Protein AF-A0A3A4A1Z3-F1 (afdb_monomer_lite)

Structure (mmCIF, N/CA/C/O backbone):
data_AF-A0A3A4A1Z3-F1
#
_entry.id   AF-A0A3A4A1Z3-F1
#
loop_
_atom_site.group_PDB
_atom_site.id
_atom_site.type_symbol
_atom_site.label_atom_id
_atom_site.label_alt_id
_atom_site.label_comp_id
_atom_site.label_asym_id
_atom_site.label_entity_id
_atom_site.label_seq_id
_atom_site.pdbx_PDB_ins_code
_atom_site.Cartn_x
_atom_site.Cartn_y
_atom_site.Cartn_z
_atom_site.occupancy
_atom_site.B_iso_or_equiv
_atom_site.auth_seq_id
_atom_site.auth_comp_id
_atom_site.auth_asym_id
_atom_site.auth_atom_id
_atom_site.pdbx_PDB_model_num
ATOM 1 N N . MET A 1 1 ? 12.005 -6.292 -37.281 1.00 28.02 1 MET A N 1
ATOM 2 C CA . MET A 1 1 ? 12.599 -4.938 -37.266 1.00 28.02 1 MET A CA 1
ATOM 3 C C . MET A 1 1 ? 12.158 -4.252 -35.988 1.00 28.02 1 MET A C 1
ATOM 5 O O . MET A 1 1 ? 10.979 -3.960 -35.858 1.00 28.02 1 MET A O 1
ATOM 9 N N . GLY A 1 2 ? 13.060 -4.104 -35.020 1.00 30.20 2 GLY A N 1
ATOM 10 C CA . GLY A 1 2 ? 12.770 -3.445 -33.747 1.00 30.20 2 GLY A CA 1
ATOM 11 C C . GLY A 1 2 ? 13.677 -2.237 -33.573 1.00 30.20 2 GLY A C 1
ATOM 12 O O . GLY A 1 2 ? 14.868 -2.335 -33.850 1.00 30.20 2 GLY A O 1
ATOM 13 N N . GLN A 1 3 ? 13.114 -1.123 -33.116 1.00 24.75 3 GLN A N 1
ATOM 14 C CA . GLN A 1 3 ? 13.877 -0.006 -32.572 1.00 24.75 3 GLN A CA 1
ATOM 15 C C . GLN A 1 3 ? 13.587 0.061 -31.077 1.00 24.75 3 GLN A C 1
ATOM 17 O O . GLN A 1 3 ? 12.471 0.356 -30.651 1.00 24.75 3 GLN A O 1
ATOM 22 N N . SER A 1 4 ? 14.597 -0.267 -30.279 1.00 29.28 4 SER A N 1
ATOM 23 C CA . SER A 1 4 ? 14.639 0.064 -28.862 1.00 29.28 4 SER A CA 1
ATOM 24 C C . SER A 1 4 ? 14.765 1.578 -28.719 1.00 29.28 4 SER A C 1
ATOM 26 O O . SER A 1 4 ? 15.720 2.154 -29.234 1.00 29.28 4 SER A O 1
ATOM 28 N N . GLY A 1 5 ? 13.824 2.216 -28.020 1.00 26.47 5 GLY A N 1
ATOM 29 C CA . GLY A 1 5 ? 13.929 3.637 -27.693 1.00 26.47 5 GLY A CA 1
ATOM 30 C C . GLY A 1 5 ? 15.155 3.898 -26.821 1.00 26.47 5 GLY A C 1
ATOM 31 O O . GLY A 1 5 ? 15.255 3.364 -25.713 1.00 26.47 5 GLY A O 1
ATOM 32 N N . ASP A 1 6 ? 16.085 4.698 -27.336 1.00 28.47 6 ASP A N 1
ATOM 33 C CA . ASP A 1 6 ? 17.305 5.073 -26.633 1.00 28.47 6 ASP A CA 1
ATOM 34 C C . ASP A 1 6 ? 16.979 6.044 -25.489 1.00 28.47 6 ASP A C 1
ATOM 36 O O . ASP A 1 6 ? 16.374 7.095 -25.694 1.00 28.47 6 ASP A O 1
ATOM 40 N N . PHE A 1 7 ? 17.364 5.680 -24.267 1.00 31.94 7 PHE A N 1
ATOM 41 C CA . PHE A 1 7 ? 17.150 6.480 -23.052 1.00 31.94 7 PHE A CA 1
ATOM 42 C C . PHE A 1 7 ? 18.487 6.650 -22.315 1.00 31.94 7 PHE A C 1
ATOM 44 O O . PHE A 1 7 ? 18.644 6.323 -21.138 1.00 31.94 7 PHE A O 1
ATOM 51 N N . SER A 1 8 ? 19.492 7.077 -23.079 1.00 28.45 8 SER A N 1
ATOM 52 C CA . SER A 1 8 ? 20.913 7.138 -22.716 1.00 28.45 8 SER A CA 1
ATOM 53 C C . SER A 1 8 ? 21.404 8.552 -22.359 1.00 28.45 8 SER A C 1
ATOM 55 O O . SER A 1 8 ? 22.512 8.705 -21.855 1.00 28.45 8 SER A O 1
ATOM 57 N N . SER A 1 9 ? 20.571 9.588 -22.506 1.00 26.91 9 SER A N 1
ATOM 58 C CA . SER A 1 9 ? 20.921 11.003 -22.273 1.00 26.91 9 SER A CA 1
ATOM 59 C C . SER A 1 9 ? 21.001 11.444 -20.798 1.00 26.91 9 SER A C 1
ATOM 61 O O . SER A 1 9 ? 21.024 12.641 -20.515 1.00 26.91 9 SER A O 1
ATOM 63 N N . TRP A 1 10 ? 21.025 10.506 -19.845 1.00 30.67 10 TRP A N 1
ATOM 64 C CA . TRP A 1 10 ? 20.799 10.788 -18.417 1.00 30.67 10 TRP A CA 1
ATOM 65 C C . TRP A 1 10 ? 21.956 10.462 -17.461 1.00 30.67 10 TRP A C 1
ATOM 67 O O . TRP A 1 10 ? 21.845 10.690 -16.256 1.00 30.67 10 TRP A O 1
ATOM 77 N N . LEU A 1 11 ? 23.090 9.986 -17.980 1.00 27.95 11 LEU A N 1
ATOM 78 C CA . LEU A 1 11 ? 24.340 9.851 -17.228 1.00 27.95 11 LEU A CA 1
ATOM 79 C C . LEU A 1 11 ? 25.486 10.419 -18.069 1.00 27.95 11 LEU A C 1
ATOM 81 O O . LEU A 1 11 ? 25.901 9.815 -19.053 1.00 27.95 11 LEU A O 1
ATOM 85 N N . GLY A 1 12 ? 25.981 11.597 -17.686 1.00 25.77 12 GLY A N 1
ATOM 86 C CA . GLY A 1 12 ? 27.081 12.259 -18.385 1.00 25.77 12 GLY A CA 1
ATOM 87 C C . GLY A 1 12 ? 28.389 11.483 -18.243 1.00 25.77 12 GLY A C 1
ATOM 88 O O . GLY A 1 12 ? 28.988 11.463 -17.168 1.00 25.77 12 GLY A O 1
ATOM 89 N N . SER A 1 13 ? 28.848 10.873 -19.333 1.00 29.05 13 SER A N 1
ATOM 90 C CA . SER A 1 13 ? 30.161 10.236 -19.435 1.00 29.05 13 SER A CA 1
ATOM 91 C C . SER A 1 13 ? 31.241 11.284 -19.715 1.00 29.05 13 SER A C 1
ATOM 93 O O . SER A 1 13 ? 31.494 11.634 -20.867 1.00 29.05 13 SER A O 1
ATOM 95 N N . GLY A 1 14 ? 31.875 11.794 -18.661 1.00 26.00 14 GLY A N 1
ATOM 96 C CA . GLY A 1 14 ? 33.069 12.627 -18.777 1.00 26.00 14 GLY A CA 1
ATOM 97 C C . GLY A 1 14 ? 34.339 11.835 -18.474 1.00 26.00 14 GLY A C 1
ATOM 98 O O . GLY A 1 14 ? 34.612 11.581 -17.306 1.00 26.00 14 GLY A O 1
ATOM 99 N N . THR A 1 15 ? 35.137 11.520 -19.497 1.00 27.27 15 THR A N 1
ATOM 100 C CA . THR A 1 15 ? 36.575 11.208 -19.367 1.00 27.27 15 THR A CA 1
ATOM 101 C C . THR A 1 15 ? 37.324 11.508 -20.667 1.00 27.27 15 THR A C 1
ATOM 103 O O . THR A 1 15 ? 36.776 11.397 -21.760 1.00 27.27 15 THR A O 1
ATOM 106 N N . CYS A 1 16 ? 38.583 11.920 -20.516 1.00 24.52 16 CYS A N 1
ATOM 107 C CA . CYS A 1 16 ? 39.471 12.444 -21.553 1.00 24.52 16 CYS A CA 1
ATOM 108 C C . CYS A 1 16 ? 39.678 11.549 -22.787 1.00 24.52 16 CYS A C 1
ATOM 110 O O . CYS A 1 16 ? 39.837 10.335 -22.666 1.00 24.52 16 CYS A O 1
ATOM 112 N N . ALA A 1 17 ? 39.886 12.199 -23.935 1.00 25.91 17 ALA A N 1
ATOM 113 C CA . ALA A 1 17 ? 40.682 11.679 -25.045 1.00 25.91 17 ALA A CA 1
ATOM 114 C C . ALA A 1 17 ? 41.851 12.646 -25.318 1.00 25.91 17 ALA A C 1
ATOM 116 O O . ALA A 1 17 ? 41.701 13.860 -25.187 1.00 25.91 17 ALA A O 1
ATOM 117 N N . SER A 1 18 ? 43.024 12.095 -25.623 1.00 26.66 18 SER A N 1
ATOM 118 C CA . SER A 1 18 ? 44.305 12.806 -25.727 1.00 26.66 18 SER A CA 1
ATOM 119 C C . SER A 1 18 ? 44.542 13.475 -27.083 1.00 26.66 18 SER A C 1
ATOM 121 O O . SER A 1 18 ? 44.140 12.944 -28.115 1.00 26.66 18 SER A O 1
ATOM 123 N N . GLU A 1 19 ? 45.320 14.556 -27.084 1.00 29.23 19 GLU A N 1
ATOM 124 C CA . GLU A 1 19 ? 45.843 15.209 -28.289 1.00 29.23 19 GLU A CA 1
ATOM 125 C C . GLU A 1 19 ? 46.757 14.289 -29.123 1.00 29.23 19 GLU A C 1
ATOM 127 O O . GLU A 1 19 ? 47.700 13.688 -28.592 1.00 29.23 19 GLU A O 1
ATOM 132 N N . ARG A 1 20 ? 46.512 14.236 -30.443 1.00 29.11 20 ARG A N 1
ATOM 133 C CA . ARG A 1 20 ? 47.511 14.125 -31.532 1.00 29.11 20 ARG A CA 1
ATOM 134 C C . ARG A 1 20 ? 46.822 14.083 -32.905 1.00 29.11 20 ARG A C 1
ATOM 136 O O . ARG A 1 20 ? 45.805 13.413 -33.044 1.00 29.11 20 ARG A O 1
ATOM 143 N N . GLY A 1 21 ? 47.418 14.718 -33.920 1.00 26.31 21 GLY A N 1
ATOM 144 C CA . GLY A 1 21 ? 47.024 14.573 -35.334 1.00 26.31 21 GLY A CA 1
ATOM 145 C C . GLY A 1 21 ? 46.923 15.903 -36.089 1.00 26.31 21 GLY A C 1
ATOM 146 O O . GLY A 1 21 ? 46.225 16.812 -35.653 1.00 26.31 21 GLY A O 1
ATOM 147 N N . GLU A 1 22 ? 47.642 16.017 -37.206 1.00 30.94 22 GLU A N 1
ATOM 148 C CA . GLU A 1 22 ? 47.877 17.264 -37.952 1.00 30.94 22 GLU A CA 1
ATOM 149 C C . GLU A 1 22 ? 47.038 17.400 -39.243 1.00 30.94 22 GLU A C 1
ATOM 151 O O . GLU A 1 22 ? 46.410 16.449 -39.699 1.00 30.94 22 GLU A O 1
ATOM 156 N N . HIS A 1 23 ? 47.164 18.579 -39.876 1.00 29.98 23 HIS A N 1
ATOM 157 C CA . HIS A 1 23 ? 46.760 18.944 -41.250 1.00 29.98 23 HIS A CA 1
ATOM 158 C C . HIS A 1 23 ? 45.243 19.141 -41.505 1.00 29.98 23 HIS A C 1
ATOM 160 O O . HIS A 1 23 ? 44.413 18.357 -41.074 1.00 29.98 23 HIS A O 1
ATOM 166 N N . GLY A 1 24 ? 44.796 20.164 -42.248 1.00 27.52 24 GLY A N 1
ATOM 167 C CA . GLY A 1 24 ? 45.493 21.321 -42.836 1.00 27.52 24 GLY A CA 1
ATOM 168 C C . GLY A 1 24 ? 44.549 22.174 -43.716 1.00 27.52 24 GLY A C 1
ATOM 169 O O . GLY A 1 24 ? 43.439 21.738 -43.971 1.00 27.52 24 GLY A O 1
ATOM 170 N N . ARG A 1 25 ? 45.017 23.366 -44.152 1.00 30.67 25 ARG A N 1
ATOM 171 C CA . ARG A 1 25 ? 44.664 24.181 -45.364 1.00 30.67 25 ARG A CA 1
ATOM 172 C C . ARG A 1 25 ? 43.201 24.173 -45.907 1.00 30.67 25 ARG A C 1
ATOM 174 O O . ARG A 1 25 ? 42.638 23.121 -46.139 1.00 30.67 25 ARG A O 1
ATOM 181 N N . ALA A 1 26 ? 42.579 25.276 -46.351 1.00 30.61 26 ALA A N 1
ATOM 182 C CA . ALA A 1 26 ? 42.957 26.694 -46.500 1.00 30.61 26 ALA A CA 1
ATOM 183 C C . ALA A 1 26 ? 41.721 27.544 -46.935 1.00 30.61 26 ALA A C 1
ATOM 185 O O . ALA A 1 26 ? 40.640 26.998 -47.118 1.00 30.61 26 ALA A O 1
ATOM 186 N N . HIS A 1 27 ? 41.936 28.849 -47.183 1.00 31.70 27 HIS A N 1
ATOM 187 C CA . HIS A 1 27 ? 41.027 29.867 -47.768 1.00 31.70 27 HIS A CA 1
ATOM 188 C C . HIS A 1 27 ? 39.829 30.305 -46.889 1.00 31.70 27 HIS A C 1
ATOM 190 O O . HIS A 1 27 ? 39.004 29.493 -46.506 1.00 31.70 27 HIS A O 1
ATOM 196 N N . ALA A 1 28 ? 39.697 31.548 -46.403 1.00 30.20 28 ALA A N 1
ATOM 197 C CA . ALA A 1 28 ? 39.883 32.907 -46.950 1.00 30.20 28 ALA A CA 1
ATOM 198 C C . ALA A 1 28 ? 38.657 33.476 -47.689 1.00 30.20 28 ALA A C 1
ATOM 200 O O . ALA A 1 28 ? 38.325 33.053 -48.788 1.00 30.20 28 ALA A O 1
ATOM 201 N N . THR A 1 29 ? 38.061 34.526 -47.117 1.00 31.53 29 THR A N 1
ATOM 202 C CA . THR A 1 29 ? 37.781 35.824 -47.770 1.00 31.53 29 THR A CA 1
ATOM 203 C C . THR A 1 29 ? 37.451 36.864 -46.693 1.00 31.53 29 THR A C 1
ATOM 205 O O . THR A 1 29 ? 37.137 36.513 -45.556 1.00 31.53 29 THR A O 1
ATOM 208 N N . ALA A 1 30 ? 37.610 38.146 -47.021 1.00 30.67 30 ALA A N 1
ATOM 209 C CA . ALA A 1 30 ? 37.572 39.250 -46.067 1.00 30.67 30 ALA A CA 1
ATOM 210 C C . ALA A 1 30 ? 36.422 40.228 -46.343 1.00 30.67 30 ALA A C 1
ATOM 212 O O . ALA A 1 30 ? 36.032 40.414 -47.490 1.00 30.67 30 ALA A O 1
ATOM 213 N N . ASN A 1 31 ? 35.947 40.876 -45.277 1.00 30.84 31 ASN A N 1
ATOM 214 C CA . ASN A 1 31 ? 35.444 42.255 -45.195 1.00 30.84 31 ASN A CA 1
ATOM 215 C C . ASN A 1 31 ? 35.113 42.500 -43.705 1.00 30.84 31 ASN A C 1
ATOM 217 O O . ASN A 1 31 ? 34.521 41.641 -43.066 1.00 30.84 31 ASN A O 1
ATOM 221 N N . GLY A 1 32 ? 35.480 43.590 -43.033 1.00 28.80 32 GLY A N 1
ATOM 222 C CA . GLY A 1 32 ? 36.073 44.839 -43.499 1.00 28.80 32 GLY A CA 1
ATOM 223 C C . GLY A 1 32 ? 35.239 46.007 -42.975 1.00 28.80 32 GLY A C 1
ATOM 224 O O . GLY A 1 32 ? 34.181 46.247 -43.536 1.00 28.80 32 GLY A O 1
ATOM 225 N N . LEU A 1 33 ? 35.698 46.670 -41.895 1.00 32.19 33 LEU A N 1
ATOM 226 C CA . LEU A 1 33 ? 35.496 48.091 -41.515 1.00 32.19 33 LEU A CA 1
ATOM 227 C C . LEU A 1 33 ? 35.713 48.329 -39.996 1.00 32.19 33 LEU A C 1
ATOM 229 O O . LEU A 1 33 ? 35.052 47.759 -39.133 1.00 32.19 33 LEU A O 1
ATOM 233 N N . ARG A 1 34 ? 36.663 49.221 -39.692 1.00 33.69 34 ARG A N 1
ATOM 234 C CA . ARG A 1 34 ? 36.885 49.978 -38.430 1.00 33.69 34 ARG A CA 1
ATOM 235 C C . ARG A 1 34 ? 36.407 51.445 -38.688 1.00 33.69 34 ARG A C 1
ATOM 237 O O . ARG A 1 34 ? 36.072 51.684 -39.849 1.00 33.69 34 ARG A O 1
ATOM 244 N N . PRO A 1 35 ? 36.413 52.454 -37.762 1.00 52.59 35 PRO A N 1
ATOM 245 C CA . PRO A 1 35 ? 37.300 52.627 -36.588 1.00 52.59 35 PRO A CA 1
ATOM 246 C C . PRO A 1 35 ? 36.743 53.406 -35.344 1.00 52.59 35 PRO A C 1
ATOM 248 O O . PRO A 1 35 ? 35.568 53.735 -35.263 1.00 52.59 35 PRO A O 1
ATOM 251 N N . ARG A 1 36 ? 37.685 53.792 -34.449 1.00 30.58 36 ARG A N 1
ATOM 252 C CA . ARG A 1 36 ? 37.648 54.736 -33.289 1.00 30.58 36 ARG A CA 1
ATOM 253 C C . ARG A 1 36 ? 37.057 54.190 -31.974 1.00 30.58 36 ARG A C 1
ATOM 255 O O . ARG A 1 36 ? 35.941 53.707 -31.964 1.00 30.58 36 ARG A O 1
ATOM 262 N N . GLN A 1 37 ? 37.777 54.096 -30.842 1.00 32.69 37 GLN A N 1
ATOM 263 C CA . GLN A 1 37 ? 38.739 54.954 -30.088 1.00 32.69 37 GLN A CA 1
ATOM 264 C C . GLN A 1 37 ? 38.098 55.831 -28.990 1.00 32.69 37 GLN A C 1
ATOM 266 O O . GLN A 1 37 ? 37.518 56.866 -29.303 1.00 32.69 37 GLN A O 1
ATOM 271 N N . ARG A 1 38 ? 38.343 55.455 -27.718 1.00 30.30 38 ARG A N 1
ATOM 272 C CA . ARG A 1 38 ? 38.654 56.260 -26.499 1.00 30.30 38 ARG A CA 1
ATOM 273 C C . ARG A 1 38 ? 38.453 55.356 -25.254 1.00 30.30 38 ARG A C 1
ATOM 275 O O . ARG A 1 38 ? 37.537 54.550 -25.270 1.00 30.30 38 ARG A O 1
ATOM 282 N N . GLY A 1 39 ? 39.228 55.406 -24.164 1.00 29.22 39 GLY A N 1
ATOM 283 C CA . GLY A 1 39 ? 40.500 56.109 -23.939 1.00 29.22 39 GLY A CA 1
ATOM 284 C C . GLY A 1 39 ? 40.619 56.876 -22.608 1.00 29.22 39 GLY A C 1
ATOM 285 O O . GLY A 1 39 ? 40.775 58.089 -22.663 1.00 29.22 39 GLY A O 1
ATOM 286 N N . THR A 1 40 ? 40.605 56.197 -21.450 1.00 32.66 40 THR A N 1
ATOM 287 C CA . THR A 1 40 ? 40.932 56.722 -20.091 1.00 32.66 40 THR A CA 1
ATOM 288 C C . THR A 1 40 ? 41.460 55.540 -19.243 1.00 32.66 40 THR A C 1
ATOM 290 O O . THR A 1 40 ? 40.793 54.511 -19.219 1.00 32.66 40 THR A O 1
ATOM 293 N N . ARG A 1 41 ? 42.699 55.488 -18.706 1.00 30.34 41 ARG A N 1
ATOM 294 C CA . ARG A 1 41 ? 43.246 56.182 -17.499 1.00 30.34 41 ARG A CA 1
ATOM 295 C C . ARG A 1 41 ? 42.265 56.103 -16.304 1.00 30.34 41 ARG A C 1
ATOM 297 O O . ARG A 1 41 ? 41.111 56.453 -16.492 1.00 30.34 41 ARG A O 1
ATOM 304 N N . GLY A 1 42 ? 42.588 55.592 -15.105 1.00 29.61 42 GLY A N 1
ATOM 305 C CA . GLY A 1 42 ? 43.840 55.660 -14.318 1.00 29.61 42 GLY A CA 1
ATOM 306 C C . GLY A 1 42 ? 43.861 56.978 -13.519 1.00 29.61 42 GLY A C 1
ATOM 307 O O . GLY A 1 42 ? 43.605 58.007 -14.135 1.00 29.61 42 GLY A O 1
ATOM 308 N N . ASP A 1 43 ? 44.130 57.068 -12.208 1.00 32.12 43 ASP A N 1
ATOM 309 C CA . ASP A 1 43 ? 44.600 56.103 -11.189 1.00 32.12 43 ASP A CA 1
ATOM 310 C C . ASP A 1 43 ? 44.357 56.677 -9.749 1.00 32.12 43 ASP A C 1
ATOM 312 O O . ASP A 1 43 ? 44.026 57.852 -9.613 1.00 32.12 43 ASP A O 1
ATOM 316 N N . ALA A 1 44 ? 44.591 55.866 -8.704 1.00 32.31 44 ALA A N 1
ATOM 317 C CA . ALA A 1 44 ? 44.966 56.203 -7.313 1.00 32.31 44 ALA A CA 1
ATOM 318 C C . ALA A 1 44 ? 43.986 56.889 -6.316 1.00 32.31 44 ALA A C 1
ATOM 320 O O . ALA A 1 44 ? 43.507 57.999 -6.521 1.00 32.31 44 ALA A O 1
ATOM 321 N N . GLY A 1 45 ? 43.879 56.308 -5.098 1.00 28.00 45 GLY A N 1
ATOM 322 C CA . GLY A 1 45 ? 43.514 57.068 -3.882 1.00 28.00 45 GLY A CA 1
ATOM 323 C C . GLY A 1 45 ? 42.988 56.314 -2.636 1.00 28.00 45 GLY A C 1
ATOM 324 O O . GLY A 1 45 ? 41.788 56.317 -2.438 1.00 28.00 45 GLY A O 1
ATOM 325 N N . ARG A 1 46 ? 43.888 55.775 -1.776 1.00 33.12 46 ARG A N 1
ATOM 326 C CA . ARG A 1 46 ? 43.878 55.704 -0.265 1.00 33.12 46 ARG A CA 1
ATOM 327 C C . ARG A 1 46 ? 42.537 55.447 0.513 1.00 33.12 46 ARG A C 1
ATOM 329 O O . ARG A 1 46 ? 41.530 56.057 0.219 1.00 33.12 46 ARG A O 1
ATOM 336 N N . ARG A 1 47 ? 42.444 54.744 1.665 1.00 33.03 47 ARG A N 1
ATOM 337 C CA . ARG A 1 47 ? 43.394 54.165 2.663 1.00 33.03 47 ARG A CA 1
ATOM 338 C C . ARG A 1 47 ? 42.619 53.367 3.761 1.00 33.03 47 ARG A C 1
ATOM 340 O O . ARG A 1 47 ? 41.447 53.656 3.953 1.00 33.03 47 ARG A O 1
ATOM 347 N N . ARG A 1 48 ? 43.353 52.593 4.597 1.00 32.75 48 ARG A N 1
ATOM 348 C CA . ARG A 1 48 ? 42.996 52.020 5.942 1.00 32.75 48 ARG A CA 1
ATOM 349 C C . ARG A 1 48 ? 41.989 50.847 5.985 1.00 32.75 48 ARG A C 1
ATOM 351 O O . ARG A 1 48 ? 41.091 50.805 5.162 1.00 32.75 48 ARG A O 1
ATOM 358 N N . ASP A 1 49 ? 42.009 49.939 6.975 1.00 32.56 49 ASP A N 1
ATOM 359 C CA . ASP A 1 49 ? 43.093 49.319 7.786 1.00 32.56 49 ASP A CA 1
ATOM 360 C C . ASP A 1 49 ? 42.511 48.106 8.574 1.00 32.56 49 ASP A C 1
ATOM 362 O O . ASP A 1 49 ? 41.301 48.045 8.767 1.00 32.56 49 ASP A O 1
ATOM 366 N N . HIS A 1 50 ? 43.380 47.222 9.093 1.00 33.06 50 HIS A N 1
ATOM 367 C CA . HIS A 1 50 ? 43.134 46.113 10.046 1.00 33.06 50 HIS A CA 1
ATOM 368 C C . HIS A 1 50 ? 42.317 44.906 9.506 1.00 33.06 50 HIS A C 1
ATOM 370 O O . HIS A 1 50 ? 41.308 45.067 8.838 1.00 33.06 50 HIS A O 1
ATOM 376 N N . GLY A 1 51 ? 42.646 43.627 9.755 1.00 30.69 51 GLY A N 1
ATOM 377 C CA . GLY A 1 51 ? 43.707 42.991 10.558 1.00 30.69 51 GLY A CA 1
ATOM 378 C C . GLY A 1 51 ? 43.117 41.865 11.433 1.00 30.69 51 GLY A C 1
ATOM 379 O O . GLY A 1 51 ? 42.404 42.162 12.381 1.00 30.69 51 GLY A O 1
ATOM 380 N N . ARG A 1 52 ? 43.332 40.568 11.149 1.00 31.14 52 ARG A N 1
ATOM 381 C CA . ARG A 1 52 ? 44.373 39.651 11.705 1.00 31.14 52 ARG A CA 1
ATOM 382 C C . ARG A 1 52 ? 44.142 38.246 11.071 1.00 31.14 52 ARG A C 1
ATOM 384 O O . ARG A 1 52 ? 42.994 37.915 10.817 1.00 31.14 52 ARG A O 1
ATOM 391 N N . ARG A 1 53 ? 45.156 37.480 10.612 1.00 32.25 53 ARG A N 1
ATOM 392 C CA . ARG A 1 53 ? 45.988 36.469 11.348 1.00 32.25 53 ARG A CA 1
ATOM 393 C C . ARG A 1 53 ? 45.154 35.422 12.128 1.00 32.25 53 ARG A C 1
ATOM 395 O O . ARG A 1 53 ? 44.217 35.839 12.787 1.00 32.25 53 ARG A O 1
ATOM 402 N N . ARG A 1 54 ? 45.476 34.120 12.258 1.00 34.28 54 ARG A N 1
ATOM 403 C CA . ARG A 1 54 ? 46.476 33.141 11.721 1.00 34.28 54 ARG A CA 1
ATOM 404 C C . ARG A 1 54 ? 46.009 31.722 12.200 1.00 34.28 54 ARG A C 1
ATOM 406 O O . ARG A 1 54 ? 45.093 31.693 13.013 1.00 34.28 54 ARG A O 1
ATOM 413 N N . ALA A 1 55 ? 46.543 30.542 11.850 1.00 31.44 55 ALA A N 1
ATOM 414 C CA . ALA A 1 55 ? 47.632 30.069 10.972 1.00 31.44 55 ALA A CA 1
ATOM 415 C C . ALA A 1 55 ? 47.372 28.592 10.552 1.00 31.44 55 ALA A C 1
ATOM 417 O O . ALA A 1 55 ? 46.430 27.969 11.037 1.00 31.44 55 ALA A O 1
ATOM 418 N N . ASP A 1 56 ? 48.246 28.055 9.700 1.00 34.78 56 ASP A N 1
ATOM 419 C CA . ASP A 1 56 ? 48.330 26.674 9.193 1.00 34.78 56 ASP A CA 1
ATOM 420 C C . ASP A 1 56 ? 48.913 25.663 10.207 1.00 34.78 56 ASP A C 1
ATOM 422 O O . ASP A 1 56 ? 49.542 26.060 11.191 1.00 34.78 56 ASP A O 1
ATOM 426 N N . SER A 1 57 ? 48.840 24.358 9.903 1.00 32.84 57 SER A N 1
ATOM 427 C CA . SER A 1 57 ? 49.965 23.412 10.094 1.00 32.84 57 SER A CA 1
ATOM 428 C C . SER A 1 57 ? 49.815 22.187 9.179 1.00 32.84 57 SER A C 1
ATOM 430 O O . SER A 1 57 ? 48.786 21.515 9.223 1.00 32.84 57 SER A O 1
ATOM 432 N N . ASP A 1 58 ? 50.853 21.887 8.396 1.00 33.03 58 ASP A N 1
ATOM 433 C CA . ASP A 1 58 ? 50.944 20.732 7.487 1.00 33.03 58 ASP A CA 1
ATOM 434 C C . ASP A 1 58 ? 51.698 19.532 8.107 1.00 33.03 58 ASP A C 1
ATOM 436 O O . ASP A 1 58 ? 52.197 19.594 9.233 1.00 33.03 58 ASP A O 1
ATOM 440 N N . ALA A 1 59 ? 51.765 18.419 7.369 1.00 31.33 59 ALA A N 1
ATOM 441 C CA . ALA A 1 59 ? 52.291 17.122 7.812 1.00 31.33 59 ALA A CA 1
ATOM 442 C C . ALA A 1 59 ? 53.805 16.876 7.579 1.00 31.33 59 ALA A C 1
ATOM 444 O O . ALA A 1 59 ? 54.383 17.398 6.633 1.00 31.33 59 ALA A O 1
ATOM 445 N N . ALA A 1 60 ? 54.402 15.976 8.384 1.00 32.06 60 ALA A N 1
ATOM 446 C CA . ALA A 1 60 ? 55.474 14.995 8.067 1.00 32.06 60 ALA A CA 1
ATOM 447 C C . ALA A 1 60 ? 55.839 14.248 9.383 1.00 32.06 60 ALA A C 1
ATOM 449 O O . ALA A 1 60 ? 55.928 14.900 10.415 1.00 32.06 60 ALA A O 1
ATOM 450 N N . GLN A 1 61 ? 55.931 12.921 9.557 1.00 29.42 61 GLN A N 1
ATOM 451 C CA . GLN A 1 61 ? 56.422 11.749 8.802 1.00 29.42 61 GLN A CA 1
ATOM 452 C C . GLN A 1 61 ? 57.859 11.306 9.196 1.00 29.42 61 GLN A C 1
ATOM 454 O O . GLN A 1 61 ? 58.805 12.067 9.038 1.00 29.42 61 GLN A O 1
ATOM 459 N N . ARG A 1 62 ? 57.973 10.009 9.566 1.00 31.08 62 ARG A N 1
ATOM 460 C CA . ARG A 1 62 ? 59.146 9.086 9.620 1.00 31.08 62 ARG A CA 1
ATOM 461 C C . ARG A 1 62 ? 59.730 8.642 10.981 1.00 31.08 62 ARG A C 1
ATOM 463 O O . ARG A 1 62 ? 60.251 9.424 11.759 1.00 31.08 62 ARG A O 1
ATOM 470 N N . ASP A 1 63 ? 59.661 7.316 11.144 1.00 30.41 63 ASP A N 1
ATOM 471 C CA . ASP A 1 63 ? 60.667 6.341 11.606 1.00 30.41 63 ASP A CA 1
ATOM 472 C C . ASP A 1 63 ? 61.477 6.499 12.908 1.00 30.41 63 ASP A C 1
ATOM 474 O O . ASP A 1 63 ? 62.403 7.291 13.014 1.00 30.41 63 ASP A O 1
ATOM 478 N N . GLY A 1 64 ? 61.303 5.485 13.771 1.00 28.36 64 GLY A N 1
ATOM 479 C CA . GLY A 1 64 ? 62.388 4.520 14.015 1.00 28.36 64 GLY A CA 1
ATOM 480 C C . GLY A 1 64 ? 63.245 4.696 15.276 1.00 28.36 64 GLY A C 1
ATOM 481 O O . GLY A 1 64 ? 64.020 5.633 15.397 1.00 28.36 64 GLY A O 1
ATOM 482 N N . GLY A 1 65 ? 63.218 3.703 16.175 1.00 27.38 65 GLY A N 1
ATOM 483 C CA . GLY A 1 65 ? 64.204 3.595 17.262 1.00 27.38 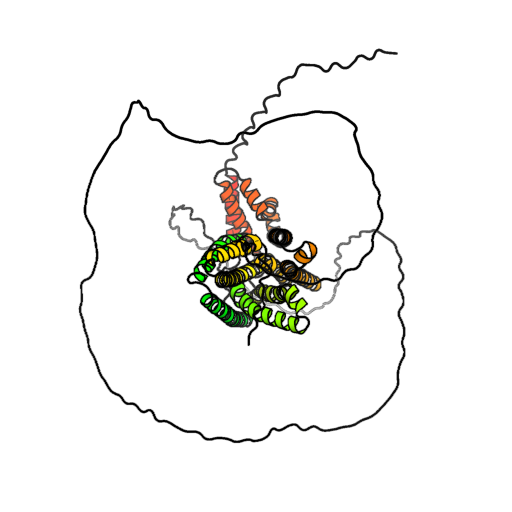65 GLY A CA 1
ATOM 484 C C . GLY A 1 65 ? 63.750 2.717 18.430 1.00 27.38 65 GLY A C 1
ATOM 485 O O . GLY A 1 65 ? 62.667 2.901 18.975 1.00 27.38 65 GLY A O 1
ATOM 486 N N . ARG A 1 66 ? 64.570 1.735 18.822 1.00 29.81 66 ARG A N 1
ATOM 487 C CA . ARG A 1 66 ? 64.325 0.870 19.994 1.00 29.81 66 ARG A CA 1
ATOM 488 C C . ARG A 1 66 ? 64.867 1.530 21.266 1.00 29.81 66 ARG A C 1
ATOM 490 O O . ARG A 1 66 ? 65.922 2.143 21.187 1.00 29.81 66 ARG A O 1
ATOM 497 N N . LEU A 1 67 ? 64.261 1.245 22.427 1.00 31.00 67 LEU A N 1
ATOM 498 C CA . LEU A 1 67 ? 64.925 0.606 23.586 1.00 31.00 67 LEU A CA 1
ATOM 499 C C . LEU A 1 67 ? 63.933 0.316 24.743 1.00 31.00 67 LEU A C 1
ATOM 501 O O . LEU A 1 67 ? 62.916 0.979 24.910 1.00 31.00 67 LEU A O 1
ATOM 505 N N . ARG A 1 68 ? 64.236 -0.733 25.517 1.00 32.53 68 ARG A N 1
ATOM 506 C CA . ARG A 1 68 ? 63.610 -1.196 26.785 1.00 32.53 68 ARG A CA 1
ATOM 507 C C . ARG A 1 68 ? 64.711 -1.127 27.871 1.00 32.53 68 ARG A C 1
ATOM 509 O O . ARG A 1 68 ? 65.867 -1.139 27.445 1.00 32.53 68 ARG A O 1
ATOM 516 N N . PRO A 1 69 ? 64.451 -1.106 29.206 1.00 43.66 69 PRO A N 1
ATOM 517 C CA . PRO A 1 69 ? 63.581 -2.042 29.966 1.00 43.66 69 PRO A CA 1
ATOM 518 C C . PRO A 1 69 ? 62.768 -1.387 31.128 1.00 43.66 69 PRO A C 1
ATOM 520 O O . PRO A 1 69 ? 62.846 -0.185 31.321 1.00 43.66 69 PRO A O 1
ATOM 523 N N . GLY A 1 70 ? 61.954 -2.086 31.941 1.00 28.02 70 GLY A N 1
ATOM 524 C CA . GLY A 1 70 ? 61.522 -3.497 31.937 1.00 28.02 70 GLY A CA 1
ATOM 525 C C . GLY A 1 70 ? 60.698 -3.906 33.185 1.00 28.02 70 GLY A C 1
ATOM 526 O O . GLY A 1 70 ? 60.366 -3.058 34.000 1.00 28.02 70 GLY A O 1
ATOM 527 N N . ALA A 1 71 ? 60.444 -5.225 33.325 1.00 31.25 71 ALA A N 1
ATOM 528 C CA . ALA A 1 71 ? 59.810 -5.952 34.457 1.00 31.25 71 ALA A CA 1
ATOM 529 C C . ALA A 1 71 ? 58.335 -5.625 34.814 1.00 31.25 71 ALA A C 1
ATOM 531 O O . ALA A 1 71 ? 57.906 -4.491 34.689 1.00 31.25 71 ALA A O 1
ATOM 532 N N . ARG A 1 72 ? 57.475 -6.536 35.311 1.00 34.25 72 ARG A N 1
ATOM 533 C CA . ARG A 1 72 ? 57.325 -8.026 35.404 1.00 34.25 72 ARG A CA 1
ATOM 534 C C . ARG A 1 72 ? 55.833 -8.234 35.795 1.00 34.25 72 ARG A C 1
ATOM 536 O O . ARG A 1 72 ? 55.282 -7.350 36.432 1.00 34.25 72 ARG A O 1
ATOM 543 N N . GLY A 1 73 ? 55.088 -9.312 35.539 1.00 28.78 73 GLY A N 1
ATOM 544 C CA . GLY A 1 73 ? 55.186 -10.554 34.747 1.00 28.78 73 GLY A CA 1
ATOM 545 C C . GLY A 1 73 ? 53.720 -11.013 34.494 1.00 28.78 73 GLY A C 1
ATOM 546 O O . GLY A 1 73 ? 52.828 -10.185 34.589 1.00 28.78 73 GLY A O 1
ATOM 547 N N . ARG A 1 74 ? 53.297 -12.254 34.239 1.00 34.22 74 ARG A N 1
ATOM 548 C CA . ARG A 1 74 ? 53.895 -13.575 34.006 1.00 34.22 74 ARG A CA 1
ATOM 549 C C . ARG A 1 74 ? 52.689 -14.512 33.742 1.00 34.22 74 ARG A C 1
ATOM 551 O O . ARG A 1 74 ? 51.827 -14.613 34.606 1.00 34.22 74 ARG A O 1
ATOM 558 N N . THR A 1 75 ? 52.610 -15.196 32.603 1.00 29.02 75 THR A N 1
ATOM 559 C CA . THR A 1 75 ? 51.902 -16.491 32.434 1.00 29.02 75 THR A CA 1
ATOM 560 C C . THR A 1 75 ? 52.233 -17.039 31.048 1.00 29.02 75 THR A C 1
ATOM 562 O O . THR A 1 75 ? 52.311 -16.286 30.080 1.00 29.02 75 THR A O 1
ATOM 565 N N . LEU A 1 76 ? 52.503 -18.341 30.955 1.00 33.56 76 LEU A N 1
ATOM 566 C CA . LEU A 1 76 ? 53.004 -18.993 29.746 1.00 33.56 76 LEU A CA 1
ATOM 567 C C . LEU A 1 76 ? 52.543 -20.456 29.721 1.00 33.56 76 LEU A C 1
ATOM 569 O O . LEU A 1 76 ? 52.839 -21.160 30.674 1.00 33.56 76 LEU A O 1
ATOM 573 N N . HIS A 1 77 ? 51.954 -20.872 28.586 1.00 32.81 77 HIS A N 1
ATOM 574 C CA . HIS A 1 77 ? 52.168 -22.175 27.909 1.00 32.81 77 HIS A CA 1
ATOM 575 C C . HIS A 1 77 ? 51.849 -23.506 28.646 1.00 32.81 77 HIS A C 1
ATOM 577 O O . HIS A 1 77 ? 51.869 -23.583 29.860 1.00 32.81 77 HIS A O 1
ATOM 583 N N . ARG A 1 78 ? 51.592 -24.648 27.977 1.00 32.62 78 ARG A N 1
ATOM 584 C CA . ARG A 1 78 ? 51.141 -25.019 26.602 1.00 32.62 78 ARG A CA 1
ATOM 585 C C . ARG A 1 78 ? 50.757 -26.520 26.664 1.00 32.62 78 ARG A C 1
ATOM 587 O O . ARG A 1 78 ? 51.322 -27.227 27.487 1.00 32.62 78 ARG A O 1
ATOM 594 N N . GLY A 1 79 ? 49.903 -27.039 25.773 1.00 24.12 79 GLY A N 1
ATOM 595 C CA . GLY A 1 79 ? 49.600 -28.487 25.701 1.00 24.12 79 GLY A CA 1
ATOM 596 C C . GLY A 1 79 ? 49.109 -28.951 24.320 1.00 24.12 79 GLY A C 1
ATOM 597 O O . GLY A 1 79 ? 48.523 -28.152 23.590 1.00 24.12 79 GLY A O 1
ATOM 598 N N . ARG A 1 80 ? 49.423 -30.203 23.936 1.00 30.70 80 ARG A N 1
ATOM 599 C CA . ARG A 1 80 ? 49.305 -30.785 22.571 1.00 30.70 80 ARG A CA 1
ATOM 600 C C . ARG A 1 80 ? 49.459 -32.335 22.623 1.00 30.70 80 ARG A C 1
ATOM 602 O O . ARG A 1 80 ? 50.021 -32.810 23.598 1.00 30.70 80 ARG A O 1
ATOM 609 N N . VAL A 1 81 ? 49.054 -33.173 21.648 1.00 31.05 81 VAL A N 1
ATOM 610 C CA . VAL A 1 81 ? 48.393 -32.895 20.348 1.00 31.05 81 VAL A CA 1
ATOM 611 C C . VAL A 1 81 ? 47.058 -33.659 20.099 1.00 31.05 81 VAL A C 1
ATOM 613 O O . VAL A 1 81 ? 46.058 -32.946 20.050 1.00 31.05 81 VAL A O 1
ATOM 616 N N . PRO A 1 82 ? 46.979 -34.987 19.792 1.00 46.88 82 PRO A N 1
ATOM 617 C CA . PRO A 1 82 ? 46.239 -35.324 18.560 1.00 46.88 82 PRO A CA 1
ATOM 618 C C . PRO A 1 82 ? 45.158 -36.442 18.595 1.00 46.88 82 PRO A C 1
ATOM 620 O O . PRO A 1 82 ? 45.083 -37.251 19.509 1.00 46.88 82 PRO A O 1
ATOM 623 N N . VAL A 1 83 ? 44.436 -36.521 17.460 1.00 29.33 83 VAL A N 1
ATOM 624 C CA . VAL A 1 83 ? 43.656 -37.646 16.870 1.00 29.33 83 VAL A CA 1
ATOM 625 C C . VAL A 1 83 ? 42.296 -38.045 17.486 1.00 29.33 83 VAL A C 1
ATOM 627 O O . VAL A 1 83 ? 42.231 -38.821 18.430 1.00 29.33 83 VAL A O 1
ATOM 630 N N . ARG A 1 84 ? 41.199 -37.735 16.769 1.00 25.95 84 ARG A N 1
ATOM 631 C CA . ARG A 1 84 ? 40.450 -38.749 15.982 1.00 25.95 84 ARG A CA 1
ATOM 632 C C . ARG A 1 84 ? 39.487 -38.125 14.965 1.00 25.95 84 ARG A C 1
ATOM 634 O O . ARG A 1 84 ? 38.759 -37.191 15.277 1.00 25.95 84 ARG A O 1
ATOM 641 N N . ALA A 1 85 ? 39.488 -38.681 13.755 1.00 30.20 85 ALA A N 1
ATOM 642 C CA . ALA A 1 85 ? 38.452 -38.471 12.748 1.00 30.20 85 ALA A CA 1
ATOM 643 C C . ALA A 1 85 ? 37.366 -39.551 12.889 1.00 30.20 85 ALA A C 1
ATOM 645 O O . ALA A 1 85 ? 37.654 -40.655 13.354 1.00 30.20 85 ALA A O 1
ATOM 646 N N . GLY A 1 86 ? 36.142 -39.243 12.459 1.00 27.86 86 GLY A N 1
ATOM 647 C CA . GLY A 1 86 ? 35.021 -40.180 12.423 1.00 27.86 86 GLY A CA 1
ATOM 648 C C . GLY A 1 86 ? 34.203 -39.980 11.154 1.00 27.86 86 GLY A C 1
ATOM 649 O O . GLY A 1 86 ? 33.364 -39.087 11.095 1.00 27.86 86 GLY A O 1
ATOM 650 N N . ALA A 1 87 ? 34.475 -40.796 10.138 1.00 29.27 87 ALA A N 1
ATOM 651 C CA . ALA A 1 87 ? 33.593 -40.961 8.989 1.00 29.27 87 ALA A CA 1
ATOM 652 C C . ALA A 1 87 ? 32.512 -42.001 9.320 1.00 29.27 87 ALA A C 1
ATOM 654 O O . ALA A 1 87 ? 32.760 -42.915 10.106 1.00 29.27 87 ALA A O 1
ATOM 655 N N . VAL A 1 88 ? 31.343 -41.896 8.686 1.00 28.89 88 VAL A N 1
ATOM 656 C CA . VAL A 1 88 ? 30.323 -42.954 8.690 1.00 28.89 88 VAL A CA 1
ATOM 657 C C . VAL A 1 88 ? 29.894 -43.200 7.247 1.00 28.89 88 VAL A C 1
ATOM 659 O O . VAL A 1 88 ? 29.268 -42.343 6.627 1.00 28.89 88 VAL A O 1
ATOM 662 N N . LEU A 1 89 ? 30.249 -44.373 6.723 1.00 30.14 89 LEU A N 1
ATOM 663 C CA . LEU A 1 89 ? 29.780 -44.917 5.450 1.00 30.14 89 LEU A CA 1
ATOM 664 C C . LEU A 1 89 ? 29.411 -46.398 5.644 1.00 30.14 89 LEU A C 1
ATOM 666 O O . LEU A 1 89 ? 30.170 -47.137 6.258 1.00 30.14 89 LEU A O 1
ATOM 670 N N . ALA A 1 90 ? 28.233 -46.744 5.119 1.00 29.84 90 ALA A N 1
ATOM 671 C CA . ALA A 1 90 ? 27.713 -48.035 4.639 1.00 29.84 90 ALA A CA 1
ATOM 672 C C . ALA A 1 90 ? 28.351 -49.388 5.052 1.00 29.84 90 ALA A C 1
ATOM 674 O O . ALA A 1 90 ? 29.516 -49.635 4.766 1.00 29.84 90 ALA A O 1
ATOM 675 N N . ASP A 1 91 ? 27.504 -50.329 5.502 1.00 27.92 91 ASP A N 1
ATOM 676 C CA . ASP A 1 91 ? 27.072 -51.558 4.774 1.00 27.92 91 ASP A CA 1
ATOM 677 C C . ASP A 1 91 ? 25.838 -52.146 5.526 1.00 27.92 91 ASP A C 1
ATOM 679 O O . ASP A 1 91 ? 25.606 -51.752 6.669 1.00 27.92 91 ASP A O 1
ATOM 683 N N . GLY A 1 92 ? 24.960 -53.026 5.019 1.00 26.14 92 GLY A N 1
ATOM 684 C CA . GLY A 1 92 ? 24.749 -53.616 3.683 1.00 26.14 92 GLY A CA 1
ATOM 685 C C . GLY A 1 92 ? 23.250 -53.972 3.493 1.00 26.14 92 GLY A C 1
ATOM 686 O O . GLY A 1 92 ? 22.486 -53.894 4.450 1.00 26.14 92 GLY A O 1
ATOM 687 N N . ARG A 1 93 ? 22.709 -54.105 2.269 1.00 30.47 93 ARG A N 1
ATOM 688 C CA . ARG A 1 93 ? 22.722 -55.260 1.325 1.00 30.47 93 ARG A CA 1
ATOM 689 C C . ARG A 1 93 ? 21.629 -56.329 1.573 1.00 30.47 93 ARG A C 1
ATOM 691 O O . ARG A 1 93 ? 21.335 -56.653 2.713 1.00 30.47 93 ARG A O 1
ATOM 698 N N . HIS A 1 94 ? 21.145 -56.899 0.453 1.00 30.50 94 HIS A N 1
ATOM 699 C CA . HIS A 1 94 ? 20.027 -57.850 0.206 1.00 30.50 94 HIS A CA 1
ATOM 700 C C . HIS A 1 94 ? 18.685 -57.184 -0.168 1.00 30.50 94 HIS A C 1
ATOM 702 O O . HIS A 1 94 ? 18.256 -56.266 0.518 1.00 30.50 94 HIS A O 1
ATOM 708 N N . ALA A 1 95 ? 17.957 -57.586 -1.222 1.00 29.30 95 ALA A N 1
ATOM 709 C CA . ALA A 1 95 ? 18.262 -58.405 -2.413 1.00 29.30 95 ALA A CA 1
ATOM 710 C C . ALA A 1 95 ? 17.389 -57.866 -3.581 1.00 29.30 95 ALA A C 1
ATOM 712 O O . ALA A 1 95 ? 16.309 -57.340 -3.335 1.00 29.30 95 ALA A O 1
ATOM 713 N N . ILE A 1 96 ? 17.918 -57.702 -4.799 1.00 31.05 96 ILE A N 1
ATOM 714 C CA . ILE A 1 96 ? 17.671 -58.575 -5.970 1.00 31.05 96 ILE A CA 1
ATOM 715 C C . ILE A 1 96 ? 16.238 -59.127 -6.049 1.00 31.05 96 ILE A C 1
ATOM 717 O O . ILE A 1 96 ? 15.899 -60.032 -5.295 1.00 31.05 96 ILE A O 1
ATOM 721 N N . ASP A 1 97 ? 15.480 -58.672 -7.051 1.00 29.77 97 ASP A N 1
ATOM 722 C CA . ASP A 1 97 ? 14.703 -59.591 -7.888 1.00 29.77 97 ASP A CA 1
ATOM 723 C C . ASP A 1 97 ? 14.591 -59.033 -9.319 1.00 29.77 97 ASP A C 1
ATOM 725 O O . ASP A 1 97 ? 14.357 -57.837 -9.520 1.00 29.77 97 ASP A O 1
ATOM 729 N N . GLU A 1 98 ? 14.827 -59.883 -10.316 1.00 33.16 98 GLU A N 1
ATOM 730 C CA . GLU A 1 98 ? 14.784 -59.524 -11.737 1.00 33.16 98 GLU A CA 1
ATOM 731 C C . GLU A 1 98 ? 13.450 -59.947 -12.357 1.00 33.16 98 GLU A C 1
ATOM 733 O O . GLU A 1 98 ? 12.975 -61.058 -12.131 1.00 33.16 98 GLU A O 1
ATOM 738 N N . ARG A 1 99 ? 12.910 -59.140 -13.277 1.00 29.00 99 ARG A N 1
ATOM 739 C CA . ARG A 1 99 ? 12.179 -59.697 -14.424 1.00 29.00 99 ARG A CA 1
ATOM 740 C C . ARG A 1 99 ? 12.281 -58.792 -15.640 1.00 29.00 99 ARG A C 1
ATOM 742 O O . ARG A 1 99 ? 11.756 -57.682 -15.667 1.00 29.00 99 ARG A O 1
ATOM 749 N N . ALA A 1 100 ? 12.978 -59.295 -16.650 1.00 32.72 100 ALA A N 1
ATOM 750 C CA . ALA A 1 100 ? 12.960 -58.740 -17.990 1.00 32.72 100 ALA A CA 1
ATOM 751 C C . ALA A 1 100 ? 11.714 -59.219 -18.745 1.00 32.72 100 ALA A C 1
ATOM 753 O O . ALA A 1 100 ? 11.252 -60.331 -18.514 1.00 32.72 100 ALA A O 1
ATOM 754 N N . GLU A 1 101 ? 11.279 -58.447 -19.741 1.00 33.91 101 GLU A N 1
ATOM 755 C CA . GLU A 1 101 ? 11.091 -59.013 -21.080 1.00 33.91 101 GLU A CA 1
ATOM 756 C C . GLU A 1 101 ? 11.210 -57.935 -22.168 1.00 33.91 101 GLU A C 1
ATOM 758 O O . GLU A 1 101 ? 11.035 -56.741 -21.916 1.00 33.91 101 GLU A O 1
ATOM 763 N N . ARG A 1 102 ? 11.611 -58.357 -23.373 1.00 33.56 102 ARG A N 1
ATOM 764 C CA . ARG A 1 102 ? 11.938 -57.498 -24.522 1.00 33.56 102 ARG A CA 1
ATOM 765 C C . ARG A 1 102 ? 11.060 -57.855 -25.724 1.00 33.56 102 ARG A C 1
ATOM 767 O O . ARG A 1 102 ? 10.994 -59.022 -26.086 1.00 33.56 102 ARG A O 1
ATOM 774 N N . ALA A 1 103 ? 10.576 -56.844 -26.439 1.00 31.77 103 ALA A N 1
ATOM 775 C CA . ALA A 1 103 ? 10.363 -56.837 -27.895 1.00 31.77 103 ALA A CA 1
ATOM 776 C C . ALA A 1 103 ? 10.301 -55.350 -28.308 1.00 31.77 103 ALA A C 1
ATOM 778 O O . ALA A 1 103 ? 9.596 -54.582 -27.668 1.00 31.77 103 ALA A O 1
ATOM 779 N N . GLY A 1 104 ? 11.169 -54.821 -29.178 1.00 28.09 104 GLY A N 1
ATOM 780 C CA . GLY A 1 104 ? 11.131 -55.002 -30.637 1.00 28.09 104 GLY A CA 1
ATOM 781 C C . GLY A 1 104 ? 10.183 -53.948 -31.245 1.00 28.09 104 GLY A C 1
ATOM 782 O O . GLY A 1 104 ? 9.026 -53.907 -30.862 1.00 28.09 104 GLY A O 1
ATOM 783 N N . GLY A 1 105 ? 10.557 -53.038 -32.149 1.00 28.50 105 GLY A N 1
ATOM 784 C CA . GLY A 1 105 ? 11.750 -52.911 -32.994 1.00 28.50 105 GLY A CA 1
ATOM 785 C C . GLY A 1 105 ? 11.320 -52.702 -34.459 1.00 28.50 105 GLY A C 1
ATOM 786 O O . GLY A 1 105 ? 10.464 -53.452 -34.920 1.00 28.50 105 GLY A O 1
ATOM 787 N N . ARG A 1 106 ? 11.965 -51.759 -35.178 1.00 30.64 106 ARG A N 1
ATOM 788 C CA . ARG A 1 106 ? 11.689 -51.226 -36.551 1.00 30.64 106 ARG A CA 1
ATOM 789 C C . ARG A 1 106 ? 10.788 -49.981 -36.561 1.00 30.64 106 ARG A C 1
ATOM 791 O O . ARG A 1 106 ? 9.696 -50.006 -36.012 1.00 30.64 106 ARG A O 1
ATOM 798 N N . GLU A 1 107 ? 11.266 -48.809 -36.987 1.00 34.16 107 GLU A N 1
ATOM 799 C CA . GLU A 1 107 ? 11.702 -48.390 -38.344 1.00 34.16 107 GLU A CA 1
ATOM 800 C C . GLU A 1 107 ? 10.580 -48.356 -39.388 1.00 34.16 107 GLU A C 1
ATOM 802 O O . GLU A 1 107 ? 10.069 -49.402 -39.792 1.00 34.16 107 GLU A O 1
ATOM 807 N N . ARG A 1 108 ? 10.310 -47.142 -39.894 1.00 32.47 108 ARG A N 1
ATOM 808 C CA . ARG A 1 108 ? 10.265 -46.801 -41.329 1.00 32.47 108 ARG A CA 1
ATOM 809 C C . ARG A 1 108 ? 10.093 -45.291 -41.513 1.00 32.47 108 ARG A C 1
ATOM 811 O O . ARG A 1 108 ? 9.017 -44.756 -41.262 1.00 32.47 108 ARG A O 1
ATOM 818 N N . ASP A 1 109 ? 11.136 -44.638 -42.014 1.00 35.88 109 ASP A N 1
ATOM 819 C CA . ASP A 1 109 ? 10.977 -43.419 -42.808 1.00 35.88 109 ASP A CA 1
ATOM 820 C C . ASP A 1 109 ? 10.246 -43.745 -44.118 1.00 35.88 109 ASP A C 1
ATOM 822 O O . ASP A 1 109 ? 10.384 -44.855 -44.636 1.00 35.88 109 ASP A O 1
ATOM 826 N N . LEU A 1 110 ? 9.543 -42.768 -44.700 1.00 34.75 110 LEU A N 1
ATOM 827 C CA . LEU A 1 110 ? 9.422 -42.630 -46.157 1.00 34.75 110 LEU A CA 1
ATOM 828 C C . LEU A 1 110 ? 9.022 -41.194 -46.551 1.00 34.75 110 LEU A C 1
ATOM 830 O O . LEU A 1 110 ? 8.295 -40.506 -45.837 1.00 34.75 110 LEU A O 1
ATOM 834 N N . HIS A 1 111 ? 9.538 -40.747 -47.698 1.00 32.06 111 HIS A N 1
ATOM 835 C CA . HIS A 1 111 ? 9.448 -39.376 -48.211 1.00 32.06 111 HIS A CA 1
ATOM 836 C C . HIS A 1 111 ? 8.222 -39.103 -49.104 1.00 32.06 111 HIS A C 1
ATOM 838 O O . HIS A 1 111 ? 7.740 -39.992 -49.799 1.00 32.06 111 HIS A O 1
ATOM 844 N N . GLY A 1 112 ? 7.894 -37.809 -49.245 1.00 28.31 112 GLY A N 1
ATOM 845 C CA . GLY A 1 112 ? 7.283 -37.229 -50.455 1.00 28.31 112 GLY A CA 1
ATOM 846 C C . GLY A 1 112 ? 5.746 -37.223 -50.507 1.00 28.31 112 GLY A C 1
ATOM 847 O O . GLY A 1 112 ? 5.092 -37.971 -49.797 1.00 28.31 112 GLY A O 1
ATOM 848 N N . ALA A 1 113 ? 5.094 -36.388 -51.324 1.00 30.62 113 ALA A N 1
ATOM 849 C CA . ALA A 1 113 ? 5.575 -35.265 -52.141 1.00 30.62 113 ALA A CA 1
ATOM 850 C C . ALA A 1 113 ? 4.413 -34.268 -52.409 1.00 30.62 113 ALA A C 1
ATOM 852 O O . ALA A 1 113 ? 3.300 -34.452 -51.921 1.00 30.62 113 ALA A O 1
ATOM 853 N N . ALA A 1 114 ? 4.680 -33.180 -53.137 1.00 33.12 114 ALA A N 1
ATOM 854 C CA . ALA A 1 114 ? 3.791 -32.019 -53.262 1.00 33.12 114 ALA A CA 1
ATOM 855 C C . ALA A 1 114 ? 2.596 -32.178 -54.228 1.00 33.12 114 ALA A C 1
ATOM 857 O O . ALA A 1 114 ? 2.718 -32.816 -55.269 1.00 33.12 114 ALA A O 1
ATOM 858 N N . ALA A 1 115 ? 1.506 -31.446 -53.951 1.00 32.16 115 ALA A N 1
ATOM 859 C CA . ALA A 1 115 ? 0.584 -30.892 -54.953 1.00 32.16 115 ALA A CA 1
ATOM 860 C C . ALA A 1 115 ? -0.253 -29.728 -54.367 1.00 32.16 115 ALA A C 1
ATOM 862 O O . ALA A 1 115 ? -0.657 -29.756 -53.208 1.00 32.16 115 ALA A O 1
ATOM 863 N N . GLY A 1 116 ? -0.556 -28.723 -55.188 1.00 29.28 116 GLY A N 1
ATOM 864 C CA . GLY A 1 116 ? -1.634 -27.738 -54.985 1.00 29.28 116 GLY A CA 1
ATOM 865 C C . GLY A 1 116 ? -2.255 -27.419 -56.355 1.00 29.28 116 GLY A C 1
ATOM 866 O O . GLY A 1 116 ? -1.979 -28.163 -57.296 1.00 29.28 116 GLY A O 1
ATOM 867 N N . PRO A 1 117 ? -2.972 -26.298 -56.564 1.00 52.03 117 PRO A N 1
ATOM 868 C CA . PRO A 1 117 ? -3.710 -25.442 -55.629 1.00 52.03 117 PRO A CA 1
ATOM 869 C C . PRO A 1 117 ? -5.218 -25.330 -56.003 1.00 52.03 117 PRO A C 1
ATOM 871 O O . PRO A 1 117 ? -5.626 -25.717 -57.094 1.00 52.03 117 PRO A O 1
ATOM 874 N N . GLY A 1 118 ? -6.055 -24.715 -55.154 1.00 30.64 118 GLY A N 1
ATOM 875 C CA . GLY A 1 118 ? -7.480 -24.478 -55.461 1.00 30.64 118 GLY A CA 1
ATOM 876 C C . GLY A 1 118 ? -8.032 -23.162 -54.896 1.00 30.64 118 GLY A C 1
ATOM 877 O O . GLY A 1 118 ? -8.028 -22.951 -53.688 1.00 30.64 118 GLY A O 1
ATOM 878 N N . ARG A 1 119 ? -8.520 -22.271 -55.771 1.00 35.78 119 ARG A N 1
ATOM 879 C CA . ARG A 1 119 ? -9.288 -21.053 -55.420 1.00 35.78 119 ARG A CA 1
ATOM 880 C C . ARG A 1 119 ? -10.775 -21.400 -55.252 1.00 35.78 119 ARG A C 1
ATOM 882 O O . ARG A 1 119 ? -11.227 -22.222 -56.030 1.00 35.78 119 ARG A O 1
ATOM 889 N N . VAL A 1 120 ? -11.546 -20.664 -54.433 1.00 32.69 120 VAL A N 1
ATOM 890 C CA . VAL A 1 120 ? -12.885 -20.116 -54.799 1.00 32.69 120 VAL A CA 1
ATOM 891 C C . VAL A 1 120 ? -13.280 -18.925 -53.894 1.00 32.69 120 VAL A C 1
ATOM 893 O O . VAL A 1 120 ? -12.944 -18.856 -52.719 1.00 32.69 120 VAL A O 1
ATOM 896 N N . ALA A 1 121 ? -13.986 -17.992 -54.539 1.00 32.16 121 ALA A N 1
ATOM 897 C CA . ALA A 1 121 ? -14.583 -16.701 -54.183 1.00 32.16 121 ALA A CA 1
ATOM 898 C C . ALA A 1 121 ? -15.178 -16.399 -52.782 1.00 32.16 121 ALA A C 1
ATOM 900 O O . ALA A 1 121 ? -15.617 -17.252 -52.017 1.00 32.16 121 ALA A O 1
ATOM 901 N N . ALA A 1 122 ? -15.307 -15.085 -52.550 1.00 36.31 122 ALA A N 1
ATOM 902 C CA . ALA A 1 122 ? -16.047 -14.436 -51.468 1.00 36.31 122 ALA A CA 1
ATOM 903 C C . ALA A 1 122 ? -17.575 -14.394 -51.694 1.00 36.31 122 ALA A C 1
ATOM 905 O O . ALA A 1 122 ? -18.057 -14.577 -52.813 1.00 36.31 122 ALA A O 1
ATOM 906 N N . ARG A 1 123 ? -18.341 -14.009 -50.658 1.00 31.91 123 ARG A N 1
ATOM 907 C CA . ARG A 1 123 ? -19.751 -13.602 -50.801 1.00 31.91 123 ARG A CA 1
ATOM 908 C C . ARG A 1 123 ? -20.101 -12.414 -49.891 1.00 31.91 123 ARG A C 1
ATOM 910 O O . ARG A 1 123 ? -19.862 -12.456 -48.689 1.00 31.91 123 ARG A O 1
ATOM 917 N N . ARG A 1 124 ? -20.671 -11.352 -50.475 1.00 35.31 124 ARG A N 1
ATOM 918 C CA . ARG A 1 124 ? -21.264 -10.191 -49.780 1.00 35.31 124 ARG A CA 1
ATOM 919 C C . ARG A 1 124 ? -22.792 -10.286 -49.831 1.00 35.31 124 ARG A C 1
ATOM 921 O O . ARG A 1 124 ? -23.288 -10.594 -50.904 1.00 35.31 124 ARG A O 1
ATOM 928 N N . LEU A 1 125 ? -23.443 -9.882 -48.730 1.00 40.12 125 LEU A N 1
ATOM 929 C CA . LEU A 1 125 ? -24.753 -9.196 -48.594 1.00 40.12 125 LEU A CA 1
ATOM 930 C C . LEU A 1 125 ? -25.996 -9.744 -49.343 1.00 40.12 125 LEU A C 1
ATOM 932 O O . LEU A 1 125 ? -25.916 -10.431 -50.354 1.00 40.12 125 LEU A O 1
ATOM 936 N N . PRO A 1 126 ? -27.193 -9.385 -48.851 1.00 48.59 126 PRO A N 1
ATOM 937 C CA . PRO A 1 126 ? -27.960 -8.378 -49.595 1.00 48.59 126 PRO A CA 1
ATOM 938 C C . PRO A 1 126 ? -28.573 -7.280 -48.706 1.00 48.59 126 PRO A C 1
ATOM 940 O O . PRO A 1 126 ? -28.575 -7.367 -47.481 1.00 48.59 126 PRO A O 1
ATOM 943 N N . ALA A 1 127 ? -29.115 -6.247 -49.354 1.00 36.69 127 ALA A N 1
ATOM 944 C CA . ALA A 1 127 ? -29.882 -5.162 -48.742 1.00 36.69 127 ALA A CA 1
ATOM 945 C C . ALA A 1 127 ? -31.192 -4.916 -49.521 1.00 36.69 127 ALA A C 1
ATOM 947 O O . ALA A 1 127 ? -31.236 -5.123 -50.733 1.00 36.69 127 ALA A O 1
ATOM 948 N N . GLY A 1 128 ? -32.224 -4.406 -48.840 1.00 30.64 128 GLY A N 1
ATOM 949 C CA . GLY A 1 128 ? -33.403 -3.739 -49.420 1.00 30.64 128 GLY A CA 1
ATOM 950 C C . GLY A 1 128 ? -33.628 -2.431 -48.647 1.00 30.64 128 GLY A C 1
ATOM 951 O O . GLY A 1 128 ? -33.476 -2.429 -47.431 1.00 30.64 128 GLY A O 1
ATOM 952 N N . ARG A 1 129 ? -33.689 -1.257 -49.296 1.00 33.16 129 ARG A N 1
ATOM 953 C CA . ARG A 1 129 ? -34.854 -0.633 -49.977 1.00 33.16 129 ARG A CA 1
ATOM 954 C C . ARG A 1 129 ? -36.038 -0.335 -49.030 1.00 33.16 129 ARG A C 1
ATOM 956 O O . ARG A 1 129 ? -36.428 -1.227 -48.296 1.00 33.16 129 ARG A O 1
ATOM 963 N N . ALA A 1 130 ? -36.723 0.816 -49.080 1.00 33.72 130 ALA A N 1
ATOM 964 C CA . ALA A 1 130 ? -36.458 2.145 -49.673 1.00 33.72 130 ALA A CA 1
ATOM 965 C C . ALA A 1 130 ? -37.571 3.146 -49.240 1.00 33.72 130 ALA A C 1
ATOM 967 O O . ALA A 1 130 ? -38.619 2.701 -48.786 1.00 33.72 130 ALA A O 1
ATOM 968 N N . ALA A 1 131 ? -37.373 4.447 -49.530 1.00 33.19 131 ALA A N 1
ATOM 969 C CA . ALA A 1 131 ? -38.371 5.544 -49.571 1.00 33.19 131 ALA A CA 1
ATOM 970 C C . ALA A 1 131 ? -38.931 6.098 -48.231 1.00 33.19 131 ALA A C 1
ATOM 972 O O . ALA A 1 131 ? -38.968 5.388 -47.237 1.00 33.19 131 ALA A O 1
ATOM 973 N N . ALA A 1 132 ? -39.431 7.346 -48.134 1.00 34.97 132 ALA A N 1
ATOM 974 C CA . ALA A 1 132 ? -39.128 8.628 -48.817 1.00 34.97 132 ALA A CA 1
ATOM 975 C C . ALA A 1 132 ? -39.929 9.781 -48.145 1.00 34.97 132 ALA A C 1
ATOM 977 O O . ALA A 1 132 ? -41.022 9.527 -47.651 1.00 34.97 132 ALA A O 1
ATOM 978 N N . GLY A 1 133 ? -39.465 11.044 -48.229 1.00 29.50 133 GLY A N 1
ATOM 979 C CA . GLY A 1 133 ? -40.360 12.227 -48.198 1.00 29.50 133 GLY A CA 1
ATOM 980 C C . GLY A 1 133 ? -40.060 13.381 -47.215 1.00 29.50 133 GLY A C 1
ATOM 981 O O . GLY A 1 133 ? -40.360 13.270 -46.037 1.00 29.50 133 GLY A O 1
ATOM 982 N N . GLY A 1 134 ? -39.610 14.530 -47.757 1.00 30.34 134 GLY A N 1
ATOM 983 C CA . GLY A 1 134 ? -39.804 15.905 -47.227 1.00 30.34 134 GLY A CA 1
ATOM 984 C C . GLY A 1 134 ? -39.040 16.350 -45.953 1.00 30.34 134 GLY A C 1
ATOM 985 O O . GLY A 1 134 ? -38.851 15.581 -45.027 1.00 30.34 134 GLY A O 1
ATOM 986 N N . GLY A 1 135 ? -38.586 17.605 -45.795 1.00 30.73 135 GLY A N 1
ATOM 987 C CA . GLY A 1 135 ? -38.491 18.713 -46.757 1.00 30.73 135 GLY A CA 1
ATOM 988 C C . GLY A 1 135 ? -38.565 20.126 -46.136 1.00 30.73 135 GLY A C 1
ATOM 989 O O . GLY A 1 135 ? -39.664 20.647 -46.012 1.00 30.73 135 GLY A O 1
ATOM 990 N N . ARG A 1 136 ? -37.406 20.787 -45.904 1.00 34.81 136 ARG A N 1
ATOM 991 C CA . ARG A 1 136 ? -37.230 22.226 -45.512 1.00 34.81 136 ARG A CA 1
ATOM 992 C C . ARG A 1 136 ? -37.789 22.574 -44.097 1.00 34.81 136 ARG A C 1
ATOM 994 O O . ARG A 1 136 ? -38.650 21.876 -43.594 1.00 34.81 136 ARG A O 1
ATOM 1001 N N . SER A 1 137 ? -37.330 23.572 -43.327 1.00 33.44 137 SER A N 1
ATOM 1002 C CA . SER A 1 137 ? -36.610 24.836 -43.597 1.00 33.44 137 SER A CA 1
ATOM 1003 C C . SER A 1 137 ? -35.684 25.238 -42.419 1.00 33.44 137 SER A C 1
ATOM 1005 O O . SER A 1 137 ? -35.762 24.641 -41.352 1.00 33.44 137 SER A O 1
ATOM 1007 N N . GLY A 1 138 ? -34.811 26.243 -42.602 1.00 33.00 138 GLY A N 1
ATOM 1008 C CA . GLY A 1 138 ? -33.770 26.650 -41.632 1.00 33.00 138 GLY A CA 1
ATOM 1009 C C . GLY A 1 138 ? -34.132 27.763 -40.605 1.00 33.00 138 GLY A C 1
ATOM 1010 O O . GLY A 1 138 ? -35.240 27.757 -40.078 1.00 33.00 138 GLY A O 1
ATOM 1011 N N . PRO A 1 139 ? -33.203 28.676 -40.222 1.00 60.44 139 PRO A N 1
ATOM 1012 C CA . PRO A 1 139 ? -32.824 28.812 -38.802 1.00 60.44 139 PRO A CA 1
ATOM 1013 C C . PRO A 1 139 ? -32.911 30.233 -38.185 1.00 60.44 139 PRO A C 1
ATOM 1015 O O . PRO A 1 139 ? -32.939 31.232 -38.901 1.00 60.44 139 PRO A O 1
ATOM 1018 N N . ARG A 1 140 ? -32.823 30.324 -36.841 1.00 30.72 140 ARG A N 1
ATOM 1019 C CA . ARG A 1 140 ? -32.319 31.460 -36.009 1.00 30.72 140 ARG A CA 1
ATOM 1020 C C . ARG A 1 140 ? -32.050 30.929 -34.578 1.00 30.72 140 ARG A C 1
ATOM 1022 O O . ARG A 1 140 ? -32.841 30.125 -34.111 1.00 30.72 140 ARG A O 1
ATOM 1029 N N . LEU A 1 141 ? -30.916 31.131 -33.889 1.00 34.72 141 LEU A N 1
ATOM 1030 C CA . LEU A 1 141 ? -30.107 32.311 -33.495 1.00 34.72 141 LEU A CA 1
ATOM 1031 C C . LEU A 1 141 ? -30.594 33.076 -32.244 1.00 34.72 141 LEU A C 1
ATOM 1033 O O . LEU A 1 141 ? -31.743 33.495 -32.195 1.00 34.72 141 LEU A O 1
ATOM 1037 N N . ARG A 1 142 ? -29.616 33.405 -31.367 1.00 29.62 142 ARG A N 1
ATOM 1038 C CA . ARG A 1 142 ? -29.647 34.309 -30.180 1.00 29.62 142 ARG A CA 1
ATOM 1039 C C . ARG A 1 142 ? -30.381 33.789 -28.929 1.00 29.62 142 ARG A C 1
ATOM 1041 O O . ARG A 1 142 ? -31.321 33.027 -29.054 1.00 29.62 142 ARG A O 1
ATOM 1048 N N . ARG A 1 143 ? -30.056 34.220 -27.698 1.00 30.36 143 ARG A N 1
ATOM 1049 C CA . ARG A 1 143 ? -28.828 34.743 -27.019 1.00 30.36 143 ARG A CA 1
ATOM 1050 C C . ARG A 1 143 ? -29.167 34.755 -25.508 1.00 30.36 143 ARG A C 1
ATOM 1052 O O . ARG A 1 143 ? -30.317 35.012 -25.172 1.00 30.36 143 ARG A O 1
ATOM 1059 N N . SER A 1 144 ? -28.199 34.566 -24.608 1.00 36.12 144 SER A N 1
ATOM 1060 C CA . SER A 1 144 ? -28.380 34.862 -23.166 1.00 36.12 144 SER A CA 1
ATOM 1061 C C . SER A 1 144 ? -28.627 36.366 -22.930 1.00 36.12 144 SER A C 1
ATOM 1063 O O . SER A 1 144 ? -28.250 37.166 -23.796 1.00 36.12 144 SER A O 1
ATOM 1065 N N . PRO A 1 145 ? -29.175 36.779 -21.766 1.00 46.41 145 PRO A N 1
ATOM 1066 C CA . PRO A 1 145 ? -28.264 37.304 -20.731 1.00 46.41 145 PRO A CA 1
ATOM 1067 C C . PRO A 1 145 ? -28.699 37.193 -19.240 1.00 46.41 145 PRO A C 1
ATOM 1069 O O . PRO A 1 145 ? -29.874 37.123 -18.914 1.00 46.41 145 PRO A O 1
ATOM 1072 N N . ALA A 1 146 ? -27.681 37.335 -18.377 1.00 31.16 146 ALA A N 1
ATOM 1073 C CA . ALA A 1 146 ? -27.633 38.071 -17.094 1.00 31.16 146 ALA A CA 1
ATOM 1074 C C . ALA A 1 146 ? -28.408 37.643 -15.815 1.00 31.16 146 ALA A C 1
ATOM 1076 O O . ALA A 1 146 ? -29.562 37.236 -15.814 1.00 31.16 146 ALA A O 1
ATOM 1077 N N . LEU A 1 147 ? -27.699 37.848 -14.691 1.00 38.34 147 LEU A N 1
ATOM 1078 C CA . LEU A 1 147 ? -28.138 37.843 -13.282 1.00 38.34 147 LEU A CA 1
ATOM 1079 C C . LEU A 1 147 ? -28.771 39.199 -12.885 1.00 38.34 147 LEU A C 1
ATOM 1081 O O . LEU A 1 147 ? -28.644 40.168 -13.636 1.00 38.34 147 LEU A O 1
ATOM 1085 N N . PRO A 1 148 ? -29.327 39.327 -11.660 1.00 47.62 148 PRO A N 1
ATOM 1086 C CA . PRO A 1 148 ? -28.612 40.153 -10.667 1.00 47.62 148 PRO A CA 1
ATOM 1087 C C . PRO A 1 148 ? -28.651 39.657 -9.196 1.00 47.62 148 PRO A C 1
ATOM 1089 O O . PRO A 1 148 ? -29.386 38.748 -8.822 1.00 47.62 148 PRO A O 1
ATOM 1092 N N . HIS A 1 149 ? -27.830 40.292 -8.346 1.00 33.72 149 HIS A N 1
ATOM 1093 C CA . HIS A 1 149 ? -27.721 40.083 -6.889 1.00 33.72 149 HIS A CA 1
ATOM 1094 C C . HIS A 1 149 ? -28.699 40.938 -6.053 1.00 33.72 149 HIS A C 1
ATOM 1096 O O . HIS A 1 149 ? -29.000 42.061 -6.445 1.00 33.72 149 HIS A O 1
ATOM 1102 N N . SER A 1 150 ? -29.024 40.502 -4.820 1.00 33.00 150 SER A N 1
ATOM 1103 C CA . SER A 1 150 ? -28.956 41.274 -3.537 1.00 33.00 150 SER A CA 1
ATOM 1104 C C . SER A 1 150 ? -29.684 40.495 -2.404 1.00 33.00 150 SER A C 1
ATOM 1106 O O . SER A 1 150 ? -30.699 39.870 -2.662 1.00 33.00 150 SER A O 1
ATOM 1108 N N . ARG A 1 151 ? -29.080 40.179 -1.241 1.00 31.44 151 ARG A N 1
ATOM 1109 C CA . ARG A 1 151 ? -28.768 40.920 0.020 1.00 31.44 151 ARG A CA 1
ATOM 1110 C C . ARG A 1 151 ? -29.794 40.717 1.172 1.00 31.44 151 ARG A C 1
ATOM 1112 O O . ARG A 1 151 ? -30.960 41.030 1.023 1.00 31.44 151 ARG A O 1
ATOM 1119 N N . ARG A 1 152 ? -29.229 40.427 2.364 1.00 29.59 152 ARG A N 1
ATOM 1120 C CA . ARG A 1 152 ? -29.650 40.778 3.755 1.00 29.59 152 ARG A CA 1
ATOM 1121 C C . ARG A 1 152 ? -30.723 39.972 4.548 1.00 29.59 152 ARG A C 1
ATOM 1123 O O . ARG A 1 152 ? -31.911 40.184 4.391 1.00 29.59 152 ARG A O 1
ATOM 1130 N N . ALA A 1 153 ? -30.204 39.335 5.616 1.00 29.97 153 ALA A N 1
ATOM 1131 C CA . ALA A 1 153 ? -30.475 39.603 7.055 1.00 29.97 153 ALA A CA 1
ATOM 1132 C C . ALA A 1 153 ? -31.670 38.957 7.818 1.00 29.97 153 ALA A C 1
ATOM 1134 O O . ALA A 1 153 ? -32.713 38.665 7.257 1.00 29.97 153 ALA A O 1
ATOM 1135 N N . GLY A 1 154 ? -31.471 38.799 9.147 1.00 28.95 154 GLY A N 1
ATOM 1136 C CA . GLY A 1 154 ? -32.382 38.192 10.151 1.00 28.95 154 GLY A CA 1
ATOM 1137 C C . GLY A 1 154 ? -32.084 36.698 10.380 1.00 28.95 154 GLY A C 1
ATOM 1138 O O . GLY A 1 154 ? -32.232 35.916 9.455 1.00 28.95 154 GLY A O 1
ATOM 1139 N N . ARG A 1 155 ? -31.535 36.170 11.488 1.00 31.77 155 ARG A N 1
ATOM 1140 C CA . ARG A 1 155 ? -31.407 36.508 12.931 1.00 31.77 155 ARG A CA 1
ATOM 1141 C C . ARG A 1 155 ? -32.604 36.099 13.826 1.00 31.77 155 ARG A C 1
ATOM 1143 O O . ARG A 1 155 ? -33.588 36.816 13.894 1.00 31.77 155 ARG A O 1
ATOM 1150 N N . ALA A 1 156 ? -32.345 35.061 14.641 1.00 30.03 156 ALA A N 1
ATOM 1151 C CA . ALA A 1 156 ? -32.895 34.742 15.978 1.00 30.03 156 ALA A CA 1
ATOM 1152 C C . ALA A 1 156 ? -34.149 33.839 16.155 1.00 30.03 156 ALA A C 1
ATOM 1154 O O . ALA A 1 156 ? -35.021 33.758 15.303 1.00 30.03 156 ALA A O 1
ATOM 1155 N N . HIS A 1 157 ? -34.174 33.225 17.356 1.00 31.56 157 HIS A N 1
ATOM 1156 C CA . HIS A 1 157 ? -35.157 32.328 18.011 1.00 31.56 157 HIS A CA 1
ATOM 1157 C C . HIS A 1 157 ? -35.218 30.869 17.507 1.00 31.56 157 HIS A C 1
ATOM 1159 O O . HIS A 1 157 ? -35.380 30.627 16.321 1.00 31.56 157 HIS A O 1
ATOM 1165 N N . ARG A 1 158 ? -34.928 29.816 18.303 1.00 33.66 158 ARG A N 1
ATOM 1166 C CA . ARG A 1 158 ? -35.304 29.401 19.690 1.00 33.66 158 ARG A CA 1
ATOM 1167 C C . ARG A 1 158 ? -36.809 29.186 19.893 1.00 33.66 158 ARG A C 1
ATOM 1169 O O . ARG A 1 158 ? -37.544 30.155 20.020 1.00 33.66 158 ARG A O 1
ATOM 1176 N N . GLY A 1 159 ? -37.190 27.921 20.078 1.00 29.11 159 GLY A N 1
ATOM 1177 C CA . GLY A 1 159 ? -38.490 27.479 20.587 1.00 29.11 159 GLY A CA 1
ATOM 1178 C C . GLY A 1 159 ? -38.509 25.959 20.784 1.00 29.11 159 GLY A C 1
ATOM 1179 O O . GLY A 1 159 ? -38.470 25.218 19.806 1.00 29.11 159 GLY A O 1
ATOM 1180 N N . ASP A 1 160 ? -38.523 25.506 22.040 1.00 36.88 160 ASP A N 1
ATOM 1181 C CA . ASP A 1 160 ? -38.925 24.140 22.420 1.00 36.88 160 ASP A CA 1
ATOM 1182 C C . ASP A 1 160 ? -40.379 23.869 22.005 1.00 36.88 160 ASP A C 1
ATOM 1184 O O . ASP A 1 160 ? -41.146 24.817 21.896 1.00 36.88 160 ASP A O 1
ATOM 1188 N N . HIS A 1 161 ? -40.797 22.597 21.932 1.00 35.00 161 HIS A N 1
ATOM 1189 C CA . HIS A 1 161 ? -42.017 22.152 22.631 1.00 35.00 161 HIS A CA 1
ATOM 1190 C C . HIS A 1 161 ? -42.074 20.623 22.814 1.00 35.00 161 HIS A C 1
ATOM 1192 O O . HIS A 1 161 ? -41.732 19.840 21.931 1.00 35.00 161 HIS A O 1
ATOM 1198 N N . ARG A 1 162 ? -42.537 20.205 24.000 1.00 35.53 162 ARG A N 1
ATOM 1199 C CA . ARG A 1 162 ? -42.797 18.809 24.392 1.00 35.53 162 ARG A CA 1
ATOM 1200 C C . ARG A 1 162 ? -44.241 18.386 24.083 1.00 35.53 162 ARG A C 1
ATOM 1202 O O . ARG A 1 162 ? -45.138 19.216 24.110 1.00 35.53 162 ARG A O 1
ATOM 1209 N N . CYS A 1 163 ? -44.424 17.068 23.958 1.00 33.19 163 CYS A N 1
ATOM 1210 C CA . CYS A 1 163 ? -45.577 16.243 24.364 1.00 33.19 163 CYS A CA 1
ATOM 1211 C C . CYS A 1 163 ? -47.019 16.785 24.266 1.00 33.19 163 CYS A C 1
ATOM 1213 O O . CYS A 1 163 ? -47.398 17.706 24.984 1.00 33.19 163 CYS A O 1
ATOM 1215 N N . ARG A 1 164 ? -47.905 15.972 23.666 1.00 30.80 164 ARG A N 1
ATOM 1216 C CA . ARG A 1 164 ? -49.272 15.767 24.187 1.00 30.80 164 ARG A CA 1
ATOM 1217 C C . ARG A 1 164 ? -49.763 14.328 23.978 1.00 30.80 164 ARG A C 1
ATOM 1219 O O . ARG A 1 164 ? -49.562 13.748 22.918 1.00 30.80 164 ARG A O 1
ATOM 1226 N N . ARG A 1 165 ? -50.411 13.774 25.011 1.00 35.12 165 ARG A N 1
ATOM 1227 C CA . ARG A 1 165 ? -51.334 12.623 24.929 1.00 35.12 165 ARG A CA 1
ATOM 1228 C C . ARG A 1 165 ? -52.748 13.150 24.633 1.00 35.12 165 ARG A C 1
ATOM 1230 O O . ARG A 1 165 ? -53.054 14.276 25.017 1.00 35.12 165 ARG A O 1
ATOM 1237 N N . GLY A 1 166 ? -53.616 12.317 24.064 1.00 30.36 166 GLY A N 1
ATOM 1238 C CA . GLY A 1 166 ? -55.062 12.555 23.937 1.00 30.36 166 GLY A CA 1
ATOM 1239 C C . GLY A 1 166 ? -55.755 11.324 23.342 1.00 30.36 166 GLY A C 1
ATOM 1240 O O . GLY A 1 166 ? -55.146 10.649 22.518 1.00 30.36 166 GLY A O 1
ATOM 1241 N N . ALA A 1 167 ? -56.968 10.990 23.791 1.00 36.59 167 ALA A N 1
ATOM 1242 C CA . ALA A 1 167 ? -57.642 9.719 23.489 1.00 36.59 167 ALA A CA 1
ATOM 1243 C C . ALA A 1 167 ? -59.127 9.892 23.109 1.00 36.59 167 ALA A C 1
ATOM 1245 O O . ALA A 1 167 ? -59.752 10.872 23.507 1.00 36.59 167 ALA A O 1
ATOM 1246 N N . ALA A 1 168 ? -59.687 8.890 22.419 1.00 34.59 168 ALA A N 1
ATOM 1247 C CA . ALA A 1 168 ? -61.120 8.590 22.267 1.00 34.59 168 ALA A CA 1
ATOM 1248 C C . ALA A 1 168 ? -61.249 7.050 22.045 1.00 34.59 168 ALA A C 1
ATOM 1250 O O . ALA A 1 168 ? -60.368 6.500 21.392 1.00 34.59 168 ALA A O 1
ATOM 1251 N N . VAL A 1 169 ? -62.143 6.234 22.644 1.00 38.19 169 VAL A N 1
ATOM 1252 C CA . VAL A 1 169 ? -63.600 6.345 22.942 1.00 38.19 169 VAL A CA 1
ATOM 1253 C C . VAL A 1 169 ? -64.405 6.194 21.628 1.00 38.19 169 VAL A C 1
ATOM 1255 O O . VAL A 1 169 ? -64.125 6.944 20.706 1.00 38.19 169 VAL A O 1
ATOM 1258 N N . ARG A 1 170 ? -65.367 5.268 21.410 1.00 36.81 170 ARG A N 1
ATOM 1259 C CA . ARG A 1 170 ? -66.314 4.495 22.269 1.00 36.81 170 ARG A CA 1
ATOM 1260 C C . ARG A 1 170 ? -66.882 3.269 21.487 1.00 36.81 170 ARG A C 1
ATOM 1262 O O . ARG A 1 170 ? -66.820 3.299 20.265 1.00 36.81 170 ARG A O 1
ATOM 1269 N N . GLY A 1 171 ? -67.543 2.292 22.137 1.00 29.73 171 GLY A N 1
ATOM 1270 C CA . GLY A 1 171 ? -68.495 1.371 21.456 1.00 29.73 171 GLY A CA 1
ATOM 1271 C C . GLY A 1 171 ? -68.661 -0.044 22.053 1.00 29.73 171 GLY A C 1
ATOM 1272 O O . GLY A 1 171 ? -67.751 -0.855 21.958 1.00 29.73 171 GLY A O 1
ATOM 1273 N N . ALA A 1 172 ? -69.836 -0.345 22.620 1.00 34.31 172 ALA A N 1
ATOM 1274 C CA . ALA A 1 172 ? -70.318 -1.682 23.047 1.00 34.31 172 ALA A CA 1
ATOM 1275 C C . ALA A 1 172 ? -71.682 -1.963 22.324 1.00 34.31 172 ALA A C 1
ATOM 1277 O O . ALA A 1 172 ? -72.038 -1.084 21.531 1.00 34.31 172 ALA A O 1
ATOM 1278 N N . PRO A 1 173 ? -72.484 -3.053 22.523 1.00 49.25 173 PRO A N 1
ATOM 1279 C CA . PRO A 1 173 ? -72.871 -3.650 23.819 1.00 49.25 173 PRO A CA 1
ATOM 1280 C C . PRO A 1 173 ? -73.075 -5.217 23.736 1.00 49.25 173 PRO A C 1
ATOM 1282 O O . PRO A 1 173 ? -72.254 -5.829 23.055 1.00 49.25 173 PRO A O 1
ATOM 1285 N N . PRO A 1 174 ? -73.983 -5.940 24.458 1.00 51.50 174 PRO A N 1
ATOM 1286 C CA . PRO A 1 174 ? -73.579 -7.174 25.159 1.00 51.50 174 PRO A CA 1
ATOM 1287 C C . PRO A 1 174 ? -74.396 -8.455 24.832 1.00 51.50 174 PRO A C 1
ATOM 1289 O O . PRO A 1 174 ? -75.430 -8.416 24.171 1.00 51.50 174 PRO A O 1
ATOM 1292 N N . GLY A 1 175 ? -73.975 -9.601 25.384 1.00 32.47 175 GLY A N 1
ATOM 1293 C CA . GLY A 1 175 ? -74.744 -10.854 25.391 1.00 32.47 175 GLY A CA 1
ATOM 1294 C C . GLY A 1 175 ? -74.369 -11.739 26.587 1.00 32.47 175 GLY A C 1
ATOM 1295 O O . GLY A 1 175 ? -73.188 -11.885 26.895 1.00 32.47 175 GLY A O 1
ATOM 1296 N N . ALA A 1 176 ? -75.361 -12.286 27.295 1.00 34.56 176 ALA A N 1
ATOM 1297 C CA . ALA A 1 176 ? -75.177 -13.081 28.516 1.00 34.56 176 ALA A CA 1
ATOM 1298 C C . ALA A 1 176 ? -75.211 -14.599 28.239 1.00 34.56 176 ALA A C 1
ATOM 1300 O O . ALA A 1 176 ? -75.909 -15.034 27.328 1.00 34.56 176 ALA A O 1
ATOM 1301 N N . GLY A 1 177 ? -74.531 -15.416 29.058 1.00 30.66 177 GLY A N 1
ATOM 1302 C CA . GLY A 1 177 ? -74.610 -16.880 28.930 1.00 30.66 177 GLY A CA 1
ATOM 1303 C C . GLY A 1 177 ? -73.764 -17.707 29.914 1.00 30.66 177 GLY A C 1
ATOM 1304 O O . GLY A 1 177 ? -72.564 -17.849 29.738 1.00 30.66 177 GLY A O 1
ATOM 1305 N N . SER A 1 178 ? -74.436 -18.291 30.913 1.00 33.22 178 SER A N 1
ATOM 1306 C CA . SER A 1 178 ? -74.147 -19.590 31.571 1.00 33.22 178 SER A CA 1
ATOM 1307 C C . SER A 1 178 ? -72.717 -20.007 31.999 1.00 33.22 178 SER A C 1
ATOM 1309 O O . SER A 1 178 ? -71.906 -20.460 31.201 1.00 33.22 178 SER A O 1
ATOM 1311 N N . ARG A 1 179 ? -72.540 -20.071 33.330 1.00 34.53 179 ARG A N 1
ATOM 1312 C CA . ARG A 1 179 ? -72.126 -21.252 34.138 1.00 34.53 179 ARG A CA 1
ATOM 1313 C C . ARG A 1 179 ? -71.197 -22.314 33.500 1.00 34.53 179 ARG A C 1
ATOM 1315 O O . ARG A 1 179 ? -71.626 -23.076 32.643 1.00 34.53 179 ARG A O 1
ATOM 1322 N N . GLY A 1 180 ? -70.035 -22.536 34.126 1.00 31.66 180 GLY A N 1
ATOM 1323 C CA . GLY A 1 180 ? -69.214 -23.744 33.947 1.00 31.66 180 GLY A CA 1
ATOM 1324 C C . GLY A 1 180 ? -68.174 -23.914 35.062 1.00 31.66 180 GLY A C 1
ATOM 1325 O O . GLY A 1 180 ? -67.110 -23.308 35.012 1.00 31.66 180 GLY A O 1
ATOM 1326 N N . ARG A 1 181 ? -68.485 -24.715 36.091 1.00 33.88 181 ARG A N 1
ATOM 1327 C CA . ARG A 1 181 ? -67.582 -25.037 37.215 1.00 33.88 181 ARG A CA 1
ATOM 1328 C C . ARG A 1 181 ? -66.780 -26.299 36.889 1.00 33.88 181 ARG A C 1
ATOM 1330 O O . ARG A 1 181 ? -67.390 -27.343 36.686 1.00 33.88 181 ARG A O 1
ATOM 1337 N N . ALA A 1 182 ? -65.451 -26.230 36.942 1.00 35.56 182 ALA A N 1
ATOM 1338 C CA . ALA A 1 182 ? -64.592 -27.410 37.047 1.00 35.56 182 ALA A CA 1
ATOM 1339 C C . ALA A 1 182 ? -63.273 -27.061 37.754 1.00 35.56 182 ALA A C 1
ATOM 1341 O O . ALA A 1 182 ? -62.495 -26.239 37.276 1.00 35.56 182 ALA A O 1
ATOM 1342 N N . ASP A 1 183 ? -63.034 -27.694 38.899 1.00 34.31 183 ASP A N 1
ATOM 1343 C CA . ASP A 1 183 ? -61.773 -27.625 39.634 1.00 34.31 183 ASP A CA 1
ATOM 1344 C C . ASP A 1 183 ? -60.653 -28.381 38.892 1.00 34.31 183 ASP A C 1
ATOM 1346 O O . ASP A 1 183 ? -60.923 -29.449 38.338 1.00 34.31 183 ASP A O 1
ATOM 1350 N N . ARG A 1 184 ? -59.394 -27.904 38.972 1.00 35.03 184 ARG A N 1
ATOM 1351 C CA . ARG A 1 184 ? -58.203 -28.740 39.281 1.00 35.03 184 ARG A CA 1
ATOM 1352 C C . ARG A 1 184 ? -56.870 -27.971 39.333 1.00 35.03 184 ARG A C 1
ATOM 1354 O O . ARG A 1 184 ? -56.396 -27.447 38.336 1.00 35.03 184 ARG A O 1
ATOM 1361 N N . ALA A 1 185 ? -56.260 -28.044 40.518 1.00 33.41 185 ALA A N 1
ATOM 1362 C CA . ALA A 1 185 ? -54.830 -28.229 40.806 1.00 33.41 185 ALA A CA 1
ATOM 1363 C C . ALA A 1 185 ? -53.759 -27.417 40.038 1.00 33.41 185 ALA A C 1
ATOM 1365 O O . ALA A 1 185 ? -53.429 -27.689 38.886 1.00 33.41 185 ALA A O 1
ATOM 1366 N N . ALA A 1 186 ? -53.064 -26.550 40.780 1.00 37.75 186 ALA A N 1
ATOM 1367 C CA . ALA A 1 186 ? -51.731 -26.067 40.423 1.00 37.75 186 ALA A CA 1
ATOM 1368 C C . ALA A 1 186 ? -50.649 -27.151 40.654 1.00 37.75 186 ALA A C 1
ATOM 1370 O O . ALA A 1 186 ? -50.738 -27.885 41.643 1.00 37.75 186 ALA A O 1
ATOM 1371 N N . PRO A 1 187 ? -49.587 -27.223 39.828 1.00 40.97 187 PRO A N 1
ATOM 1372 C CA . PRO A 1 187 ? -48.374 -27.971 40.147 1.00 40.97 187 PRO A CA 1
ATOM 1373 C C . PRO A 1 187 ? -47.385 -27.116 40.962 1.00 40.97 187 PRO A C 1
ATOM 1375 O O . PRO A 1 187 ? -47.200 -25.925 40.713 1.00 40.97 187 PRO A O 1
ATOM 1378 N N . ALA A 1 188 ? -46.750 -27.740 41.955 1.00 35.31 188 ALA A N 1
ATOM 1379 C CA . ALA A 1 188 ? -45.891 -27.079 42.936 1.00 35.31 188 ALA A CA 1
ATOM 1380 C C . ALA A 1 188 ? -44.463 -26.775 42.434 1.00 35.31 188 ALA A C 1
ATOM 1382 O O . ALA A 1 188 ? -43.982 -27.329 41.446 1.00 35.31 188 ALA A O 1
ATOM 1383 N N . ALA A 1 189 ? -43.761 -25.913 43.177 1.00 35.94 189 ALA A N 1
ATOM 1384 C CA . ALA A 1 189 ? -42.390 -25.494 42.895 1.00 35.94 189 ALA A CA 1
ATOM 1385 C C . ALA A 1 189 ? -41.378 -26.658 42.899 1.00 35.94 189 ALA A C 1
ATOM 1387 O O . ALA A 1 189 ? -41.259 -27.403 43.875 1.00 35.94 189 ALA A O 1
ATOM 1388 N N . ALA A 1 190 ? -40.572 -26.752 41.839 1.00 34.50 190 ALA A N 1
ATOM 1389 C CA . ALA A 1 190 ? -39.440 -27.669 41.770 1.00 34.50 190 ALA A CA 1
ATOM 1390 C C . ALA A 1 190 ? -38.230 -27.109 42.543 1.00 34.50 190 ALA A C 1
ATOM 1392 O O . ALA A 1 190 ? -37.729 -26.025 42.244 1.00 34.50 190 ALA A O 1
ATOM 1393 N N . ARG A 1 191 ? -37.735 -27.868 43.529 1.00 37.47 191 ARG A N 1
ATOM 1394 C CA . ARG A 1 191 ? -36.481 -27.572 44.244 1.00 37.47 191 ARG A CA 1
ATOM 1395 C C . ARG A 1 191 ? -35.265 -27.888 43.352 1.00 37.47 191 ARG A C 1
ATOM 1397 O O . ARG A 1 191 ? -35.293 -28.914 42.668 1.00 37.47 191 ARG A O 1
ATOM 1404 N N . PRO A 1 192 ? -34.174 -27.101 43.390 1.00 35.88 192 PRO A N 1
ATOM 1405 C CA . PRO A 1 192 ? -32.936 -27.463 42.702 1.00 35.88 192 PRO A CA 1
ATOM 1406 C C . PRO A 1 192 ? -32.276 -28.682 43.369 1.00 35.88 192 PRO A C 1
ATOM 1408 O O . PRO A 1 192 ? -32.196 -28.766 44.596 1.00 35.88 192 PRO A O 1
ATOM 1411 N N . ARG A 1 193 ? -31.791 -29.634 42.562 1.00 34.50 193 ARG A N 1
ATOM 1412 C CA . ARG A 1 193 ? -30.998 -30.779 43.040 1.00 34.50 193 ARG A CA 1
ATOM 1413 C C . ARG A 1 193 ? -29.580 -30.330 43.403 1.00 34.50 193 ARG A C 1
ATOM 1415 O O . ARG A 1 193 ? -28.944 -29.618 42.631 1.00 34.50 193 ARG A O 1
ATOM 1422 N N . ALA A 1 194 ? -29.079 -30.794 44.546 1.00 33.16 194 ALA A N 1
ATOM 1423 C CA . ALA A 1 194 ? -27.688 -30.603 44.947 1.00 33.16 194 ALA A CA 1
ATOM 1424 C C . ALA A 1 194 ? -26.734 -31.459 44.092 1.00 33.16 194 ALA A C 1
ATOM 1426 O O . ALA A 1 194 ? -27.040 -32.611 43.780 1.00 33.16 194 ALA A O 1
ATOM 1427 N N . ALA A 1 195 ? -25.572 -30.900 43.751 1.00 37.78 195 ALA A N 1
ATOM 1428 C CA . ALA A 1 195 ? -24.454 -31.619 43.141 1.00 37.78 195 ALA A CA 1
ATOM 1429 C C . ALA A 1 195 ? -23.467 -32.101 44.231 1.00 37.78 195 ALA A C 1
ATOM 1431 O O . ALA A 1 195 ? -23.365 -31.452 45.276 1.00 37.78 195 ALA A O 1
ATOM 1432 N N . PRO A 1 196 ? -22.746 -33.221 44.028 1.00 38.16 196 PRO A N 1
ATOM 1433 C CA . PRO A 1 196 ? -21.851 -33.782 45.041 1.00 38.16 196 PRO A CA 1
ATOM 1434 C C . PRO A 1 196 ? -20.547 -32.970 45.196 1.00 38.16 196 PRO A C 1
ATOM 1436 O O . PRO A 1 196 ? -20.059 -32.401 44.216 1.00 38.16 196 PRO A O 1
ATOM 1439 N N . PRO A 1 197 ? -19.932 -32.942 46.395 1.00 40.12 197 PRO A N 1
ATOM 1440 C CA . PRO A 1 197 ? -18.653 -32.272 46.616 1.00 40.12 197 PRO A CA 1
ATOM 1441 C C . PRO A 1 197 ? -17.488 -33.129 46.091 1.00 40.12 197 PRO A C 1
ATOM 1443 O O . PRO A 1 197 ? -17.326 -34.281 46.489 1.00 40.12 197 PRO A O 1
ATOM 1446 N N . GLY A 1 198 ? -16.655 -32.567 45.208 1.00 30.42 198 GLY A N 1
ATOM 1447 C CA . GLY A 1 198 ? -15.635 -33.331 44.483 1.00 30.42 198 GLY A CA 1
ATOM 1448 C C . GLY A 1 198 ? -14.348 -32.564 44.177 1.00 30.42 198 GLY A C 1
ATOM 1449 O O . GLY A 1 198 ? -14.165 -32.112 43.057 1.00 30.42 198 GLY A O 1
ATOM 1450 N N . ARG A 1 199 ? -13.439 -32.546 45.164 1.00 30.42 199 ARG A N 1
ATOM 1451 C CA . ARG A 1 199 ? -11.985 -32.268 45.077 1.00 30.42 199 ARG A CA 1
ATOM 1452 C C . ARG A 1 199 ? -11.535 -30.866 44.635 1.00 30.42 199 ARG A C 1
ATOM 1454 O O . ARG A 1 199 ? -11.687 -30.447 43.493 1.00 30.42 199 ARG A O 1
ATOM 1461 N N . ALA A 1 200 ? -10.833 -30.205 45.555 1.00 36.00 200 ALA A N 1
ATOM 1462 C CA . ALA A 1 200 ? -9.933 -29.109 45.234 1.00 36.00 200 ALA A CA 1
ATOM 1463 C C . ALA A 1 200 ? -8.781 -29.604 44.343 1.00 36.00 200 ALA A C 1
ATOM 1465 O O . ALA A 1 200 ? -8.203 -30.661 44.601 1.00 36.00 200 ALA A O 1
ATOM 1466 N N . HIS A 1 201 ? -8.424 -28.805 43.340 1.00 34.97 201 HIS A N 1
ATOM 1467 C CA . HIS A 1 201 ? -7.119 -28.868 42.695 1.00 34.97 201 HIS A CA 1
ATOM 1468 C C . HIS A 1 201 ? -6.412 -27.531 42.901 1.00 34.97 201 HIS A C 1
ATOM 1470 O O . HIS A 1 201 ? -6.678 -26.552 42.202 1.00 34.97 201 HIS A O 1
ATOM 1476 N N . ASP A 1 202 ? -5.498 -27.513 43.867 1.00 32.41 202 ASP A N 1
ATOM 1477 C CA . ASP A 1 202 ? -4.470 -26.485 43.965 1.00 32.41 202 ASP A CA 1
ATOM 1478 C C . ASP A 1 202 ? -3.597 -26.530 42.704 1.00 32.41 202 ASP A C 1
ATOM 1480 O O . ASP A 1 202 ? -3.162 -27.598 42.269 1.00 32.41 202 ASP A O 1
ATOM 1484 N N . GLY A 1 203 ? -3.364 -25.375 42.079 1.00 29.27 203 GLY A N 1
ATOM 1485 C CA . GLY A 1 203 ? -2.722 -25.360 40.762 1.00 29.27 203 GLY A CA 1
ATOM 1486 C C . GLY A 1 203 ? -2.608 -23.992 40.103 1.00 29.27 203 GLY A C 1
ATOM 1487 O O . GLY A 1 203 ? -2.761 -23.886 38.886 1.00 29.27 203 GLY A O 1
ATOM 1488 N N . VAL A 1 204 ? -2.340 -22.929 40.871 1.00 40.38 204 VAL A N 1
ATOM 1489 C CA . VAL A 1 204 ? -2.062 -21.602 40.296 1.00 40.38 204 VAL A CA 1
ATOM 1490 C C . VAL A 1 204 ? -0.758 -21.652 39.496 1.00 40.38 204 VAL A C 1
ATOM 1492 O O . VAL A 1 204 ? 0.333 -21.468 40.031 1.00 40.38 204 VAL A O 1
ATOM 1495 N N . THR A 1 205 ? -0.873 -21.837 38.183 1.00 31.41 205 THR A N 1
ATOM 1496 C CA . THR A 1 205 ? 0.184 -21.503 37.225 1.00 31.41 205 THR A CA 1
ATOM 1497 C C . THR A 1 205 ? -0.368 -20.511 36.211 1.00 31.41 205 THR A C 1
ATOM 1499 O O . THR A 1 205 ? -1.307 -20.789 35.469 1.00 31.41 205 THR A O 1
ATOM 1502 N N . GLY A 1 206 ? 0.199 -19.303 36.214 1.00 30.75 206 GLY A N 1
ATOM 1503 C CA . GLY A 1 206 ? -0.224 -18.193 35.362 1.00 30.75 206 GLY A CA 1
ATOM 1504 C C . GLY A 1 206 ? 0.169 -18.390 33.900 1.00 30.75 206 GLY A C 1
ATOM 1505 O O . GLY A 1 206 ? 1.044 -17.687 33.392 1.00 30.75 206 GLY A O 1
ATOM 1506 N N . GLY A 1 207 ? -0.483 -19.327 33.215 1.00 25.45 207 GLY A N 1
ATOM 1507 C CA . GLY A 1 207 ? -0.488 -19.389 31.760 1.00 25.45 207 GLY A CA 1
ATOM 1508 C C . GLY A 1 207 ? -1.283 -18.207 31.218 1.00 25.45 207 GLY A C 1
ATOM 1509 O O . GLY A 1 207 ? -2.501 -18.163 31.364 1.00 25.45 207 GLY A O 1
ATOM 1510 N N . ALA A 1 208 ? -0.604 -17.235 30.604 1.00 32.72 208 ALA A N 1
ATOM 1511 C CA . ALA A 1 208 ? -1.283 -16.130 29.935 1.00 32.72 208 ALA A CA 1
ATOM 1512 C C . ALA A 1 208 ? -2.251 -16.702 28.891 1.00 32.72 208 ALA A C 1
ATOM 1514 O O . ALA A 1 208 ? -1.811 -17.372 27.955 1.00 32.72 208 ALA A O 1
ATOM 1515 N N . ALA A 1 209 ? -3.552 -16.447 29.059 1.00 31.08 209 ALA A N 1
ATOM 1516 C CA . ALA A 1 209 ? -4.577 -16.918 28.141 1.00 31.08 209 ALA A CA 1
ATOM 1517 C C . ALA A 1 209 ? -4.316 -16.326 26.750 1.00 31.08 209 ALA A C 1
ATOM 1519 O O . ALA A 1 209 ? -4.634 -15.170 26.466 1.00 31.08 209 ALA A O 1
ATOM 1520 N N . VAL A 1 210 ? -3.693 -17.119 25.874 1.00 35.72 210 VAL A N 1
ATOM 1521 C CA . VAL A 1 210 ? -3.501 -16.760 24.472 1.00 35.72 210 VAL A CA 1
ATOM 1522 C C . VAL A 1 210 ? -4.872 -16.840 23.822 1.00 35.72 210 VAL A C 1
ATOM 1524 O O . VAL A 1 210 ? -5.283 -17.898 23.348 1.00 35.72 210 VAL A O 1
ATOM 1527 N N . ILE A 1 211 ? -5.582 -15.709 23.829 1.00 37.72 211 ILE A N 1
ATOM 1528 C CA . ILE A 1 211 ? -6.838 -15.524 23.107 1.00 37.72 211 ILE A CA 1
ATOM 1529 C C . ILE A 1 211 ? -6.538 -15.793 21.632 1.00 37.72 211 ILE A C 1
ATOM 1531 O O . ILE A 1 211 ? -6.055 -14.920 20.905 1.00 37.72 211 ILE A O 1
ATOM 1535 N N . ARG A 1 212 ? -6.800 -17.028 21.191 1.00 30.84 212 ARG A N 1
ATOM 1536 C CA . ARG A 1 212 ? -6.814 -17.382 19.776 1.00 30.84 212 ARG A CA 1
ATOM 1537 C C . ARG A 1 212 ? -8.000 -16.648 19.171 1.00 30.84 212 ARG A C 1
ATOM 1539 O O . ARG A 1 212 ? -9.135 -17.109 19.250 1.00 30.84 212 ARG A O 1
ATOM 1546 N N . LEU A 1 213 ? -7.723 -15.474 18.606 1.00 39.62 213 LEU A N 1
ATOM 1547 C CA . LEU A 1 213 ? -8.636 -14.818 17.680 1.00 39.62 213 LEU A CA 1
ATOM 1548 C C . LEU A 1 213 ? -9.075 -15.873 16.653 1.00 39.62 213 LEU A C 1
ATOM 1550 O O . LEU A 1 213 ? -8.200 -16.584 16.144 1.00 39.62 213 LEU A O 1
ATOM 1554 N N . PRO A 1 214 ? -10.382 -16.015 16.361 1.00 39.62 214 PRO A N 1
ATOM 1555 C CA . PRO A 1 214 ? -10.804 -16.881 15.273 1.00 39.62 214 PRO A CA 1
ATOM 1556 C C . PRO A 1 214 ? -10.060 -16.426 14.018 1.00 39.62 214 PRO A C 1
ATOM 1558 O O . PRO A 1 214 ? -10.059 -15.234 13.699 1.00 39.62 214 PRO A O 1
ATOM 1561 N N . LEU A 1 215 ? -9.372 -17.360 13.358 1.00 43.53 215 LEU A N 1
ATOM 1562 C CA . LEU A 1 215 ? -8.701 -17.093 12.091 1.00 43.53 215 LEU A CA 1
ATOM 1563 C C . LEU A 1 215 ? -9.777 -16.604 11.120 1.00 43.53 215 LEU A C 1
ATOM 1565 O O . LEU A 1 215 ? -10.647 -17.383 10.734 1.00 43.53 215 LEU A O 1
ATOM 1569 N N . GLY A 1 216 ? -9.753 -15.304 10.810 1.00 50.19 216 GLY A N 1
ATOM 1570 C CA . GLY A 1 216 ? -10.781 -14.662 9.997 1.00 50.19 216 GLY A CA 1
ATOM 1571 C C . GLY A 1 216 ? -10.962 -15.409 8.682 1.00 50.19 216 GLY A C 1
ATOM 1572 O O . GLY A 1 216 ? -9.972 -15.825 8.075 1.00 50.19 216 GLY A O 1
ATOM 1573 N N . GLU A 1 217 ? -12.222 -15.602 8.276 1.00 61.78 217 GLU A N 1
ATOM 1574 C CA . GLU A 1 217 ? -12.592 -16.371 7.085 1.00 61.78 217 GLU A CA 1
ATOM 1575 C C . GLU A 1 217 ? -11.704 -15.971 5.899 1.00 61.78 217 GLU A C 1
ATOM 1577 O O . GLU A 1 217 ? -11.714 -14.814 5.470 1.00 61.78 217 GLU A O 1
ATOM 1582 N N . GLY A 1 218 ? -10.889 -16.917 5.426 1.00 68.75 218 GLY A N 1
ATOM 1583 C CA . GLY A 1 218 ? -9.743 -16.614 4.573 1.00 68.75 218 GLY A CA 1
ATOM 1584 C C . GLY A 1 218 ? -10.099 -16.071 3.187 1.00 68.75 218 GLY A C 1
ATOM 1585 O O . GLY A 1 218 ? -11.251 -16.059 2.752 1.00 68.75 218 GLY A O 1
ATOM 1586 N N . PHE A 1 219 ? -9.064 -15.661 2.451 1.00 81.56 219 PHE A N 1
ATOM 1587 C CA . PHE A 1 219 ? -9.177 -15.187 1.065 1.00 81.56 219 PHE A CA 1
ATOM 1588 C C . PHE A 1 219 ? -9.864 -16.182 0.101 1.00 81.56 219 PHE A C 1
ATOM 1590 O O . PHE A 1 219 ? -10.457 -15.770 -0.895 1.00 81.56 219 PHE A O 1
ATOM 1597 N N . LEU A 1 220 ? -9.802 -17.488 0.385 1.00 85.94 220 LEU A N 1
ATOM 1598 C CA . LEU A 1 220 ? -10.353 -18.546 -0.464 1.00 85.94 220 LEU A CA 1
ATOM 1599 C C . LEU A 1 220 ? -11.891 -18.511 -0.482 1.00 85.94 220 LEU A C 1
ATOM 1601 O O . LEU A 1 220 ? -12.555 -19.001 0.430 1.00 85.94 220 LEU A O 1
ATOM 1605 N N . ARG A 1 221 ? -12.465 -17.938 -1.547 1.00 86.31 221 ARG A N 1
ATOM 1606 C CA . ARG A 1 221 ? -13.918 -17.813 -1.754 1.00 86.31 221 ARG A CA 1
ATOM 1607 C C . ARG A 1 221 ? -14.308 -18.247 -3.180 1.00 86.31 221 ARG A C 1
ATOM 1609 O O . ARG A 1 221 ? -14.721 -17.400 -3.972 1.00 86.31 221 ARG A O 1
ATOM 1616 N N . PRO A 1 222 ? -14.222 -19.547 -3.529 1.00 89.38 222 PRO A N 1
ATOM 1617 C CA . PRO A 1 222 ? -14.463 -20.031 -4.897 1.00 89.38 222 PRO A CA 1
ATOM 1618 C C . PRO A 1 222 ? -15.874 -19.727 -5.434 1.00 89.38 222 PRO A C 1
ATOM 1620 O O . PRO A 1 222 ? -16.061 -19.637 -6.644 1.00 89.38 222 PRO A O 1
ATOM 1623 N N . HIS A 1 223 ? -16.857 -19.488 -4.559 1.00 88.94 223 HIS A N 1
ATOM 1624 C CA . HIS A 1 223 ? -18.216 -19.075 -4.936 1.00 88.94 223 HIS A CA 1
ATOM 1625 C C . HIS A 1 223 ? -18.337 -17.602 -5.390 1.00 88.94 223 HIS A C 1
ATOM 1627 O O . HIS A 1 223 ? -19.420 -17.167 -5.775 1.00 88.94 223 HIS A O 1
ATOM 1633 N N . ARG A 1 224 ? -17.270 -16.790 -5.324 1.00 92.19 224 ARG A N 1
ATOM 1634 C CA . ARG A 1 224 ? -17.273 -15.386 -5.775 1.00 92.19 224 ARG A CA 1
ATOM 1635 C C . ARG A 1 224 ? -16.605 -15.271 -7.145 1.00 92.19 224 ARG A C 1
ATOM 1637 O O . ARG A 1 224 ? -15.426 -15.571 -7.272 1.00 92.19 224 ARG A O 1
ATOM 1644 N N . HIS A 1 225 ? -17.291 -14.726 -8.152 1.00 94.50 225 HIS A N 1
ATOM 1645 C CA . HIS A 1 225 ? -16.691 -14.508 -9.484 1.00 94.50 225 HIS A CA 1
ATOM 1646 C C . HIS A 1 225 ? -15.415 -13.644 -9.442 1.00 94.50 225 HIS A C 1
ATOM 1648 O O . HIS A 1 225 ? -14.477 -13.889 -10.195 1.00 94.50 225 HIS A O 1
ATOM 1654 N N . ALA A 1 226 ? -15.337 -12.686 -8.510 1.00 94.81 226 ALA A N 1
ATOM 1655 C CA . ALA A 1 226 ? -14.146 -11.864 -8.298 1.00 94.81 226 ALA A CA 1
ATOM 1656 C C . ALA A 1 226 ? -12.902 -12.677 -7.882 1.00 94.81 226 ALA A C 1
ATOM 1658 O O . ALA A 1 226 ? -11.790 -12.277 -8.206 1.00 94.81 226 ALA A O 1
ATOM 1659 N N . PHE A 1 227 ? -13.070 -13.831 -7.223 1.00 95.25 227 PHE A N 1
ATOM 1660 C CA . PHE A 1 227 ? -11.963 -14.733 -6.887 1.00 95.25 227 PHE A CA 1
ATOM 1661 C C . PHE A 1 227 ? -11.369 -15.376 -8.150 1.00 95.25 227 PHE A C 1
ATOM 1663 O O . PHE A 1 227 ? -10.152 -15.421 -8.311 1.00 95.25 227 PHE A O 1
ATOM 1670 N N . TRP A 1 228 ? -12.214 -15.790 -9.097 1.00 96.94 228 TRP A N 1
ATOM 1671 C CA . TRP A 1 228 ? -11.760 -16.322 -10.385 1.00 96.94 228 TRP A CA 1
ATOM 1672 C C . TRP A 1 228 ? -11.139 -15.250 -11.278 1.00 96.94 228 TRP A C 1
ATOM 1674 O O . TRP A 1 228 ? -10.076 -15.482 -11.848 1.00 96.94 228 TRP A O 1
ATOM 1684 N N . LEU A 1 229 ? -11.729 -14.050 -11.334 1.00 97.31 229 LEU A N 1
ATOM 1685 C CA . LEU A 1 229 ? -11.123 -12.901 -12.015 1.00 97.31 229 LEU A CA 1
ATOM 1686 C C . LEU A 1 229 ? -9.745 -12.562 -11.422 1.00 97.31 229 LEU A C 1
ATOM 1688 O O . LEU A 1 229 ? -8.811 -12.255 -12.164 1.00 97.31 229 LEU A O 1
ATOM 1692 N N . TYR A 1 230 ? -9.600 -12.664 -10.098 1.00 97.38 230 TYR A N 1
ATOM 1693 C CA . TYR A 1 230 ? -8.325 -12.489 -9.412 1.00 97.38 230 TYR A CA 1
ATOM 1694 C C . TYR A 1 230 ? -7.285 -13.530 -9.851 1.00 97.38 230 TYR A C 1
ATOM 1696 O O . TYR A 1 230 ? -6.188 -13.152 -10.256 1.00 97.38 230 TYR A O 1
ATOM 1704 N N . LEU A 1 231 ? -7.636 -14.821 -9.859 1.00 97.75 231 LEU A N 1
ATOM 1705 C CA . LEU A 1 231 ? -6.735 -15.890 -10.308 1.00 97.75 231 LEU A CA 1
ATOM 1706 C C . LEU A 1 231 ? -6.350 -15.764 -11.792 1.00 97.75 231 LEU A C 1
ATOM 1708 O O . LEU A 1 231 ? -5.179 -15.923 -12.125 1.00 97.75 231 LEU A O 1
ATOM 1712 N N . VAL A 1 232 ? -7.292 -15.420 -12.676 1.00 98.06 232 VAL A N 1
ATOM 1713 C CA . VAL A 1 232 ? -7.007 -15.198 -14.108 1.00 98.06 232 VAL A CA 1
ATOM 1714 C C . VAL A 1 232 ? -6.063 -14.007 -14.300 1.00 98.06 232 VAL A C 1
ATOM 1716 O O . VAL A 1 232 ? -5.110 -14.094 -15.073 1.00 98.06 232 VAL A O 1
ATOM 1719 N N . SER A 1 233 ? -6.269 -12.920 -13.551 1.00 98.12 233 SER A N 1
ATOM 1720 C CA . SER A 1 233 ? -5.393 -11.740 -13.592 1.00 98.12 233 SER A CA 1
ATOM 1721 C C . SER A 1 233 ? -3.982 -12.056 -13.083 1.00 98.12 233 SER A C 1
ATOM 1723 O O . SER A 1 233 ? -3.004 -11.594 -13.671 1.00 98.12 233 SER A O 1
ATOM 1725 N N . LEU A 1 234 ? -3.859 -12.881 -12.033 1.00 98.06 234 LEU A N 1
ATOM 1726 C CA . LEU A 1 234 ? -2.567 -13.392 -11.563 1.00 98.06 234 LEU A CA 1
ATOM 1727 C C . LEU A 1 234 ? -1.884 -14.301 -12.587 1.00 98.06 234 LEU A C 1
ATOM 1729 O O . LEU A 1 234 ? -0.670 -14.207 -12.730 1.00 98.06 234 LEU A O 1
ATOM 1733 N N . ALA A 1 235 ? -2.623 -15.159 -13.295 1.00 98.19 235 ALA A N 1
ATOM 1734 C CA . ALA A 1 235 ? -2.048 -16.030 -14.318 1.00 98.19 235 ALA A CA 1
ATOM 1735 C C . ALA A 1 235 ? -1.485 -15.204 -15.488 1.00 98.19 235 ALA A C 1
ATOM 1737 O O . ALA A 1 235 ? -0.301 -15.301 -15.797 1.00 98.19 235 ALA A O 1
ATOM 1738 N N . VAL A 1 236 ? -2.296 -14.318 -16.078 1.00 98.12 236 VAL A N 1
ATOM 1739 C CA . VAL A 1 236 ? -1.891 -13.468 -17.216 1.00 98.12 236 VAL A CA 1
ATOM 1740 C C . VAL A 1 236 ? -0.756 -12.509 -16.834 1.00 98.12 236 VAL A C 1
ATOM 1742 O O . VAL A 1 236 ? 0.243 -12.395 -17.552 1.00 98.12 236 VAL A O 1
ATOM 1745 N N . GLY A 1 237 ? -0.879 -11.834 -15.688 1.00 97.94 237 GLY A N 1
ATOM 1746 C CA . GLY A 1 237 ? 0.159 -10.940 -15.184 1.00 97.94 237 GLY A CA 1
ATOM 1747 C C . GLY A 1 237 ? 1.438 -11.696 -14.814 1.00 97.94 237 GLY A C 1
ATOM 1748 O O . GLY A 1 237 ? 2.526 -11.322 -15.247 1.00 97.94 237 GLY A O 1
ATOM 1749 N N . GLY A 1 238 ? 1.308 -12.819 -14.106 1.00 97.69 238 GLY A N 1
ATOM 1750 C CA . GLY A 1 238 ? 2.412 -13.684 -13.696 1.00 97.69 238 GLY A CA 1
ATOM 1751 C C . GLY A 1 238 ? 3.208 -14.246 -14.872 1.00 97.69 238 GLY A C 1
ATOM 1752 O O . GLY A 1 238 ? 4.430 -14.131 -14.875 1.00 97.69 238 GLY A O 1
ATOM 1753 N N . THR A 1 239 ? 2.552 -14.759 -15.919 1.00 98.00 239 THR A N 1
ATOM 1754 C CA . THR A 1 239 ? 3.231 -15.189 -17.156 1.00 98.00 239 THR A CA 1
ATOM 1755 C C . THR A 1 239 ? 3.984 -14.030 -17.815 1.00 98.00 239 THR A C 1
ATOM 1757 O O . THR A 1 239 ? 5.108 -14.212 -18.285 1.00 98.00 239 THR A O 1
ATOM 1760 N N . THR A 1 240 ? 3.418 -12.819 -17.795 1.00 97.31 240 THR A N 1
ATOM 1761 C CA . THR A 1 240 ? 4.065 -11.620 -18.353 1.00 97.31 240 THR A CA 1
ATOM 1762 C C . THR A 1 240 ? 5.297 -11.202 -17.536 1.00 97.31 240 THR A C 1
ATOM 1764 O O . THR A 1 240 ? 6.349 -10.920 -18.115 1.00 97.31 240 THR A O 1
ATOM 1767 N N . VAL A 1 241 ? 5.213 -11.230 -16.199 1.00 97.44 241 VAL A N 1
ATOM 1768 C CA . VAL A 1 241 ? 6.334 -10.966 -15.277 1.00 97.44 241 VAL A CA 1
ATOM 1769 C C . VAL A 1 241 ? 7.435 -12.014 -15.435 1.00 97.44 241 VAL A C 1
ATOM 1771 O O . VAL A 1 241 ? 8.590 -11.644 -15.635 1.00 97.44 241 VAL A O 1
ATOM 1774 N N . ILE A 1 242 ? 7.094 -13.306 -15.413 1.00 97.19 242 ILE A N 1
ATOM 1775 C CA . ILE A 1 242 ? 8.053 -14.412 -15.562 1.00 97.19 242 ILE A CA 1
ATOM 1776 C C . ILE A 1 242 ? 8.757 -14.326 -16.920 1.00 97.19 242 ILE A C 1
ATOM 1778 O O . ILE A 1 242 ? 9.981 -14.395 -16.975 1.00 97.19 242 ILE A O 1
ATOM 1782 N N . GLY A 1 243 ? 8.019 -14.086 -18.009 1.00 96.81 243 GLY A N 1
ATOM 1783 C CA . GLY A 1 243 ? 8.609 -13.889 -19.334 1.00 96.81 243 GLY A CA 1
ATOM 1784 C C . GLY A 1 243 ? 9.521 -12.657 -19.417 1.00 96.81 243 GLY A C 1
ATOM 1785 O O . GLY A 1 243 ? 10.542 -12.696 -20.103 1.00 96.81 243 GLY A O 1
ATOM 1786 N N . SER A 1 244 ? 9.192 -11.571 -18.707 1.00 95.50 244 SER A N 1
ATOM 1787 C CA . SER A 1 244 ? 10.045 -10.376 -18.606 1.00 95.50 244 SER A CA 1
ATOM 1788 C C . SER A 1 244 ? 11.338 -10.658 -17.833 1.00 95.50 244 SER A C 1
ATOM 1790 O O . SER A 1 244 ? 12.424 -10.341 -18.318 1.00 95.50 244 SER A O 1
ATOM 1792 N N . LEU A 1 245 ? 11.232 -11.312 -16.670 1.00 96.12 245 LEU A N 1
ATOM 1793 C CA . LEU A 1 245 ? 12.372 -11.718 -15.845 1.00 96.12 245 LEU A CA 1
ATOM 1794 C C . LEU A 1 245 ? 13.282 -12.702 -16.584 1.00 96.12 245 LEU A C 1
ATOM 1796 O O . LEU A 1 245 ? 14.496 -12.528 -16.551 1.00 96.12 245 LEU A O 1
ATOM 1800 N N . ALA A 1 246 ? 12.722 -13.689 -17.289 1.00 96.31 246 ALA A N 1
ATOM 1801 C CA . ALA A 1 246 ? 13.488 -14.669 -18.057 1.00 96.31 246 ALA A CA 1
ATOM 1802 C C . ALA A 1 246 ? 14.331 -14.002 -19.156 1.00 96.31 246 ALA A C 1
ATOM 1804 O O . ALA A 1 246 ? 15.538 -14.228 -19.211 1.00 96.31 246 ALA A O 1
ATOM 1805 N N . ARG A 1 247 ? 13.732 -13.114 -19.969 1.00 95.44 247 ARG A N 1
ATOM 1806 C CA . ARG A 1 247 ? 14.468 -12.353 -20.998 1.00 95.44 247 ARG A CA 1
ATOM 1807 C C . ARG A 1 247 ? 15.574 -11.492 -20.385 1.00 95.44 247 ARG A C 1
ATOM 1809 O O . ARG A 1 247 ? 16.731 -11.628 -20.763 1.00 95.44 247 ARG A O 1
ATOM 1816 N N . ARG A 1 248 ? 15.247 -10.685 -19.369 1.00 95.00 248 ARG A N 1
ATOM 1817 C CA . ARG A 1 248 ? 16.225 -9.795 -18.716 1.00 95.00 248 ARG A CA 1
ATOM 1818 C C . ARG A 1 248 ? 17.320 -10.545 -17.955 1.00 95.00 248 ARG A C 1
ATOM 1820 O O . ARG A 1 248 ? 18.401 -10.003 -17.785 1.00 95.00 248 ARG A O 1
ATOM 1827 N N . THR A 1 249 ? 17.062 -11.775 -17.507 1.00 95.00 249 THR A N 1
ATOM 1828 C CA . THR A 1 249 ? 18.083 -12.639 -16.890 1.00 95.00 249 THR A CA 1
ATOM 1829 C C . THR A 1 249 ? 18.996 -13.267 -17.943 1.00 95.00 249 THR A C 1
ATOM 1831 O O . THR A 1 249 ? 20.181 -13.409 -17.679 1.00 95.00 249 THR A O 1
ATOM 1834 N N . ALA A 1 250 ? 18.485 -13.593 -19.136 1.00 95.50 250 ALA A N 1
ATOM 1835 C CA . ALA A 1 250 ? 19.305 -14.057 -20.259 1.00 95.50 250 ALA A CA 1
ATOM 1836 C C . ALA A 1 250 ? 20.185 -12.941 -20.861 1.00 95.50 250 ALA A C 1
ATOM 1838 O O . ALA A 1 250 ? 21.268 -13.216 -21.364 1.00 95.50 250 ALA A O 1
ATOM 1839 N N . GLU A 1 251 ? 19.731 -11.686 -20.788 1.00 94.38 251 GLU A N 1
ATOM 1840 C CA . GLU A 1 251 ? 20.492 -10.488 -21.181 1.00 94.38 251 GLU A CA 1
ATOM 1841 C C . GLU A 1 251 ? 21.509 -10.029 -20.113 1.00 94.38 251 GLU A C 1
ATOM 1843 O O . GLU A 1 251 ? 22.431 -9.276 -20.426 1.00 94.38 251 GLU A O 1
ATOM 1848 N N . ALA A 1 252 ? 21.342 -10.435 -18.849 1.00 94.88 252 ALA A N 1
ATOM 1849 C CA . ALA A 1 252 ? 22.162 -9.974 -17.728 1.00 94.88 252 ALA A CA 1
ATOM 1850 C C . ALA A 1 252 ? 23.285 -10.965 -17.357 1.00 94.88 252 ALA A C 1
ATOM 1852 O O . ALA A 1 252 ? 23.140 -12.174 -17.543 1.00 94.88 252 ALA A O 1
ATOM 1853 N N . PRO A 1 253 ? 24.395 -10.490 -16.759 1.00 95.81 253 PRO A N 1
ATOM 1854 C CA . PRO A 1 253 ? 25.463 -11.368 -16.289 1.00 95.81 253 PRO A CA 1
ATOM 1855 C C . PRO A 1 253 ? 24.998 -12.409 -15.248 1.00 95.81 253 PRO A C 1
ATOM 1857 O O . PRO A 1 253 ? 24.115 -12.116 -14.429 1.00 95.81 253 PRO A O 1
ATOM 1860 N N . PRO A 1 254 ? 25.611 -13.611 -15.215 1.00 94.88 254 PRO A N 1
ATOM 1861 C CA . PRO A 1 254 ? 25.279 -14.649 -14.243 1.00 94.88 254 PRO A CA 1
ATOM 1862 C C . PRO A 1 254 ? 25.307 -14.139 -12.797 1.00 94.88 254 PRO A C 1
ATOM 1864 O O . PRO A 1 254 ? 26.245 -13.471 -12.368 1.00 94.88 254 PRO A O 1
ATOM 1867 N N . GLY A 1 255 ? 24.262 -14.465 -12.034 1.00 94.50 255 GLY A N 1
ATOM 1868 C CA . GLY A 1 255 ? 24.098 -14.024 -10.645 1.00 94.50 255 GLY A CA 1
ATOM 1869 C C . GLY A 1 255 ? 23.394 -12.673 -10.460 1.00 94.50 255 GLY A C 1
ATOM 1870 O O . GLY A 1 255 ? 22.969 -12.388 -9.340 1.00 94.50 255 GLY A O 1
ATOM 1871 N N . ALA A 1 256 ? 23.168 -11.877 -11.515 1.00 96.88 256 ALA A N 1
ATOM 1872 C CA . ALA A 1 256 ? 22.475 -10.587 -11.403 1.00 96.88 256 ALA A CA 1
ATOM 1873 C C . ALA A 1 256 ? 21.053 -10.705 -10.820 1.00 96.88 256 ALA A C 1
ATOM 1875 O O . ALA A 1 256 ? 20.681 -9.920 -9.947 1.00 96.88 256 ALA A O 1
ATOM 1876 N N . LEU A 1 257 ? 20.286 -11.726 -11.229 1.00 96.88 257 LEU A N 1
ATOM 1877 C CA . LEU A 1 257 ? 18.961 -12.013 -10.663 1.00 96.88 257 LEU A CA 1
ATOM 1878 C C . LEU A 1 257 ? 19.033 -12.326 -9.164 1.00 96.88 257 LEU A C 1
ATOM 1880 O O . LEU A 1 257 ? 18.251 -11.780 -8.389 1.00 96.88 257 LEU A O 1
ATOM 1884 N N . LEU A 1 258 ? 19.980 -13.173 -8.750 1.00 97.62 258 LEU A N 1
ATOM 1885 C CA . LEU A 1 258 ? 20.151 -13.546 -7.346 1.00 97.62 258 LEU A CA 1
ATOM 1886 C C . LEU A 1 258 ? 20.511 -12.319 -6.498 1.00 97.62 258 LEU A C 1
ATOM 1888 O O . LEU A 1 258 ? 19.894 -12.102 -5.458 1.00 97.62 258 LEU A O 1
ATOM 1892 N N . LEU A 1 259 ? 21.450 -11.489 -6.964 1.00 97.75 259 LEU A N 1
ATOM 1893 C CA . LEU A 1 259 ? 21.843 -10.266 -6.265 1.00 97.75 259 LEU A CA 1
ATOM 1894 C C . LEU A 1 259 ? 20.670 -9.282 -6.140 1.00 97.75 259 LEU A C 1
ATOM 1896 O O . LEU A 1 259 ? 20.418 -8.780 -5.045 1.00 97.75 259 LEU A O 1
ATOM 1900 N N . ALA A 1 260 ? 19.922 -9.044 -7.222 1.00 97.44 260 ALA A N 1
ATOM 1901 C CA . ALA A 1 260 ? 18.745 -8.176 -7.193 1.00 97.44 260 ALA A CA 1
ATOM 1902 C C . ALA A 1 260 ? 17.687 -8.689 -6.201 1.00 97.44 260 ALA A C 1
ATOM 1904 O O . ALA A 1 260 ? 17.249 -7.941 -5.327 1.00 97.44 260 ALA A O 1
ATOM 1905 N N . VAL A 1 261 ? 17.316 -9.972 -6.282 1.00 97.12 261 VAL A N 1
ATOM 1906 C CA . VAL A 1 261 ? 16.319 -10.583 -5.387 1.00 97.12 261 VAL A CA 1
ATOM 1907 C C . VAL A 1 261 ? 16.762 -10.512 -3.924 1.00 97.12 261 VAL A C 1
ATOM 1909 O O . VAL A 1 261 ? 15.955 -10.145 -3.073 1.00 97.12 261 VAL A O 1
ATOM 1912 N N . VAL A 1 262 ? 18.033 -10.795 -3.615 1.00 97.88 262 VAL A N 1
ATOM 1913 C CA . VAL A 1 262 ? 18.562 -10.709 -2.242 1.00 97.88 262 VAL A CA 1
ATOM 1914 C C . VAL A 1 262 ? 18.511 -9.274 -1.710 1.00 97.88 262 VAL A C 1
ATOM 1916 O O . VAL A 1 262 ? 18.011 -9.060 -0.605 1.00 97.88 262 VAL A O 1
ATOM 1919 N N . LEU A 1 263 ? 18.965 -8.281 -2.483 1.00 97.31 263 LEU A N 1
ATOM 1920 C CA . LEU A 1 263 ? 18.954 -6.877 -2.057 1.00 97.31 263 LEU A CA 1
ATOM 1921 C C . LEU A 1 263 ? 17.529 -6.363 -1.803 1.00 97.31 263 LEU A C 1
ATOM 1923 O O . LEU A 1 263 ? 17.260 -5.788 -0.744 1.00 97.31 263 LEU A O 1
ATOM 1927 N N . TYR A 1 264 ? 16.591 -6.620 -2.720 1.00 96.25 264 TYR A N 1
ATOM 1928 C CA . TYR A 1 264 ? 15.204 -6.184 -2.540 1.00 96.25 264 TYR A CA 1
ATOM 1929 C C . TYR A 1 264 ? 14.449 -6.992 -1.477 1.00 96.25 264 TYR A C 1
ATOM 1931 O O . TYR A 1 264 ? 13.599 -6.420 -0.802 1.00 96.25 264 TYR A O 1
ATOM 1939 N N . ALA A 1 265 ? 14.791 -8.261 -1.225 1.00 95.75 265 ALA A N 1
ATOM 1940 C CA . ALA A 1 265 ? 14.250 -9.015 -0.090 1.00 95.75 265 ALA A CA 1
ATOM 1941 C C . ALA A 1 265 ? 14.722 -8.449 1.265 1.00 95.75 265 ALA A C 1
ATOM 1943 O O . ALA A 1 265 ? 13.913 -8.300 2.186 1.00 95.75 265 ALA A O 1
ATOM 1944 N N . ILE A 1 266 ? 16.004 -8.075 1.377 1.00 95.69 266 ILE A N 1
ATOM 1945 C CA . ILE A 1 266 ? 16.564 -7.411 2.568 1.00 95.69 266 ILE A CA 1
ATOM 1946 C C . ILE A 1 266 ? 15.878 -6.060 2.810 1.00 95.69 266 ILE A C 1
ATOM 1948 O O . ILE A 1 266 ? 15.533 -5.747 3.948 1.00 95.69 266 ILE A O 1
ATOM 1952 N N . TRP A 1 267 ? 15.642 -5.277 1.753 1.00 94.69 267 TRP A N 1
ATOM 1953 C CA . TRP A 1 267 ? 14.916 -4.005 1.825 1.00 94.69 267 TRP A CA 1
ATOM 1954 C C . TRP A 1 267 ? 13.427 -4.177 2.169 1.00 94.69 267 TRP A C 1
ATOM 1956 O O . TRP A 1 267 ? 12.877 -3.413 2.961 1.00 94.69 267 TRP A O 1
ATOM 1966 N N . LEU A 1 268 ? 12.774 -5.206 1.625 1.00 94.50 268 LEU A N 1
ATOM 1967 C CA . LEU A 1 268 ? 11.345 -5.451 1.807 1.00 94.50 268 LEU A CA 1
ATOM 1968 C C . LEU A 1 268 ? 10.986 -5.784 3.263 1.00 94.50 268 LEU A C 1
ATOM 1970 O O . LEU A 1 268 ? 9.948 -5.341 3.756 1.00 94.50 268 LEU A O 1
ATOM 1974 N N . ALA A 1 269 ? 11.829 -6.541 3.970 1.00 93.00 269 ALA A N 1
ATOM 1975 C CA . ALA A 1 269 ? 11.564 -6.985 5.340 1.00 93.00 269 ALA A CA 1
ATOM 1976 C C . ALA A 1 269 ? 11.259 -5.839 6.344 1.00 93.00 269 ALA A C 1
ATOM 1978 O O . ALA A 1 269 ? 10.204 -5.889 6.989 1.00 93.00 269 ALA A O 1
ATOM 1979 N N . PRO A 1 270 ? 12.093 -4.784 6.492 1.00 93.31 270 PRO A N 1
ATOM 1980 C CA . PRO A 1 270 ? 11.780 -3.650 7.364 1.00 93.31 270 PRO A CA 1
ATOM 1981 C C . PRO A 1 270 ? 10.592 -2.812 6.866 1.00 93.31 270 PRO A C 1
ATOM 1983 O O . PRO A 1 270 ? 9.863 -2.263 7.694 1.00 93.31 270 PRO A O 1
ATOM 1986 N N . VAL A 1 271 ? 10.351 -2.736 5.551 1.00 92.31 271 VAL A N 1
ATOM 1987 C CA . VAL A 1 271 ? 9.217 -1.982 4.984 1.00 92.31 271 VAL A CA 1
ATOM 1988 C C . VAL A 1 271 ? 7.888 -2.692 5.263 1.00 92.31 271 VAL A C 1
ATOM 1990 O O . VAL A 1 271 ? 6.964 -2.059 5.775 1.00 92.31 271 VAL A O 1
ATOM 1993 N N . LEU A 1 272 ? 7.798 -4.011 5.052 1.00 91.44 272 LEU A N 1
ATOM 1994 C CA . LEU A 1 272 ? 6.639 -4.817 5.465 1.00 91.44 272 LEU A CA 1
ATOM 1995 C C . LEU A 1 272 ? 6.396 -4.717 6.971 1.00 91.44 272 LEU A C 1
ATOM 1997 O O . LEU A 1 272 ? 5.260 -4.514 7.401 1.00 91.44 272 LEU A O 1
ATOM 2001 N N . TRP A 1 273 ? 7.459 -4.800 7.779 1.00 90.50 273 TRP A N 1
ATOM 2002 C CA . TRP A 1 273 ? 7.350 -4.616 9.225 1.00 90.50 273 TRP A CA 1
ATOM 2003 C C . TRP A 1 273 ? 6.806 -3.231 9.590 1.00 90.50 273 TRP A C 1
ATOM 2005 O O . TRP A 1 273 ? 6.007 -3.127 10.517 1.00 90.50 273 TRP A O 1
ATOM 2015 N N . PHE A 1 274 ? 7.193 -2.171 8.874 1.00 90.12 274 PHE A N 1
ATOM 2016 C CA . PHE A 1 274 ? 6.658 -0.829 9.092 1.00 90.12 274 PHE A CA 1
ATOM 2017 C C . PHE A 1 274 ? 5.180 -0.719 8.691 1.00 90.12 274 PHE A C 1
ATOM 2019 O O . PHE A 1 274 ? 4.386 -0.215 9.485 1.00 90.12 274 PHE A O 1
ATOM 2026 N N . VAL A 1 275 ? 4.786 -1.235 7.520 1.00 88.31 275 VAL A N 1
ATOM 2027 C CA . VAL A 1 275 ? 3.381 -1.246 7.061 1.00 88.31 275 VAL A CA 1
ATOM 2028 C C . VAL A 1 275 ? 2.488 -1.991 8.060 1.00 88.31 275 VAL A C 1
ATOM 2030 O O . VAL A 1 275 ? 1.466 -1.460 8.491 1.00 88.31 275 VAL A O 1
ATOM 2033 N N . TRP A 1 276 ? 2.936 -3.145 8.559 1.00 84.50 276 TRP A N 1
ATOM 2034 C CA . TRP A 1 276 ? 2.258 -3.938 9.597 1.00 84.50 276 TRP A CA 1
ATOM 2035 C C . TRP A 1 276 ? 2.245 -3.287 11.001 1.00 84.50 276 TRP A C 1
ATOM 2037 O O . TRP A 1 276 ? 1.755 -3.850 11.982 1.00 84.50 276 TRP A O 1
ATOM 2047 N N . ARG A 1 277 ? 2.810 -2.081 11.145 1.00 86.38 277 ARG A N 1
ATOM 2048 C CA . ARG A 1 277 ? 2.731 -1.243 12.356 1.00 86.38 277 ARG A CA 1
ATOM 2049 C C . ARG A 1 277 ? 1.833 -0.017 12.186 1.00 86.38 277 ARG A C 1
ATOM 2051 O O . ARG A 1 277 ? 1.713 0.752 13.145 1.00 86.38 277 ARG A O 1
ATOM 2058 N N . LEU A 1 278 ? 1.240 0.181 11.007 1.00 85.06 278 LEU A N 1
ATOM 2059 C CA . LEU A 1 278 ? 0.320 1.288 10.730 1.00 85.06 278 LEU A CA 1
ATOM 2060 C C . LEU A 1 278 ? -1.089 1.010 11.265 1.00 85.06 278 LEU A C 1
ATOM 2062 O O . LEU A 1 278 ? -1.747 1.942 11.717 1.00 85.06 278 LEU A O 1
ATOM 2066 N N . GLU A 1 279 ? -1.505 -0.256 11.292 1.00 80.38 279 GLU A N 1
ATOM 2067 C CA . GLU A 1 279 ? -2.759 -0.718 11.898 1.00 80.38 279 GLU A CA 1
ATOM 2068 C C . GLU A 1 279 ? -2.926 -0.192 13.340 1.00 80.38 279 GLU A C 1
ATOM 2070 O O . GLU A 1 279 ? -1.985 -0.195 14.151 1.00 80.38 279 GLU A O 1
ATOM 2075 N N . LEU A 1 280 ? -4.125 0.306 13.661 1.00 76.56 280 LEU A N 1
ATOM 2076 C CA . LEU A 1 280 ? -4.405 0.958 14.942 1.00 76.56 280 LEU A CA 1
ATOM 2077 C C . LEU A 1 280 ? -5.076 0.012 15.944 1.00 76.56 280 LEU A C 1
ATOM 2079 O O . LEU A 1 280 ? -4.613 -0.071 17.090 1.00 76.56 280 LEU A O 1
ATOM 2083 N N . PHE A 1 281 ? -6.133 -0.688 15.523 1.00 78.12 281 PHE A N 1
ATOM 2084 C CA . PHE A 1 281 ? -6.947 -1.537 16.397 1.00 78.12 281 PHE A CA 1
ATOM 2085 C C . PHE A 1 281 ? -6.843 -3.032 16.082 1.00 78.12 281 PHE A C 1
ATOM 2087 O O . PHE A 1 281 ? -6.429 -3.810 16.941 1.00 78.12 281 PHE A O 1
ATOM 2094 N N . GLU A 1 282 ? -7.167 -3.447 14.866 1.00 76.12 282 GLU A N 1
ATOM 2095 C CA . GLU A 1 282 ? -7.130 -4.852 14.464 1.00 76.12 282 GLU A CA 1
ATOM 2096 C C . GLU A 1 282 ? -6.038 -5.097 13.421 1.00 76.12 282 GLU A C 1
ATOM 2098 O O . GLU A 1 282 ? -5.615 -4.173 12.733 1.00 76.12 282 GLU A O 1
ATOM 2103 N N . ARG A 1 283 ? -5.552 -6.340 13.358 1.00 78.50 283 ARG A N 1
ATOM 2104 C CA . ARG A 1 283 ? -4.620 -6.786 12.324 1.00 78.50 283 ARG A CA 1
ATOM 2105 C C . ARG A 1 283 ? -5.383 -7.443 11.198 1.00 78.50 283 ARG A C 1
ATOM 2107 O O . ARG A 1 283 ? -6.167 -8.356 11.463 1.00 78.50 283 ARG A O 1
ATOM 2114 N N . GLU A 1 284 ? -5.088 -7.047 9.973 1.00 78.38 284 GLU A N 1
ATOM 2115 C CA . GLU A 1 284 ? -5.716 -7.641 8.807 1.00 78.38 284 GLU A CA 1
ATOM 2116 C C . GLU A 1 284 ? -5.341 -9.131 8.659 1.00 78.38 284 GLU A C 1
ATOM 2118 O O . GLU A 1 284 ? -4.212 -9.536 8.978 1.00 78.38 284 GLU A O 1
ATOM 2123 N N . PRO A 1 285 ? -6.262 -9.989 8.174 1.00 85.00 285 PRO A N 1
ATOM 2124 C CA . PRO A 1 285 ? -5.962 -11.392 7.929 1.00 85.00 285 PRO A CA 1
ATOM 2125 C C . PRO A 1 285 ? -4.775 -11.539 6.971 1.00 85.00 285 PRO A C 1
ATOM 2127 O O . PRO A 1 285 ? -4.799 -11.025 5.852 1.00 85.00 285 PRO A O 1
ATOM 2130 N N . ILE A 1 286 ? -3.761 -12.317 7.369 1.00 88.81 286 ILE A N 1
ATOM 2131 C CA . ILE A 1 286 ? -2.520 -12.505 6.588 1.00 88.81 286 ILE A CA 1
ATOM 2132 C C . ILE A 1 286 ? -2.820 -12.951 5.146 1.00 88.81 286 ILE A C 1
ATOM 2134 O O . ILE A 1 286 ? -2.125 -12.537 4.224 1.00 88.81 286 ILE A O 1
ATOM 2138 N N . SER A 1 287 ? -3.887 -13.729 4.924 1.00 91.50 287 SER A N 1
ATOM 2139 C CA . SER A 1 287 ? -4.307 -14.141 3.575 1.00 91.50 287 SER A CA 1
ATOM 2140 C C . SER A 1 287 ? -4.774 -12.981 2.682 1.00 91.50 287 SER A C 1
ATOM 2142 O O . SER A 1 287 ? -4.482 -12.994 1.490 1.00 91.50 287 SER A O 1
ATOM 2144 N N . LEU A 1 288 ? -5.440 -11.959 3.234 1.00 92.06 288 LEU A N 1
ATOM 2145 C CA . LEU A 1 288 ? -5.853 -10.761 2.492 1.00 92.06 288 LEU A CA 1
ATOM 2146 C C . LEU A 1 288 ? -4.664 -9.820 2.260 1.00 92.06 288 LEU A C 1
ATOM 2148 O O . LEU A 1 288 ? -4.499 -9.291 1.162 1.00 92.06 288 LEU A O 1
ATOM 2152 N N . ALA A 1 289 ? -3.791 -9.671 3.262 1.00 92.69 289 ALA A N 1
ATOM 2153 C CA . ALA A 1 289 ? -2.557 -8.895 3.146 1.00 92.69 289 ALA A CA 1
ATOM 2154 C C . ALA A 1 289 ? -1.618 -9.480 2.071 1.00 92.69 289 ALA A C 1
ATOM 2156 O O . ALA A 1 289 ? -1.101 -8.752 1.221 1.00 92.69 289 ALA A O 1
ATOM 2157 N N . ALA A 1 290 ? -1.460 -10.807 2.055 1.00 95.06 290 ALA A N 1
ATOM 2158 C CA . ALA A 1 290 ? -0.725 -11.522 1.018 1.00 95.06 290 ALA A CA 1
ATOM 2159 C C . ALA A 1 290 ? -1.399 -11.387 -0.356 1.00 95.06 290 ALA A C 1
ATOM 2161 O O . ALA A 1 290 ? -0.704 -11.147 -1.339 1.00 95.06 290 ALA A O 1
ATOM 2162 N N . ALA A 1 291 ? -2.732 -11.471 -0.442 1.00 95.88 291 ALA A N 1
ATOM 2163 C CA . ALA A 1 291 ? -3.449 -11.281 -1.704 1.00 95.88 291 ALA A CA 1
ATOM 2164 C C . ALA A 1 291 ? -3.255 -9.868 -2.291 1.00 95.88 291 ALA A C 1
ATOM 2166 O O . ALA A 1 291 ? -3.041 -9.726 -3.493 1.00 95.88 291 ALA A O 1
ATOM 2167 N N . ALA A 1 292 ? -3.243 -8.823 -1.455 1.00 97.12 292 ALA A N 1
ATOM 2168 C CA . ALA A 1 292 ? -2.918 -7.465 -1.896 1.00 97.12 292 ALA A CA 1
ATOM 2169 C C . ALA A 1 292 ? -1.504 -7.385 -2.497 1.00 97.12 292 ALA A C 1
ATOM 2171 O O . ALA A 1 292 ? -1.323 -6.895 -3.611 1.00 97.12 292 ALA A O 1
ATOM 2172 N N . PHE A 1 293 ? -0.511 -7.913 -1.776 1.00 98.00 293 PHE A N 1
ATOM 2173 C CA . PHE A 1 293 ? 0.891 -7.909 -2.196 1.00 98.00 293 PHE A CA 1
ATOM 2174 C C . PHE A 1 293 ? 1.123 -8.708 -3.491 1.00 98.00 293 PHE A C 1
ATOM 2176 O O . PHE A 1 293 ? 1.763 -8.219 -4.423 1.00 98.00 293 PHE A O 1
ATOM 2183 N N . VAL A 1 294 ? 0.558 -9.916 -3.581 1.00 98.25 294 VAL A N 1
ATOM 2184 C CA . VAL A 1 294 ? 0.683 -10.808 -4.746 1.00 98.25 294 VAL A CA 1
ATOM 2185 C C . VAL A 1 294 ? -0.033 -10.235 -5.973 1.00 98.25 294 VAL A C 1
ATOM 2187 O O . VAL A 1 294 ? 0.509 -10.311 -7.076 1.00 98.25 294 VAL A O 1
ATOM 2190 N N . TRP A 1 295 ? -1.197 -9.595 -5.803 1.00 98.69 295 TRP A N 1
ATOM 2191 C CA . TRP A 1 295 ? -1.825 -8.826 -6.883 1.00 98.69 295 TRP A CA 1
ATOM 2192 C C . TRP A 1 295 ? -0.903 -7.720 -7.388 1.00 98.69 295 TRP A C 1
ATOM 2194 O O . TRP A 1 295 ? -0.727 -7.589 -8.596 1.00 98.69 295 TRP A O 1
ATOM 2204 N N . GLY A 1 296 ? -0.298 -6.957 -6.474 1.00 98.50 296 GLY A N 1
ATOM 2205 C CA . GLY A 1 296 ? 0.672 -5.916 -6.796 1.00 98.50 296 GLY A CA 1
ATOM 2206 C C . GLY A 1 296 ? 1.789 -6.420 -7.704 1.00 98.50 296 GLY A C 1
ATOM 2207 O O . GLY A 1 296 ? 1.934 -5.940 -8.825 1.00 98.50 296 GLY A O 1
ATOM 2208 N N . GLY A 1 297 ? 2.540 -7.417 -7.230 1.00 98.19 297 GLY A N 1
ATOM 2209 C CA . GLY A 1 297 ? 3.739 -7.902 -7.916 1.00 98.19 297 GLY A CA 1
ATOM 2210 C C . GLY A 1 297 ? 3.490 -8.733 -9.177 1.00 98.19 297 GLY A C 1
ATOM 2211 O O . GLY A 1 297 ? 4.360 -8.781 -10.040 1.00 98.19 297 GLY A O 1
ATOM 2212 N N . LEU A 1 298 ? 2.334 -9.395 -9.315 1.00 98.44 298 LEU A N 1
ATOM 2213 C CA . LEU A 1 298 ? 2.054 -10.259 -10.472 1.00 98.44 298 LEU A CA 1
ATOM 2214 C C . LEU A 1 298 ? 1.004 -9.667 -11.413 1.00 98.44 298 LEU A C 1
ATOM 2216 O O . LEU A 1 298 ? 1.313 -9.395 -12.571 1.00 98.44 298 LEU A O 1
ATOM 2220 N N . ALA A 1 299 ? -0.228 -9.457 -10.937 1.00 98.50 299 ALA A N 1
ATOM 2221 C CA . ALA A 1 299 ? -1.314 -8.951 -11.777 1.00 98.50 299 ALA A CA 1
ATOM 2222 C C . ALA A 1 299 ? -1.048 -7.505 -12.213 1.00 98.50 299 ALA A C 1
ATOM 2224 O O . ALA A 1 299 ? -1.015 -7.224 -13.409 1.00 98.50 299 ALA A O 1
ATOM 2225 N N . ALA A 1 300 ? -0.817 -6.593 -11.265 1.00 98.56 300 ALA A N 1
ATOM 2226 C CA . ALA A 1 300 ? -0.640 -5.182 -11.578 1.00 98.56 300 ALA A CA 1
ATOM 2227 C C . ALA A 1 300 ? 0.665 -4.926 -12.348 1.00 98.56 300 ALA A C 1
ATOM 2229 O O . ALA A 1 300 ? 0.596 -4.316 -13.411 1.00 98.56 300 ALA A O 1
ATOM 2230 N N . THR A 1 301 ? 1.821 -5.441 -11.906 1.00 98.38 301 THR A N 1
ATOM 2231 C CA . THR A 1 301 ? 3.086 -5.285 -12.657 1.00 98.38 301 THR A CA 1
ATOM 2232 C C . THR A 1 301 ? 3.027 -5.931 -14.041 1.00 98.38 301 THR A C 1
ATOM 2234 O O . THR A 1 301 ? 3.414 -5.305 -15.026 1.00 98.38 301 THR A O 1
ATOM 2237 N N . GLY A 1 302 ? 2.510 -7.158 -14.160 1.00 97.62 302 GLY A N 1
ATOM 2238 C CA . GLY A 1 302 ? 2.439 -7.860 -15.443 1.00 97.62 302 GLY A CA 1
ATOM 2239 C C . GLY A 1 302 ? 1.531 -7.172 -16.459 1.00 97.62 302 GLY A C 1
ATOM 2240 O O . GLY A 1 302 ? 1.931 -6.965 -17.604 1.00 97.62 302 GLY A O 1
ATOM 2241 N N . LEU A 1 303 ? 0.334 -6.755 -16.037 1.00 98.12 303 LEU A N 1
ATOM 2242 C CA . LEU A 1 303 ? -0.593 -6.020 -16.900 1.00 98.12 303 LEU A CA 1
ATOM 2243 C C . LEU A 1 303 ? -0.069 -4.609 -17.225 1.00 98.12 303 LEU A C 1
ATOM 2245 O O . LEU A 1 303 ? -0.203 -4.169 -18.367 1.00 98.12 303 LEU A O 1
ATOM 2249 N N . ALA A 1 304 ? 0.583 -3.926 -16.276 1.00 97.81 304 ALA A N 1
ATOM 2250 C CA . ALA A 1 304 ? 1.175 -2.606 -16.500 1.00 97.81 304 ALA A CA 1
ATOM 2251 C C . ALA A 1 304 ? 2.340 -2.639 -17.495 1.00 97.81 304 ALA A C 1
ATOM 2253 O O . ALA A 1 304 ? 2.420 -1.757 -18.343 1.00 97.81 304 ALA A O 1
ATOM 2254 N N . LEU A 1 305 ? 3.202 -3.666 -17.475 1.00 95.25 305 LEU A N 1
ATOM 2255 C CA . LEU A 1 305 ? 4.287 -3.817 -18.459 1.00 95.25 305 LEU A CA 1
ATOM 2256 C C . LEU A 1 305 ? 3.753 -3.782 -19.905 1.00 95.25 305 LEU A C 1
ATOM 2258 O O . LEU A 1 305 ? 4.284 -3.060 -20.758 1.00 95.25 305 LEU A O 1
ATOM 2262 N N . ALA A 1 306 ? 2.674 -4.523 -20.173 1.00 93.69 306 ALA A N 1
ATOM 2263 C CA . ALA A 1 306 ? 2.017 -4.535 -21.477 1.00 93.69 306 ALA A CA 1
ATOM 2264 C C . ALA A 1 306 ? 1.284 -3.211 -21.764 1.00 93.69 306 ALA A C 1
ATOM 2266 O O . ALA A 1 306 ? 1.452 -2.627 -22.839 1.00 93.69 306 ALA A O 1
ATOM 2267 N N . ALA A 1 307 ? 0.509 -2.711 -20.797 1.00 96.69 307 ALA A N 1
ATOM 2268 C CA . ALA A 1 307 ? -0.302 -1.508 -20.952 1.00 96.69 307 ALA A CA 1
ATOM 2269 C C . ALA A 1 307 ? 0.543 -0.236 -21.147 1.00 96.69 307 ALA A C 1
ATOM 2271 O O . ALA A 1 307 ? 0.241 0.548 -22.043 1.00 96.69 307 ALA A O 1
ATOM 2272 N N . ASN A 1 308 ? 1.630 -0.051 -20.389 1.00 96.62 308 ASN A N 1
ATOM 2273 C CA . ASN A 1 308 ? 2.552 1.080 -20.539 1.00 96.62 308 ASN A CA 1
ATOM 2274 C C . ASN A 1 308 ? 3.180 1.100 -21.935 1.00 96.62 308 ASN A C 1
ATOM 2276 O O . ASN A 1 308 ? 3.172 2.135 -22.599 1.00 96.62 308 ASN A O 1
ATOM 2280 N N . THR A 1 309 ? 3.654 -0.053 -22.419 1.00 93.75 309 THR A N 1
ATOM 2281 C CA . THR A 1 309 ? 4.228 -0.168 -23.769 1.00 93.75 309 THR A CA 1
ATOM 2282 C C . THR A 1 309 ? 3.201 0.200 -24.839 1.00 93.75 309 THR A C 1
ATOM 2284 O O . THR A 1 309 ? 3.500 0.986 -25.740 1.00 93.75 309 THR A O 1
ATOM 2287 N N . ALA A 1 310 ? 1.974 -0.317 -24.727 1.00 95.69 310 ALA A N 1
ATOM 2288 C CA . ALA A 1 310 ? 0.895 -0.023 -25.664 1.00 95.69 310 ALA A CA 1
ATOM 2289 C C . ALA A 1 310 ? 0.483 1.462 -25.640 1.00 95.69 310 ALA A C 1
ATOM 2291 O O . ALA A 1 310 ? 0.301 2.063 -26.699 1.00 95.69 310 ALA A O 1
ATOM 2292 N N . PHE A 1 311 ? 0.387 2.069 -24.454 1.00 96.62 311 PHE A N 1
ATOM 2293 C CA . PHE A 1 311 ? -0.007 3.468 -24.283 1.00 96.62 311 PHE A CA 1
ATOM 2294 C C . PHE A 1 311 ? 1.074 4.418 -24.817 1.00 96.62 311 PHE A C 1
ATOM 2296 O O . PHE A 1 311 ? 0.774 5.270 -25.649 1.00 96.62 311 PHE A O 1
ATOM 2303 N N . VAL A 1 312 ? 2.347 4.235 -24.447 1.00 96.50 312 VAL A N 1
ATOM 2304 C CA . VAL A 1 312 ? 3.448 5.054 -24.993 1.00 96.50 312 VAL A CA 1
ATOM 2305 C C . VAL A 1 312 ? 3.546 4.895 -26.517 1.00 96.50 312 VAL A C 1
ATOM 2307 O O . VAL A 1 312 ? 3.699 5.889 -27.222 1.00 96.50 312 VAL A O 1
ATOM 2310 N N . SER A 1 313 ? 3.341 3.684 -27.049 1.00 96.25 313 SER A N 1
ATOM 2311 C CA . SER A 1 313 ? 3.287 3.442 -28.502 1.00 96.25 313 SER A CA 1
ATOM 2312 C C . SER A 1 313 ? 2.089 4.106 -29.193 1.00 96.25 313 SER A C 1
ATOM 2314 O O . SER A 1 313 ? 2.162 4.410 -30.382 1.00 96.25 313 SER A O 1
ATOM 2316 N N . TYR A 1 314 ? 0.974 4.313 -28.488 1.00 96.31 314 TYR A N 1
ATOM 2317 C CA . TYR A 1 314 ? -0.169 5.074 -28.996 1.00 96.31 314 TYR A CA 1
ATOM 2318 C C . TYR A 1 314 ? 0.121 6.579 -28.987 1.00 96.31 314 TYR A C 1
ATOM 2320 O O . TYR A 1 314 ? -0.084 7.237 -30.004 1.00 96.31 314 TYR A O 1
ATOM 2328 N N . LEU A 1 315 ? 0.679 7.110 -27.892 1.00 96.38 315 LEU A N 1
ATOM 2329 C CA . LEU A 1 315 ? 1.105 8.511 -27.811 1.00 96.38 315 LEU A CA 1
ATOM 2330 C C . LEU A 1 315 ? 2.130 8.848 -28.901 1.00 96.38 315 LEU A C 1
ATOM 2332 O O . LEU A 1 315 ? 1.992 9.873 -29.557 1.00 96.38 315 LEU A O 1
ATOM 2336 N N . ALA A 1 316 ? 3.090 7.957 -29.168 1.00 97.19 316 ALA A N 1
ATOM 2337 C CA . ALA A 1 316 ? 4.126 8.166 -30.181 1.00 97.19 316 ALA A CA 1
ATOM 2338 C C . ALA A 1 316 ? 3.593 8.249 -31.625 1.00 97.19 316 ALA A C 1
ATOM 2340 O O . ALA A 1 316 ? 4.291 8.757 -32.499 1.00 97.19 316 ALA A O 1
ATOM 2341 N N . LYS A 1 317 ? 2.364 7.774 -31.880 1.00 97.19 317 LYS A N 1
ATOM 2342 C CA . LYS A 1 317 ? 1.662 7.937 -33.167 1.00 97.19 317 LYS A CA 1
ATOM 2343 C C . LYS A 1 317 ? 0.934 9.278 -33.291 1.00 97.19 317 LYS A C 1
ATOM 2345 O O . LYS A 1 317 ? 0.558 9.642 -34.399 1.00 97.19 317 LYS A O 1
ATOM 2350 N N . LEU A 1 318 ? 0.699 9.968 -32.174 1.00 96.62 318 LEU A N 1
ATOM 2351 C CA . LEU A 1 318 ? 0.108 11.308 -32.137 1.00 96.62 318 LEU A CA 1
ATOM 2352 C C . LEU A 1 318 ? 1.209 12.374 -32.152 1.00 96.62 318 LEU A C 1
ATOM 2354 O O . LEU A 1 318 ? 1.171 13.283 -32.972 1.00 96.62 318 LEU A O 1
ATOM 2358 N N . ASP A 1 319 ? 2.195 12.229 -31.265 1.00 97.69 319 ASP A N 1
ATOM 2359 C CA . ASP A 1 319 ? 3.386 13.072 -31.169 1.00 97.69 319 ASP A CA 1
ATOM 2360 C C . ASP A 1 319 ? 4.519 12.257 -30.517 1.00 97.69 319 ASP A C 1
ATOM 2362 O O . ASP A 1 319 ? 4.447 11.859 -29.349 1.00 97.69 319 ASP A O 1
ATOM 2366 N N . SER A 1 320 ? 5.576 11.984 -31.284 1.00 96.31 320 SER A N 1
ATOM 2367 C CA . SER A 1 320 ? 6.735 11.209 -30.832 1.00 96.31 320 SER A CA 1
ATOM 2368 C C . SER A 1 320 ? 7.626 11.967 -29.843 1.00 96.31 320 SER A C 1
ATOM 2370 O O . SER A 1 320 ? 8.190 11.341 -28.944 1.00 96.31 320 SER A O 1
ATOM 2372 N N . GLY A 1 321 ? 7.718 13.296 -29.944 1.00 95.94 321 GLY A N 1
ATOM 2373 C CA . GLY A 1 321 ? 8.477 14.137 -29.015 1.00 95.94 321 GLY A CA 1
ATOM 2374 C C . GLY A 1 321 ? 7.782 14.250 -27.658 1.00 95.94 321 GLY A C 1
ATOM 2375 O O . GLY A 1 321 ? 8.419 14.102 -26.607 1.00 95.94 321 GLY A O 1
ATOM 2376 N N . PHE A 1 322 ? 6.455 14.406 -27.671 1.00 96.06 322 PHE A N 1
ATOM 2377 C CA . PHE A 1 322 ? 5.631 14.307 -26.468 1.00 96.06 322 PHE A CA 1
ATOM 2378 C C . PHE A 1 322 ? 5.718 12.909 -25.852 1.00 96.06 322 PHE A C 1
ATOM 2380 O O . PHE A 1 322 ? 5.941 12.792 -24.650 1.00 96.06 322 PHE A O 1
ATOM 2387 N N . ALA A 1 323 ? 5.603 11.839 -26.643 1.00 96.31 323 ALA A N 1
ATOM 2388 C CA . ALA A 1 323 ? 5.687 10.475 -26.122 1.00 96.31 323 ALA A CA 1
ATOM 2389 C C . ALA A 1 323 ? 7.056 10.149 -25.502 1.00 96.31 323 ALA A C 1
ATOM 2391 O O . ALA A 1 323 ? 7.103 9.502 -24.458 1.00 96.31 323 ALA A O 1
ATOM 2392 N N . ALA A 1 324 ? 8.155 10.637 -26.084 1.00 94.44 324 ALA A N 1
ATOM 2393 C CA . ALA A 1 324 ? 9.491 10.482 -25.511 1.00 94.44 324 ALA A CA 1
ATOM 2394 C C . ALA A 1 324 ? 9.654 11.235 -24.176 1.00 94.44 324 ALA A C 1
ATOM 2396 O O . ALA A 1 324 ? 10.247 10.705 -23.238 1.00 94.44 324 ALA A O 1
ATOM 2397 N N . SER A 1 325 ? 9.101 12.449 -24.076 1.00 93.81 325 SER A N 1
ATOM 2398 C CA . SER A 1 325 ? 9.314 13.345 -22.925 1.00 93.81 325 SER A CA 1
ATOM 2399 C C . SER A 1 325 ? 8.307 13.139 -21.785 1.00 93.81 325 SER A C 1
ATOM 2401 O O . SER A 1 325 ? 8.664 13.213 -20.614 1.00 93.81 325 SER A O 1
ATOM 2403 N N . TRP A 1 326 ? 7.040 12.889 -22.121 1.00 96.81 326 TRP A N 1
ATOM 2404 C CA . TRP A 1 326 ? 5.892 12.826 -21.206 1.00 96.81 326 TRP A CA 1
ATOM 2405 C C . TRP A 1 326 ? 5.182 11.468 -21.204 1.00 96.81 326 TRP A C 1
ATOM 2407 O O . TRP A 1 326 ? 4.352 11.222 -20.329 1.00 96.81 326 TRP A O 1
ATOM 2417 N N . GLY A 1 327 ? 5.498 10.565 -22.138 1.00 97.12 327 GLY A N 1
ATOM 2418 C CA . GLY A 1 327 ? 4.891 9.233 -22.210 1.00 97.12 327 GLY A CA 1
ATOM 2419 C C . GLY A 1 327 ? 4.961 8.458 -20.889 1.00 97.12 327 GLY A C 1
ATOM 2420 O O . GLY A 1 327 ? 3.908 8.026 -20.420 1.00 97.12 327 GLY A O 1
ATOM 2421 N N . PRO A 1 328 ? 6.131 8.336 -20.227 1.00 94.88 328 PRO A N 1
ATOM 2422 C CA . PRO A 1 328 ? 6.242 7.693 -18.913 1.00 94.88 328 PRO A CA 1
ATOM 2423 C C . PRO A 1 328 ? 5.437 8.399 -17.812 1.00 94.88 328 PRO A C 1
ATOM 2425 O O . PRO A 1 328 ? 4.902 7.741 -16.920 1.00 94.88 328 PRO A O 1
ATOM 2428 N N . ALA A 1 329 ? 5.320 9.728 -17.894 1.00 96.81 329 ALA A N 1
ATOM 2429 C CA . ALA A 1 329 ? 4.573 10.543 -16.943 1.00 96.81 329 ALA A CA 1
ATOM 2430 C C . ALA A 1 329 ? 3.061 10.334 -17.051 1.00 96.81 329 ALA A C 1
ATOM 2432 O O . ALA A 1 329 ? 2.379 10.364 -16.038 1.00 96.81 329 ALA A O 1
ATOM 2433 N N . VAL A 1 330 ? 2.530 10.105 -18.257 1.00 97.25 330 VAL A N 1
ATOM 2434 C CA . VAL A 1 330 ? 1.092 9.888 -18.491 1.00 97.25 330 VAL A CA 1
ATOM 2435 C C . VAL A 1 330 ? 0.718 8.408 -18.403 1.00 97.25 330 VAL A C 1
ATOM 2437 O O . VAL A 1 330 ? -0.266 8.063 -17.748 1.00 97.25 330 VAL A O 1
ATOM 2440 N N . ALA A 1 331 ? 1.478 7.524 -19.053 1.00 97.50 331 ALA A N 1
ATOM 2441 C CA . ALA A 1 331 ? 1.158 6.101 -19.133 1.00 97.50 331 ALA A CA 1
ATOM 2442 C C . ALA A 1 331 ? 1.280 5.415 -17.767 1.00 97.50 331 ALA A C 1
ATOM 2444 O O . ALA A 1 331 ? 0.307 4.806 -17.320 1.00 97.50 331 ALA A O 1
ATOM 2445 N N . GLY A 1 332 ? 2.419 5.597 -17.084 1.00 96.31 332 GLY A N 1
ATOM 2446 C CA . GLY A 1 332 ? 2.725 4.979 -15.790 1.00 96.31 332 GLY A CA 1
ATOM 2447 C C . GLY A 1 332 ? 1.598 5.130 -14.767 1.00 96.31 332 GLY A C 1
ATOM 2448 O O . GLY A 1 332 ? 0.957 4.137 -14.428 1.00 96.31 332 GLY A O 1
ATOM 2449 N N . PRO A 1 333 ? 1.235 6.349 -14.326 1.00 97.44 333 PRO A N 1
ATOM 2450 C CA . PRO A 1 333 ? 0.175 6.516 -13.336 1.00 97.44 333 PRO A CA 1
ATOM 2451 C C . PRO A 1 333 ? -1.205 6.079 -13.837 1.00 97.44 333 PRO A C 1
ATOM 2453 O O . PRO A 1 333 ? -2.017 5.613 -13.038 1.00 97.44 333 PRO A O 1
ATOM 2456 N N . THR A 1 334 ? -1.487 6.188 -15.141 1.00 98.06 334 THR A N 1
ATOM 2457 C CA . THR A 1 334 ? -2.798 5.805 -15.692 1.00 98.06 334 THR A CA 1
ATOM 2458 C C . THR A 1 334 ? -2.993 4.293 -15.740 1.00 98.06 334 THR A C 1
ATOM 2460 O O . THR A 1 334 ? -4.109 3.826 -15.537 1.00 98.06 334 THR A O 1
ATOM 2463 N N . THR A 1 335 ? -1.943 3.508 -15.994 1.00 97.94 335 THR A N 1
ATOM 2464 C CA . THR A 1 335 ? -2.058 2.044 -15.958 1.00 97.94 335 THR A CA 1
ATOM 2465 C C . THR A 1 335 ? -1.820 1.519 -14.543 1.00 97.94 335 THR A C 1
ATOM 2467 O O . THR A 1 335 ? -2.640 0.769 -14.012 1.00 97.94 335 THR A O 1
ATOM 2470 N N . GLU A 1 336 ? -0.743 1.951 -13.890 1.00 98.25 336 GLU A N 1
ATOM 2471 C CA . GLU A 1 336 ? -0.235 1.344 -12.666 1.00 98.25 336 GLU A CA 1
ATOM 2472 C C . GLU A 1 336 ? -1.080 1.693 -11.449 1.00 98.25 336 GLU A C 1
ATOM 2474 O O . GLU A 1 336 ? -1.462 0.783 -10.715 1.00 98.25 336 GLU A O 1
ATOM 2479 N N . GLU A 1 337 ? -1.420 2.969 -11.215 1.00 98.19 337 GLU A N 1
ATOM 2480 C CA . GLU A 1 337 ? -2.265 3.314 -10.061 1.00 98.19 337 GLU A CA 1
ATOM 2481 C C . GLU A 1 337 ? -3.665 2.725 -10.217 1.00 98.19 337 GLU A C 1
ATOM 2483 O O . GLU A 1 337 ? -4.237 2.251 -9.236 1.00 98.19 337 GLU A O 1
ATOM 2488 N N . THR A 1 338 ? -4.207 2.656 -11.436 1.00 98.19 338 THR A N 1
ATOM 2489 C CA . THR A 1 338 ? -5.483 1.979 -11.699 1.00 98.19 338 THR A CA 1
ATOM 2490 C C . THR A 1 338 ? -5.394 0.485 -11.382 1.00 98.19 338 THR A C 1
ATOM 2492 O O . THR A 1 338 ? -6.192 -0.016 -10.587 1.00 98.19 338 THR A O 1
ATOM 2495 N N . LEU A 1 339 ? -4.399 -0.224 -11.924 1.00 98.56 339 LEU A N 1
ATOM 2496 C CA . LEU A 1 339 ? -4.208 -1.660 -11.693 1.00 98.56 339 LEU A CA 1
ATOM 2497 C C . LEU A 1 339 ? -3.900 -1.987 -10.224 1.00 98.56 339 LEU A C 1
ATOM 2499 O O . LEU A 1 339 ? -4.426 -2.966 -9.697 1.00 98.56 339 LEU A O 1
ATOM 2503 N N . LYS A 1 340 ? -3.116 -1.163 -9.522 1.00 98.62 340 LYS A N 1
ATOM 2504 C CA . LYS A 1 340 ? -2.845 -1.326 -8.084 1.00 98.62 340 LYS A CA 1
ATOM 2505 C C . LYS A 1 340 ? -4.073 -1.017 -7.226 1.00 98.62 340 LYS A C 1
ATOM 2507 O O . LYS A 1 340 ? -4.368 -1.764 -6.297 1.00 98.62 340 LYS A O 1
ATOM 2512 N N . THR A 1 341 ? -4.856 0.007 -7.569 1.00 98.31 341 THR A N 1
ATOM 2513 C CA . THR A 1 341 ? -6.114 0.333 -6.868 1.00 98.31 341 THR A CA 1
ATOM 2514 C C . THR A 1 341 ? -7.149 -0.790 -7.008 1.00 98.31 341 THR A C 1
ATOM 2516 O O . THR A 1 341 ? -7.892 -1.068 -6.062 1.00 98.31 341 THR A O 1
ATOM 2519 N N . LEU A 1 342 ? -7.155 -1.508 -8.140 1.00 98.25 342 LEU A N 1
ATOM 2520 C CA . LEU A 1 342 ? -7.994 -2.697 -8.318 1.00 98.25 342 LEU A CA 1
ATOM 2521 C C . LEU A 1 342 ? -7.687 -3.822 -7.313 1.00 98.25 342 LEU A C 1
ATOM 2523 O O . LEU A 1 342 ? -8.599 -4.594 -7.031 1.00 98.25 342 LEU A O 1
ATOM 2527 N N . ALA A 1 343 ? -6.502 -3.883 -6.689 1.00 97.62 343 ALA A N 1
ATOM 2528 C CA . ALA A 1 343 ? -6.217 -4.845 -5.613 1.00 97.62 343 ALA A CA 1
ATOM 2529 C C . ALA A 1 343 ? -7.229 -4.718 -4.463 1.00 97.62 343 ALA A C 1
ATOM 2531 O O . ALA A 1 343 ? -7.838 -5.695 -4.024 1.00 97.62 343 ALA A O 1
ATOM 2532 N N . VAL A 1 344 ? -7.455 -3.477 -4.018 1.00 97.31 344 VAL A N 1
ATOM 2533 C CA . VAL A 1 344 ? -8.385 -3.144 -2.932 1.00 97.31 344 VAL A CA 1
ATOM 2534 C C . VAL A 1 344 ? -9.824 -3.430 -3.362 1.00 97.31 344 VAL A C 1
ATOM 2536 O O . VAL A 1 344 ? -10.604 -3.977 -2.585 1.00 97.31 344 VAL A O 1
ATOM 2539 N N . VAL A 1 345 ? -10.170 -3.139 -4.621 1.00 97.50 345 VAL A N 1
ATOM 2540 C CA . VAL A 1 345 ? -11.488 -3.469 -5.188 1.00 97.50 345 VAL A CA 1
ATOM 2541 C C . VAL A 1 345 ? -11.722 -4.984 -5.206 1.00 97.50 345 VAL A C 1
ATOM 2543 O O . VAL A 1 345 ? -12.780 -5.431 -4.768 1.00 97.50 345 VAL A O 1
ATOM 2546 N N . MET A 1 346 ? -10.746 -5.790 -5.637 1.00 96.50 346 MET A N 1
ATOM 2547 C CA . MET A 1 346 ? -10.871 -7.253 -5.655 1.00 96.50 346 MET A CA 1
ATOM 2548 C C . MET A 1 346 ? -11.011 -7.829 -4.245 1.00 96.50 346 MET A C 1
ATOM 2550 O O . MET A 1 346 ? -11.899 -8.648 -4.020 1.00 96.50 346 MET A O 1
ATOM 2554 N N . ILE A 1 347 ? -10.234 -7.350 -3.268 1.00 94.62 347 ILE A N 1
ATOM 2555 C CA . ILE A 1 347 ? -10.377 -7.754 -1.857 1.00 94.62 347 ILE A CA 1
ATOM 2556 C C . ILE A 1 347 ? -11.788 -7.439 -1.335 1.00 94.62 347 ILE A C 1
ATOM 2558 O O . ILE A 1 347 ? -12.433 -8.310 -0.749 1.00 94.62 347 ILE A O 1
ATOM 2562 N N . VAL A 1 348 ? -12.318 -6.247 -1.628 1.00 94.38 348 VAL A N 1
ATOM 2563 C CA . VAL A 1 348 ? -13.694 -5.853 -1.273 1.00 94.38 348 VAL A CA 1
ATOM 2564 C C . VAL A 1 348 ? -14.753 -6.737 -1.943 1.00 94.38 348 VAL A C 1
ATOM 2566 O O . VAL A 1 348 ? -15.782 -7.018 -1.328 1.00 94.38 348 VAL A O 1
ATOM 2569 N N . LEU A 1 349 ? -14.547 -7.167 -3.190 1.00 94.81 349 LEU A N 1
ATOM 2570 C CA . LEU A 1 349 ? -15.490 -8.027 -3.919 1.00 94.81 349 LEU A CA 1
ATOM 2571 C C . LEU A 1 349 ? -15.416 -9.503 -3.488 1.00 94.81 349 LEU A C 1
ATOM 2573 O O . LEU A 1 349 ? -16.424 -10.210 -3.547 1.00 94.81 349 LEU A O 1
ATOM 2577 N N . ILE A 1 350 ? -14.248 -9.966 -3.039 1.00 92.81 350 ILE A N 1
ATOM 2578 C CA . ILE A 1 350 ? -14.013 -11.337 -2.570 1.00 92.81 350 ILE A CA 1
ATOM 2579 C C . ILE A 1 350 ? -14.473 -11.499 -1.115 1.00 92.81 350 ILE A C 1
ATOM 2581 O O . ILE A 1 350 ? -15.227 -12.426 -0.813 1.00 92.81 350 ILE A O 1
ATOM 2585 N N . ASN A 1 351 ? -14.065 -10.596 -0.215 1.00 89.06 351 ASN A N 1
ATOM 2586 C CA . ASN A 1 351 ? -14.284 -10.728 1.227 1.00 89.06 351 ASN A CA 1
ATOM 2587 C C . ASN A 1 351 ? -14.710 -9.412 1.903 1.00 89.06 351 ASN A C 1
ATOM 2589 O O . ASN A 1 351 ? -14.082 -8.932 2.845 1.00 89.06 351 ASN A O 1
ATOM 2593 N N . ARG A 1 352 ? -15.835 -8.842 1.450 1.00 84.94 352 ARG A N 1
ATOM 2594 C CA . ARG A 1 352 ? -16.401 -7.588 1.986 1.00 84.94 352 ARG A CA 1
ATOM 2595 C C . ARG A 1 352 ? -16.611 -7.567 3.510 1.00 84.94 352 ARG A C 1
ATOM 2597 O O . ARG A 1 352 ? -16.658 -6.489 4.087 1.00 84.94 352 ARG A O 1
ATOM 2604 N N . GLY A 1 353 ? -16.774 -8.727 4.151 1.00 77.94 353 GLY A N 1
ATOM 2605 C CA . GLY A 1 353 ? -16.988 -8.835 5.600 1.00 77.94 353 GLY A CA 1
ATOM 2606 C C . GLY A 1 353 ? -15.735 -8.604 6.453 1.00 77.94 353 GLY A C 1
ATOM 2607 O O . GLY A 1 353 ? -15.865 -8.400 7.652 1.00 77.94 353 GLY A O 1
ATOM 2608 N N . GLN A 1 354 ? -14.541 -8.631 5.853 1.00 77.94 354 GLN A N 1
ATOM 2609 C CA . GLN A 1 354 ? -13.262 -8.311 6.506 1.00 77.94 354 GLN A CA 1
ATOM 2610 C C . GLN A 1 354 ? -12.748 -6.914 6.115 1.00 77.94 354 GLN A C 1
ATOM 2612 O O . GLN A 1 354 ? -11.580 -6.613 6.296 1.00 77.94 354 GLN A O 1
ATOM 2617 N N . PHE A 1 355 ? -13.601 -6.078 5.520 1.00 82.81 355 PHE A N 1
ATOM 2618 C CA . PHE A 1 355 ? -13.236 -4.746 5.051 1.00 82.81 355 PHE A CA 1
ATOM 2619 C C . PHE A 1 355 ? -14.235 -3.743 5.635 1.00 82.81 355 PHE A C 1
ATOM 2621 O O . PHE A 1 355 ? -15.276 -3.452 5.033 1.00 82.81 355 PHE A O 1
ATOM 2628 N N . ASP A 1 356 ? -13.955 -3.280 6.856 1.00 84.00 356 ASP A N 1
ATOM 2629 C CA . ASP A 1 356 ? -14.890 -2.495 7.669 1.00 84.00 356 ASP A CA 1
ATOM 2630 C C . ASP A 1 356 ? -14.400 -1.072 8.007 1.00 84.00 356 ASP A C 1
ATOM 2632 O O . ASP A 1 356 ? -15.234 -0.196 8.266 1.00 84.00 356 ASP A O 1
ATOM 2636 N N . ARG A 1 357 ? -13.099 -0.771 7.870 1.00 89.94 357 ARG A N 1
ATOM 2637 C CA . ARG A 1 357 ? -12.510 0.554 8.144 1.00 89.94 357 ARG A CA 1
ATOM 2638 C C . ARG A 1 357 ? -11.820 1.175 6.924 1.00 89.94 357 ARG A C 1
ATOM 2640 O O . ARG A 1 357 ? -11.524 0.552 5.909 1.00 89.94 357 ARG A O 1
ATOM 2647 N N . VAL A 1 358 ? -11.536 2.475 7.043 1.00 94.69 358 VAL A N 1
ATOM 2648 C CA . VAL A 1 358 ? -10.777 3.239 6.034 1.00 94.69 358 VAL A CA 1
ATOM 2649 C C . VAL A 1 358 ? -9.288 2.864 6.041 1.00 94.69 358 VAL A C 1
ATOM 2651 O O . VAL A 1 358 ? -8.636 2.937 5.000 1.00 94.69 358 VAL A O 1
ATOM 2654 N N . LEU A 1 359 ? -8.751 2.465 7.201 1.00 93.38 359 LEU A N 1
ATOM 2655 C CA . LEU A 1 359 ? -7.341 2.108 7.345 1.00 93.38 359 LEU A CA 1
ATOM 2656 C C . LEU A 1 359 ? -7.010 0.771 6.660 1.00 93.38 359 LEU A C 1
ATOM 2658 O O . LEU A 1 359 ? -5.939 0.667 6.071 1.00 93.38 359 LEU A O 1
ATOM 2662 N N . ASP A 1 360 ? -7.936 -0.190 6.632 1.00 92.62 360 ASP A N 1
ATOM 2663 C CA . ASP A 1 360 ? -7.747 -1.499 5.989 1.00 92.62 360 ASP A CA 1
ATOM 2664 C C . ASP A 1 360 ? -7.367 -1.316 4.514 1.00 92.62 360 ASP A C 1
ATOM 2666 O O . ASP A 1 360 ? -6.327 -1.784 4.060 1.00 92.62 360 ASP A O 1
ATOM 2670 N N . GLY A 1 361 ? -8.148 -0.535 3.758 1.00 94.94 361 GLY A N 1
ATOM 2671 C CA . GLY A 1 361 ? -7.837 -0.255 2.354 1.00 94.94 361 GLY A CA 1
ATOM 2672 C C . GLY A 1 361 ? -6.622 0.651 2.141 1.00 94.94 361 GLY A C 1
ATOM 2673 O O . GLY A 1 361 ? -5.988 0.543 1.095 1.00 94.94 361 GLY A O 1
ATOM 2674 N N . PHE A 1 362 ? -6.237 1.481 3.117 1.00 96.81 362 PHE A N 1
ATOM 2675 C CA . PHE A 1 362 ? -4.938 2.166 3.093 1.00 96.81 362 PHE A CA 1
ATOM 2676 C C . PHE A 1 362 ? -3.787 1.146 3.195 1.00 96.81 362 PHE A C 1
ATOM 2678 O O . PHE A 1 362 ? -2.832 1.222 2.425 1.00 96.81 362 PHE A O 1
ATOM 2685 N N . VAL A 1 363 ? -3.889 0.160 4.095 1.00 95.31 363 VAL A N 1
ATOM 2686 C CA . VAL A 1 363 ? -2.884 -0.902 4.282 1.00 95.31 363 VAL A CA 1
ATOM 2687 C C . VAL A 1 363 ? -2.851 -1.853 3.081 1.00 95.31 363 VAL A C 1
ATOM 2689 O O . VAL A 1 363 ? -1.776 -2.103 2.541 1.00 95.31 363 VAL A O 1
ATOM 2692 N N . TYR A 1 364 ? -4.001 -2.322 2.587 1.00 96.19 364 TYR A N 1
ATOM 2693 C CA . TYR A 1 364 ? -4.073 -3.146 1.374 1.00 96.19 364 TYR A CA 1
ATOM 2694 C C . TYR A 1 364 ? -3.556 -2.401 0.136 1.00 96.19 364 TYR A C 1
ATOM 2696 O O . TYR A 1 364 ? -2.833 -2.984 -0.670 1.00 96.19 364 TYR A O 1
ATOM 2704 N N . GLY A 1 365 ? -3.856 -1.104 0.010 1.00 97.38 365 GLY A N 1
ATOM 2705 C CA . GLY A 1 365 ? -3.272 -0.245 -1.017 1.00 97.38 365 GLY A CA 1
ATOM 2706 C C . GLY A 1 365 ? -1.747 -0.185 -0.907 1.00 97.38 365 GLY A C 1
ATOM 2707 O O . GLY A 1 365 ? -1.053 -0.446 -1.888 1.00 97.38 365 GLY A O 1
ATOM 2708 N N . ALA A 1 366 ? -1.213 0.063 0.294 1.00 97.38 366 ALA A N 1
ATOM 2709 C CA . ALA A 1 366 ? 0.228 0.078 0.545 1.00 97.38 366 ALA A CA 1
ATOM 2710 C C . ALA A 1 366 ? 0.908 -1.248 0.169 1.00 97.38 366 ALA A C 1
ATOM 2712 O O . ALA A 1 366 ? 1.954 -1.240 -0.476 1.00 97.38 366 ALA A O 1
ATOM 2713 N N . LEU A 1 367 ? 0.302 -2.383 0.530 1.00 97.56 367 LEU A N 1
ATOM 2714 C CA . LEU A 1 367 ? 0.819 -3.720 0.228 1.00 97.56 367 LEU A CA 1
ATOM 2715 C C . LEU A 1 367 ? 0.801 -4.029 -1.274 1.00 97.56 367 LEU A C 1
ATOM 2717 O O . LEU A 1 367 ? 1.779 -4.576 -1.781 1.00 97.56 367 LEU A O 1
ATOM 2721 N N . ALA A 1 368 ? -0.251 -3.637 -1.998 1.00 98.44 368 ALA A N 1
ATOM 2722 C CA . ALA A 1 368 ? -0.304 -3.769 -3.454 1.00 98.44 368 ALA A CA 1
ATOM 2723 C C . ALA A 1 368 ? 0.755 -2.898 -4.150 1.00 98.44 368 ALA A C 1
ATOM 2725 O O . ALA A 1 368 ? 1.444 -3.364 -5.056 1.00 98.44 368 ALA A O 1
ATOM 2726 N N . GLY A 1 369 ? 0.950 -1.660 -3.687 1.00 98.00 369 GLY A N 1
ATOM 2727 C CA . GLY A 1 369 ? 2.027 -0.801 -4.179 1.00 98.00 369 GLY A CA 1
ATOM 2728 C C . GLY A 1 369 ? 3.422 -1.354 -3.885 1.00 98.00 369 GLY A C 1
ATOM 2729 O O . GLY A 1 369 ? 4.288 -1.304 -4.751 1.00 98.00 369 GLY A O 1
ATOM 2730 N N . LEU A 1 370 ? 3.625 -1.939 -2.704 1.00 97.31 370 LEU A N 1
ATOM 2731 C CA . LEU A 1 370 ? 4.896 -2.536 -2.295 1.00 97.31 370 LEU A CA 1
ATOM 2732 C C . LEU A 1 370 ? 5.232 -3.810 -3.084 1.00 97.31 370 LEU A C 1
ATOM 2734 O O . LEU A 1 370 ? 6.375 -3.988 -3.499 1.00 97.31 370 LEU A O 1
ATOM 2738 N N . GLY A 1 371 ? 4.243 -4.675 -3.329 1.00 98.00 371 GLY A N 1
ATOM 2739 C CA . GLY A 1 371 ? 4.416 -5.866 -4.165 1.00 98.00 371 GLY A CA 1
ATOM 2740 C C . GLY A 1 371 ? 4.764 -5.512 -5.607 1.00 98.00 371 GLY A C 1
ATOM 2741 O O . GLY A 1 371 ? 5.689 -6.091 -6.172 1.00 98.00 371 GLY A O 1
ATOM 2742 N N . PHE A 1 372 ? 4.078 -4.510 -6.168 1.00 98.38 372 PHE A N 1
ATOM 2743 C CA . PHE A 1 372 ? 4.386 -3.976 -7.494 1.00 98.38 372 PHE A CA 1
ATOM 2744 C C . PHE A 1 372 ? 5.828 -3.466 -7.571 1.00 98.38 372 PHE A C 1
ATOM 2746 O O . PHE A 1 372 ? 6.577 -3.830 -8.476 1.00 98.38 372 PHE A O 1
ATOM 2753 N N . GLN A 1 373 ? 6.216 -2.651 -6.588 1.00 97.19 373 GLN A N 1
ATOM 2754 C CA . GLN A 1 373 ? 7.512 -1.987 -6.541 1.00 97.19 373 GLN A CA 1
ATOM 2755 C C . GLN A 1 373 ? 8.673 -2.978 -6.498 1.00 97.19 373 GLN A C 1
ATOM 2757 O O . GLN A 1 373 ? 9.605 -2.829 -7.273 1.00 97.19 373 GLN A O 1
ATOM 2762 N N . VAL A 1 374 ? 8.604 -4.023 -5.664 1.00 97.06 374 VAL A N 1
ATOM 2763 C CA . VAL A 1 374 ? 9.670 -5.041 -5.576 1.00 97.06 374 VAL A CA 1
ATOM 2764 C C . VAL A 1 374 ? 9.899 -5.741 -6.916 1.00 97.06 374 VAL A C 1
ATOM 2766 O O . VAL A 1 374 ? 11.044 -5.956 -7.311 1.00 97.06 374 VAL A O 1
ATOM 2769 N N . VAL A 1 375 ? 8.826 -6.104 -7.624 1.00 97.94 375 VAL A N 1
ATOM 2770 C CA . VAL A 1 375 ? 8.945 -6.809 -8.908 1.00 97.94 375 VAL A CA 1
ATOM 2771 C C . VAL A 1 375 ? 9.442 -5.870 -10.006 1.00 97.94 375 VAL A C 1
ATOM 2773 O O . VAL A 1 375 ? 10.332 -6.253 -10.766 1.00 97.94 375 VAL A O 1
ATOM 2776 N N . GLU A 1 376 ? 8.936 -4.635 -10.064 1.00 96.62 376 GLU A N 1
ATOM 2777 C CA . GLU A 1 376 ? 9.462 -3.614 -10.975 1.00 96.62 376 GLU A CA 1
ATOM 2778 C C . GLU A 1 376 ? 10.949 -3.333 -10.706 1.00 96.62 376 GLU A C 1
ATOM 2780 O O . GLU A 1 376 ? 11.757 -3.338 -11.633 1.00 96.62 376 GLU A O 1
ATOM 2785 N N . ASP A 1 377 ? 11.333 -3.129 -9.450 1.00 96.56 377 ASP A N 1
ATOM 2786 C CA . ASP A 1 377 ? 12.689 -2.759 -9.059 1.00 96.56 377 ASP A CA 1
ATOM 2787 C C . ASP A 1 377 ? 13.718 -3.862 -9.374 1.00 96.56 377 ASP A C 1
ATOM 2789 O O . ASP A 1 377 ? 14.824 -3.554 -9.829 1.00 96.56 377 ASP A O 1
ATOM 2793 N N . VAL A 1 378 ? 13.354 -5.145 -9.236 1.00 97.62 378 VAL A N 1
ATOM 2794 C CA . VAL A 1 378 ? 14.169 -6.280 -9.719 1.00 97.62 378 VAL A CA 1
ATOM 2795 C C . VAL A 1 378 ? 14.278 -6.265 -11.249 1.00 97.62 378 VAL A C 1
ATOM 2797 O O . VAL A 1 378 ? 15.371 -6.422 -11.797 1.00 97.62 378 VAL A O 1
ATOM 2800 N N . ILE A 1 379 ? 13.166 -6.031 -11.954 1.00 96.38 379 ILE A N 1
ATOM 2801 C CA . ILE A 1 379 ? 13.113 -5.931 -13.421 1.00 96.38 379 ILE A CA 1
ATOM 2802 C C . ILE A 1 379 ? 13.989 -4.770 -13.940 1.00 96.38 379 ILE A C 1
ATOM 2804 O O . ILE A 1 379 ? 14.671 -4.922 -14.960 1.00 96.38 379 ILE A O 1
ATOM 2808 N N . TYR A 1 380 ? 14.029 -3.634 -13.239 1.00 95.44 380 TYR A N 1
ATOM 2809 C CA . TYR A 1 380 ? 14.929 -2.513 -13.530 1.00 95.44 380 TYR A CA 1
ATOM 2810 C C . TYR A 1 380 ? 16.390 -2.850 -13.226 1.00 95.44 380 TYR A C 1
ATOM 2812 O O . TYR A 1 380 ? 17.248 -2.630 -14.081 1.00 95.44 380 TYR A O 1
ATOM 2820 N N . ALA A 1 381 ? 16.674 -3.419 -12.053 1.00 96.62 381 ALA A N 1
ATOM 2821 C CA . ALA A 1 381 ? 18.022 -3.790 -11.628 1.00 96.62 381 ALA A CA 1
ATOM 2822 C C . ALA A 1 381 ? 18.708 -4.753 -12.615 1.00 96.62 381 ALA A C 1
ATOM 2824 O O . ALA A 1 381 ? 19.874 -4.551 -12.955 1.00 96.62 381 ALA A O 1
ATOM 2825 N N . LEU A 1 382 ? 17.967 -5.733 -13.150 1.00 96.94 382 LEU A N 1
ATOM 2826 C CA . LEU A 1 382 ? 18.442 -6.619 -14.218 1.00 96.94 382 LEU A CA 1
ATOM 2827 C C . LEU A 1 382 ? 18.795 -5.865 -15.506 1.00 96.94 382 LEU A C 1
ATOM 2829 O O . LEU A 1 382 ? 19.858 -6.093 -16.077 1.00 96.94 382 LEU A O 1
ATOM 2833 N N . SER A 1 383 ? 17.943 -4.942 -15.962 1.00 95.44 383 SER A N 1
ATOM 2834 C CA . SER A 1 383 ? 18.223 -4.175 -17.184 1.00 95.44 383 SER A CA 1
ATOM 2835 C C . SER A 1 383 ? 19.347 -3.154 -17.029 1.00 95.44 383 SER A C 1
ATOM 2837 O O . SER A 1 383 ? 19.981 -2.818 -18.025 1.00 95.44 383 SER A O 1
ATOM 2839 N N . ILE A 1 384 ? 19.624 -2.669 -15.815 1.00 95.94 384 ILE A N 1
ATOM 2840 C CA . ILE A 1 384 ? 20.849 -1.907 -15.552 1.00 95.94 384 ILE A CA 1
ATOM 2841 C C . ILE A 1 384 ? 22.062 -2.843 -15.599 1.00 95.94 384 ILE A C 1
ATOM 2843 O O . ILE A 1 384 ? 23.014 -2.546 -16.314 1.00 95.94 384 ILE A O 1
ATOM 2847 N N . ALA A 1 385 ? 22.009 -4.005 -14.938 1.00 96.00 385 ALA A N 1
ATOM 2848 C CA . ALA A 1 385 ? 23.098 -4.984 -14.962 1.00 96.00 385 ALA A CA 1
ATOM 2849 C C . ALA A 1 385 ? 23.473 -5.427 -16.390 1.00 96.00 385 ALA A C 1
ATOM 2851 O O . ALA A 1 385 ? 24.653 -5.418 -16.732 1.00 96.00 385 ALA A O 1
ATOM 2852 N N . ALA A 1 386 ? 22.483 -5.729 -17.238 1.00 94.56 386 ALA A N 1
ATOM 2853 C CA . ALA A 1 386 ? 22.682 -6.066 -18.650 1.00 94.56 386 ALA A CA 1
ATOM 2854 C C . ALA A 1 386 ? 23.389 -4.947 -19.441 1.00 94.56 386 ALA A C 1
ATOM 2856 O O . ALA A 1 386 ? 24.297 -5.210 -20.225 1.00 94.56 386 ALA A O 1
ATOM 2857 N N . LYS A 1 387 ? 23.022 -3.679 -19.203 1.00 94.81 387 LYS A N 1
ATOM 2858 C CA . LYS A 1 387 ? 23.620 -2.511 -19.879 1.00 94.81 387 LYS A CA 1
ATOM 2859 C C . LYS A 1 387 ? 25.007 -2.128 -19.354 1.00 94.81 387 LYS A C 1
ATOM 2861 O O . LYS A 1 387 ? 25.756 -1.461 -20.057 1.00 94.81 387 LYS A O 1
ATOM 2866 N N . SER A 1 388 ? 25.347 -2.507 -18.124 1.00 93.50 388 SER A N 1
ATOM 2867 C CA . SER A 1 388 ? 26.576 -2.077 -17.442 1.00 93.50 388 SER A CA 1
ATOM 2868 C C . SER A 1 388 ? 27.809 -2.957 -17.706 1.00 93.50 388 SER A C 1
ATOM 2870 O O . SER A 1 388 ? 28.886 -2.642 -17.195 1.00 93.50 388 SER A O 1
ATOM 2872 N N . GLY A 1 389 ? 27.693 -4.035 -18.491 1.00 90.00 389 GLY A N 1
ATOM 2873 C CA . GLY A 1 389 ? 28.834 -4.859 -18.914 1.00 90.00 389 GLY A CA 1
ATOM 2874 C C . GLY A 1 389 ? 29.650 -5.412 -17.737 1.00 90.00 389 GLY A C 1
ATOM 2875 O O . GLY A 1 389 ? 29.098 -5.973 -16.794 1.00 90.00 389 GLY A O 1
ATOM 2876 N N . SER A 1 390 ? 30.974 -5.231 -17.749 1.00 91.56 390 SER A N 1
ATOM 2877 C CA . SER A 1 390 ? 31.850 -5.647 -16.638 1.00 91.56 390 SER A CA 1
ATOM 2878 C C . SER A 1 390 ? 31.562 -4.913 -15.317 1.00 91.56 390 SER A C 1
ATOM 2880 O O . SER A 1 390 ? 31.802 -5.464 -14.246 1.00 91.56 390 SER A O 1
ATOM 2882 N N . GLY A 1 391 ? 30.989 -3.706 -15.372 1.00 94.06 391 GLY A N 1
ATOM 2883 C CA . GLY A 1 391 ? 30.595 -2.904 -14.208 1.00 94.06 391 GLY A CA 1
ATOM 2884 C C . GLY A 1 391 ? 29.223 -3.253 -13.617 1.00 94.06 391 GLY A C 1
ATOM 2885 O O . GLY A 1 391 ? 28.719 -2.499 -12.780 1.00 94.06 391 GLY A O 1
ATOM 2886 N N . TRP A 1 392 ? 28.591 -4.356 -14.039 1.00 96.00 392 TRP A N 1
ATOM 2887 C CA . TRP A 1 392 ? 27.192 -4.678 -13.722 1.00 96.00 392 TRP A CA 1
ATOM 2888 C C . TRP A 1 392 ? 26.840 -4.676 -12.234 1.00 96.00 392 TRP A C 1
ATOM 2890 O O . TRP A 1 392 ? 25.756 -4.215 -11.881 1.00 96.00 392 TRP A O 1
ATOM 2900 N N . VAL A 1 393 ? 27.744 -5.127 -11.357 1.00 97.31 393 VAL A N 1
ATOM 2901 C CA . VAL A 1 393 ? 27.520 -5.116 -9.901 1.00 97.31 393 VAL A CA 1
ATOM 2902 C C . VAL A 1 393 ? 27.349 -3.682 -9.398 1.00 97.31 393 VAL A C 1
ATOM 2904 O O . VAL A 1 393 ? 26.410 -3.397 -8.657 1.00 97.31 393 VAL A O 1
ATOM 2907 N N . GLY A 1 394 ? 28.213 -2.764 -9.840 1.00 96.56 394 GLY A N 1
ATOM 2908 C CA . GLY A 1 394 ? 28.149 -1.350 -9.469 1.00 96.56 394 GLY A CA 1
ATOM 2909 C C . GLY A 1 394 ? 26.881 -0.675 -9.990 1.00 96.56 394 GLY A C 1
ATOM 2910 O O . GLY A 1 394 ? 26.205 0.018 -9.232 1.00 96.56 394 GLY A O 1
ATOM 2911 N N . GLY A 1 395 ? 26.508 -0.938 -11.247 1.00 95.00 395 GLY A N 1
ATOM 2912 C CA . GLY A 1 395 ? 25.260 -0.437 -11.834 1.00 95.00 395 GLY A CA 1
ATOM 2913 C C . GLY A 1 395 ? 24.013 -0.942 -11.098 1.00 95.00 395 GLY A C 1
ATOM 2914 O O . GLY A 1 395 ? 23.131 -0.155 -10.754 1.00 95.00 395 GLY A O 1
ATOM 2915 N N . LEU A 1 396 ? 23.959 -2.242 -10.793 1.00 97.19 396 LEU A N 1
ATOM 2916 C CA . LEU A 1 396 ? 22.860 -2.871 -10.057 1.00 97.19 396 LEU A CA 1
ATOM 2917 C C . LEU A 1 396 ? 22.742 -2.306 -8.633 1.00 97.19 396 LEU A C 1
ATOM 2919 O O . LEU A 1 396 ? 21.649 -1.927 -8.214 1.00 97.19 396 LEU A O 1
ATOM 2923 N N . VAL A 1 397 ? 23.857 -2.189 -7.903 1.00 97.00 397 VAL A N 1
ATOM 2924 C CA . VAL A 1 397 ? 23.878 -1.615 -6.547 1.00 97.00 397 VAL A CA 1
ATOM 2925 C C . VAL A 1 397 ? 23.491 -0.134 -6.561 1.00 97.00 397 VAL A C 1
ATOM 2927 O O . VAL A 1 397 ? 22.699 0.287 -5.719 1.00 97.00 397 VAL A O 1
ATOM 2930 N N . LEU A 1 398 ? 23.963 0.653 -7.533 1.00 93.56 398 LEU A N 1
ATOM 2931 C CA . LEU A 1 398 ? 23.549 2.050 -7.697 1.00 93.56 398 LEU A CA 1
ATOM 2932 C C . LEU A 1 398 ? 22.044 2.161 -7.989 1.00 93.56 398 LEU A C 1
ATOM 2934 O O . LEU A 1 398 ? 21.371 3.012 -7.409 1.00 93.56 398 LEU A O 1
ATOM 2938 N N . SER A 1 399 ? 21.503 1.272 -8.828 1.00 93.94 399 SER A N 1
ATOM 2939 C CA . SER A 1 399 ? 20.062 1.175 -9.083 1.00 93.94 399 SER A CA 1
ATOM 2940 C C . SER A 1 399 ? 19.286 0.865 -7.799 1.00 93.94 399 SER A C 1
ATOM 2942 O O . SER A 1 399 ? 18.326 1.567 -7.496 1.00 93.94 399 SER A O 1
ATOM 2944 N N . PHE A 1 400 ? 19.746 -0.098 -6.993 1.00 95.88 400 PHE A N 1
ATOM 2945 C CA . PHE A 1 400 ? 19.158 -0.427 -5.690 1.00 95.88 400 PHE A CA 1
ATOM 2946 C C . PHE A 1 400 ? 19.197 0.745 -4.696 1.00 95.88 400 PHE A C 1
ATOM 2948 O O . PHE A 1 400 ? 18.202 1.016 -4.021 1.00 95.88 400 PHE A O 1
ATOM 2955 N N . VAL A 1 401 ? 20.308 1.485 -4.622 1.00 93.88 401 VAL A N 1
ATOM 2956 C CA . VAL A 1 401 ? 20.410 2.670 -3.756 1.00 93.88 401 VAL A CA 1
ATOM 2957 C C . VAL A 1 401 ? 19.450 3.768 -4.215 1.00 93.88 401 VAL A C 1
ATOM 2959 O O . VAL A 1 401 ? 18.676 4.278 -3.407 1.00 93.88 401 VAL A O 1
ATOM 2962 N N . MET A 1 402 ? 19.453 4.115 -5.503 1.00 90.56 402 MET A N 1
ATOM 2963 C CA . MET A 1 402 ? 18.631 5.210 -6.027 1.00 90.56 402 MET A CA 1
ATOM 2964 C C . MET A 1 402 ? 17.135 4.870 -6.032 1.00 90.56 402 MET A C 1
ATOM 2966 O O . MET A 1 402 ? 16.326 5.676 -5.570 1.00 90.56 402 MET A O 1
ATOM 2970 N N . ARG A 1 403 ? 16.755 3.680 -6.519 1.00 91.25 403 ARG A N 1
ATOM 2971 C CA . ARG A 1 403 ? 15.352 3.250 -6.623 1.00 91.25 403 ARG A CA 1
ATOM 2972 C C . ARG A 1 403 ? 14.799 2.705 -5.313 1.00 91.25 403 ARG A C 1
ATOM 2974 O O . ARG A 1 403 ? 13.749 3.166 -4.894 1.00 91.25 403 ARG A O 1
ATOM 2981 N N . GLY A 1 404 ? 15.495 1.783 -4.650 1.00 88.88 404 GLY A N 1
ATOM 2982 C CA . GLY A 1 404 ? 15.010 1.128 -3.432 1.00 88.88 404 GLY A CA 1
ATOM 2983 C C . GLY A 1 404 ? 15.172 1.983 -2.173 1.00 88.88 404 GLY A C 1
ATOM 2984 O O . GLY A 1 404 ? 14.197 2.257 -1.473 1.00 88.88 404 GLY A O 1
ATOM 2985 N N . LEU A 1 405 ? 16.402 2.411 -1.863 1.00 89.69 405 LEU A N 1
ATOM 2986 C CA . LEU A 1 405 ? 16.694 3.100 -0.595 1.00 89.69 405 LEU A CA 1
ATOM 2987 C C . LEU A 1 405 ? 16.279 4.572 -0.588 1.00 89.69 405 LEU A C 1
ATOM 2989 O O . LEU A 1 405 ? 15.672 5.015 0.384 1.00 89.69 405 LEU A O 1
ATOM 2993 N N . ILE A 1 406 ? 16.628 5.326 -1.633 1.00 88.62 406 ILE A N 1
ATOM 2994 C CA . ILE A 1 406 ? 16.331 6.759 -1.700 1.00 88.62 406 ILE A CA 1
ATOM 2995 C C . ILE A 1 406 ? 14.877 6.945 -2.142 1.00 88.62 406 ILE A C 1
ATOM 2997 O O . ILE A 1 406 ? 14.052 7.352 -1.336 1.00 88.62 406 ILE A O 1
ATOM 3001 N N . ASN A 1 407 ? 14.526 6.606 -3.384 1.00 88.19 407 ASN A N 1
ATOM 3002 C CA . ASN A 1 407 ? 13.182 6.874 -3.906 1.00 88.19 407 ASN A CA 1
ATOM 3003 C C . ASN A 1 407 ? 12.091 5.962 -3.298 1.00 88.19 407 ASN A C 1
ATOM 3005 O O . ASN A 1 407 ? 10.965 6.384 -3.045 1.00 88.19 407 ASN A O 1
ATOM 3009 N N . GLY A 1 408 ? 12.414 4.695 -3.048 1.00 84.94 408 GLY A N 1
ATOM 3010 C CA . GLY A 1 408 ? 11.428 3.639 -2.825 1.00 84.94 408 GLY A CA 1
ATOM 3011 C C . GLY A 1 408 ? 10.646 3.722 -1.515 1.00 84.94 408 GLY A C 1
ATOM 3012 O O . GLY A 1 408 ? 9.629 3.047 -1.368 1.00 84.94 408 GLY A O 1
ATOM 3013 N N . LEU A 1 409 ? 11.073 4.555 -0.565 1.00 75.12 409 LEU A N 1
ATOM 3014 C CA . LEU A 1 409 ? 10.384 4.741 0.715 1.00 75.12 409 LEU A CA 1
ATOM 3015 C C . LEU A 1 409 ? 9.073 5.541 0.596 1.00 75.12 409 LEU A C 1
ATOM 3017 O O . LEU A 1 409 ? 8.290 5.568 1.548 1.00 75.12 409 LEU A O 1
ATOM 3021 N N . TRP A 1 410 ? 8.829 6.201 -0.541 1.00 86.62 410 TRP A N 1
ATOM 3022 C CA . TRP A 1 410 ? 7.739 7.171 -0.697 1.00 86.62 410 TRP A CA 1
ATOM 3023 C C . TRP A 1 410 ? 7.073 7.182 -2.083 1.00 86.62 410 TRP A C 1
ATOM 3025 O O . TRP A 1 410 ? 6.408 8.159 -2.414 1.00 86.62 410 TRP A O 1
ATOM 3035 N N . THR A 1 411 ? 7.201 6.119 -2.882 1.00 93.12 411 THR A N 1
ATOM 3036 C CA . THR A 1 411 ? 6.569 6.019 -4.214 1.00 93.12 411 THR A CA 1
ATOM 3037 C C . THR A 1 411 ? 5.386 5.048 -4.253 1.00 93.12 411 THR A C 1
ATOM 3039 O O . THR A 1 411 ? 4.335 5.353 -3.689 1.00 93.12 411 THR A O 1
ATOM 3042 N N . HIS A 1 412 ? 5.497 3.883 -4.900 1.00 95.12 412 HIS A N 1
ATOM 3043 C CA . HIS A 1 412 ? 4.329 3.086 -5.302 1.00 95.12 412 HIS A CA 1
ATOM 3044 C C . HIS A 1 412 ? 3.493 2.631 -4.100 1.00 95.12 412 HIS A C 1
ATOM 3046 O O . HIS A 1 412 ? 2.265 2.707 -4.162 1.00 95.12 412 HIS A O 1
ATOM 3052 N N . ALA A 1 413 ? 4.121 2.215 -2.994 1.00 95.88 413 ALA A N 1
ATOM 3053 C CA . ALA A 1 413 ? 3.420 1.889 -1.748 1.00 95.88 413 ALA A CA 1
ATOM 3054 C C . ALA A 1 413 ? 2.659 3.100 -1.169 1.00 95.88 413 ALA A C 1
ATOM 3056 O O . ALA A 1 413 ? 1.502 2.979 -0.770 1.00 95.88 413 ALA A O 1
ATOM 3057 N N . ALA A 1 414 ? 3.273 4.284 -1.175 1.00 96.31 414 ALA A N 1
ATOM 3058 C CA . ALA A 1 414 ? 2.670 5.520 -0.685 1.00 96.31 414 ALA A CA 1
ATOM 3059 C C . ALA A 1 414 ? 1.471 5.967 -1.541 1.00 96.31 414 ALA A C 1
ATOM 3061 O O . ALA A 1 414 ? 0.390 6.216 -1.004 1.00 96.31 414 ALA A O 1
ATOM 3062 N N . TRP A 1 415 ? 1.626 6.021 -2.866 1.00 97.81 415 TRP A N 1
ATOM 3063 C CA . TRP A 1 415 ? 0.560 6.430 -3.789 1.00 97.81 415 TRP A CA 1
ATOM 3064 C C . TRP A 1 415 ? -0.608 5.436 -3.800 1.00 97.81 415 TRP A C 1
ATOM 3066 O O . TRP A 1 415 ? -1.771 5.844 -3.809 1.00 97.81 415 TRP A O 1
ATOM 3076 N N . SER A 1 416 ? -0.327 4.136 -3.697 1.00 98.25 416 SER A N 1
ATOM 3077 C CA . SER A 1 416 ? -1.370 3.100 -3.663 1.00 98.25 416 SER A CA 1
ATOM 3078 C C . SER A 1 416 ? -2.129 3.078 -2.330 1.00 98.25 416 SER A C 1
ATOM 3080 O O . SER A 1 416 ? -3.323 2.785 -2.299 1.00 98.25 416 SER A O 1
ATOM 3082 N N . ALA A 1 417 ? -1.481 3.442 -1.216 1.00 97.81 417 ALA A N 1
ATOM 3083 C CA . ALA A 1 417 ? -2.155 3.622 0.073 1.00 97.81 417 ALA A CA 1
ATOM 3084 C C . ALA A 1 417 ? -3.182 4.770 0.036 1.00 97.81 417 ALA A C 1
ATOM 3086 O O . ALA A 1 417 ? -4.255 4.679 0.637 1.00 97.81 417 ALA A O 1
ATOM 3087 N N . ILE A 1 418 ? -2.875 5.840 -0.707 1.00 98.50 418 ILE A N 1
ATOM 3088 C CA . ILE A 1 418 ? -3.762 6.993 -0.903 1.00 98.50 418 ILE A CA 1
ATOM 3089 C C . ILE A 1 418 ? -5.032 6.580 -1.661 1.00 98.50 418 ILE A C 1
ATOM 3091 O O . ILE A 1 418 ? -6.138 6.805 -1.161 1.00 98.50 418 ILE A O 1
ATOM 3095 N N . SER A 1 419 ? -4.904 5.950 -2.833 1.00 98.56 419 SER A N 1
ATOM 3096 C CA . SER A 1 419 ? -6.068 5.510 -3.617 1.00 98.56 419 SER A CA 1
ATOM 3097 C C . SER A 1 419 ? -6.857 4.411 -2.898 1.00 98.56 419 SER A C 1
ATOM 3099 O O . SER A 1 419 ? -8.089 4.464 -2.848 1.00 98.56 419 SER A O 1
ATOM 3101 N N . GLY A 1 420 ? -6.160 3.479 -2.238 1.00 98.06 420 GLY A N 1
ATOM 3102 C CA . GLY A 1 420 ? -6.752 2.444 -1.396 1.00 98.06 420 GLY A CA 1
ATOM 3103 C C . GLY A 1 420 ? -7.619 3.007 -0.266 1.00 98.06 420 GLY A C 1
ATOM 3104 O O . GLY A 1 420 ? -8.747 2.548 -0.078 1.00 98.06 420 GLY A O 1
ATOM 3105 N N . ALA A 1 421 ? -7.174 4.070 0.414 1.00 98.19 421 ALA A N 1
ATOM 3106 C CA . ALA A 1 421 ? -7.987 4.798 1.395 1.00 98.19 421 ALA A CA 1
ATOM 3107 C C . ALA A 1 421 ? -9.229 5.466 0.771 1.00 98.19 421 ALA A C 1
ATOM 3109 O O . ALA A 1 421 ? -10.278 5.543 1.413 1.00 98.19 421 ALA A O 1
ATOM 3110 N N . GLY A 1 422 ? -9.141 5.920 -0.484 1.00 98.31 422 GLY A N 1
ATOM 3111 C CA . GLY A 1 422 ? -10.273 6.448 -1.253 1.00 98.31 422 GLY A CA 1
ATOM 3112 C C . GLY A 1 422 ? -11.353 5.401 -1.514 1.00 98.31 422 GLY A C 1
ATOM 3113 O O . GLY A 1 422 ? -12.522 5.621 -1.181 1.00 98.31 422 GLY A O 1
ATOM 3114 N N . ILE A 1 423 ? -10.958 4.231 -2.025 1.00 98.12 423 ILE A N 1
ATOM 3115 C CA . ILE A 1 423 ? -11.856 3.075 -2.181 1.00 98.12 423 ILE A CA 1
ATOM 3116 C C . ILE A 1 423 ? -12.432 2.666 -0.821 1.00 98.12 423 ILE A C 1
ATOM 3118 O O . ILE A 1 423 ? -13.640 2.442 -0.703 1.00 98.12 423 ILE A O 1
ATOM 3122 N N . ALA A 1 424 ? -11.606 2.650 0.229 1.00 96.50 424 ALA A N 1
ATOM 3123 C CA . ALA A 1 424 ? -12.038 2.289 1.572 1.00 96.50 424 ALA A CA 1
ATOM 3124 C C . ALA A 1 424 ? -13.102 3.234 2.130 1.00 96.50 424 ALA A C 1
ATOM 3126 O O . ALA A 1 424 ? -14.138 2.785 2.625 1.00 96.50 424 ALA A O 1
ATOM 3127 N N . TYR A 1 425 ? -12.897 4.545 1.987 1.00 97.50 425 TYR A N 1
ATOM 3128 C CA . TYR A 1 425 ? -13.868 5.563 2.376 1.00 97.50 425 TYR A CA 1
ATOM 3129 C C . TYR A 1 425 ? -15.192 5.394 1.624 1.00 97.50 425 TYR A C 1
ATOM 3131 O O . TYR A 1 425 ? -16.259 5.413 2.242 1.00 97.50 425 TYR A O 1
ATOM 3139 N N . PHE A 1 426 ? -15.141 5.168 0.307 1.00 97.50 426 PHE A N 1
ATOM 3140 C CA . PHE A 1 426 ? -16.342 4.920 -0.489 1.00 97.50 426 PHE A CA 1
ATOM 3141 C C . PHE A 1 426 ? -17.101 3.670 -0.028 1.00 97.50 426 PHE A C 1
ATOM 3143 O O . PHE A 1 426 ? -18.331 3.691 0.050 1.00 97.50 426 PHE A O 1
ATOM 3150 N N . VAL A 1 427 ? -16.389 2.590 0.293 1.00 95.75 427 VAL A N 1
ATOM 3151 C CA . VAL A 1 427 ? -16.961 1.291 0.668 1.00 95.75 427 VAL A CA 1
ATOM 3152 C C . VAL A 1 427 ? -17.566 1.286 2.076 1.00 95.75 427 VAL A C 1
ATOM 3154 O O . VAL A 1 427 ? -18.652 0.722 2.248 1.00 95.75 427 VAL A O 1
ATOM 3157 N N . THR A 1 428 ? -16.891 1.908 3.048 1.00 93.94 428 THR A N 1
ATOM 3158 C CA . THR A 1 428 ? -17.181 1.779 4.491 1.00 93.94 428 THR A CA 1
ATOM 3159 C C . THR A 1 428 ? -18.048 2.909 5.049 1.00 93.94 428 THR A C 1
ATOM 3161 O O . THR A 1 428 ? -18.969 2.643 5.821 1.00 93.94 428 THR A O 1
ATOM 3164 N N . ARG A 1 429 ? -17.842 4.169 4.629 1.00 93.69 429 ARG A N 1
ATOM 3165 C CA . ARG A 1 429 ? -18.549 5.348 5.177 1.00 93.69 429 ARG A CA 1
ATOM 3166 C C . ARG A 1 429 ? -19.954 5.534 4.602 1.00 93.69 429 ARG A C 1
ATOM 3168 O O . ARG A 1 429 ? -20.281 6.578 4.041 1.00 93.69 429 ARG A O 1
ATOM 3175 N N . ARG A 1 430 ? -20.803 4.510 4.742 1.00 92.00 430 ARG A N 1
ATOM 3176 C CA . ARG A 1 430 ? -22.223 4.533 4.337 1.00 92.00 430 ARG A CA 1
ATOM 3177 C C . ARG A 1 430 ? -23.076 5.542 5.120 1.00 92.00 430 ARG A C 1
ATOM 3179 O O . ARG A 1 430 ? -24.152 5.885 4.654 1.00 92.00 430 ARG A O 1
ATOM 3186 N N . ASP A 1 431 ? -22.569 6.068 6.237 1.00 92.38 431 ASP A N 1
ATOM 3187 C CA . ASP A 1 431 ? -23.121 7.220 6.966 1.00 92.38 431 ASP A CA 1
ATOM 3188 C C . ASP A 1 431 ? -23.058 8.541 6.174 1.00 92.38 431 ASP A C 1
ATOM 3190 O O . ASP A 1 431 ? -23.611 9.555 6.600 1.00 92.38 431 ASP A O 1
ATOM 3194 N N . ARG A 1 432 ? -22.339 8.568 5.045 1.00 95.69 432 ARG A N 1
ATOM 3195 C CA . ARG A 1 432 ? -22.185 9.749 4.190 1.00 95.69 432 ARG A CA 1
ATOM 3196 C C . ARG A 1 432 ? -22.957 9.595 2.879 1.00 95.69 432 ARG A C 1
ATOM 3198 O O . ARG A 1 432 ? -23.029 8.492 2.333 1.00 95.69 432 ARG A O 1
ATOM 3205 N N . PRO A 1 433 ? -23.488 10.702 2.325 1.00 97.75 433 PRO A N 1
ATOM 3206 C CA . PRO A 1 433 ? -24.201 10.663 1.056 1.00 97.75 433 PRO A CA 1
ATOM 3207 C C . PRO A 1 433 ? -23.273 10.227 -0.087 1.00 97.75 433 PRO A C 1
ATOM 3209 O O . PRO A 1 433 ? -22.052 10.419 -0.042 1.00 97.75 433 PRO A O 1
ATOM 3212 N N . LEU A 1 434 ? -23.867 9.621 -1.119 1.00 97.88 434 LEU A N 1
ATOM 3213 C CA . LEU A 1 434 ? -23.143 8.987 -2.224 1.00 97.88 434 LEU A CA 1
ATOM 3214 C C . LEU A 1 434 ? -22.188 9.954 -2.940 1.00 97.88 434 LEU A C 1
ATOM 3216 O O . LEU A 1 434 ? -21.040 9.596 -3.188 1.00 97.88 434 LEU A O 1
ATOM 3220 N N . ASN A 1 435 ? -22.623 11.191 -3.193 1.00 98.19 435 ASN A N 1
ATOM 3221 C CA . ASN A 1 435 ? -21.807 12.233 -3.823 1.00 98.19 435 ASN A CA 1
ATOM 3222 C C . ASN A 1 435 ? -20.501 12.512 -3.054 1.00 98.19 435 ASN A C 1
ATOM 3224 O O . ASN A 1 435 ? -19.436 12.577 -3.659 1.00 98.19 435 ASN A O 1
ATOM 3228 N N . ARG A 1 436 ? -20.549 12.601 -1.719 1.00 98.00 436 ARG A N 1
ATOM 3229 C CA . ARG A 1 436 ? -19.365 12.813 -0.873 1.00 98.00 436 ARG A CA 1
ATOM 3230 C C . ARG A 1 436 ? -18.432 11.604 -0.886 1.00 98.00 436 ARG A C 1
ATOM 3232 O O . ARG A 1 436 ? -17.217 11.777 -0.897 1.00 98.00 436 ARG A O 1
ATOM 3239 N N . ARG A 1 437 ? -18.987 10.390 -0.881 1.00 98.19 437 ARG A N 1
ATOM 3240 C CA . ARG A 1 437 ? -18.214 9.139 -0.960 1.00 98.19 437 ARG A CA 1
ATOM 3241 C C . ARG A 1 437 ? -17.480 9.026 -2.298 1.00 98.19 437 ARG A C 1
ATOM 3243 O O . ARG A 1 437 ? -16.293 8.718 -2.300 1.00 98.19 437 ARG A O 1
ATOM 3250 N N . LEU A 1 438 ? -18.166 9.326 -3.403 1.00 98.38 438 LEU A N 1
ATOM 3251 C CA . LEU A 1 438 ? -17.586 9.374 -4.749 1.00 98.38 438 LEU A CA 1
ATOM 3252 C C . LEU A 1 438 ? -16.513 10.462 -4.864 1.00 98.38 438 LEU A C 1
ATOM 3254 O O . LEU A 1 438 ? -15.419 10.173 -5.335 1.00 98.38 438 LEU A O 1
ATOM 3258 N N . LEU A 1 439 ? -16.785 11.678 -4.375 1.00 98.50 439 LEU A N 1
ATOM 3259 C CA . LEU A 1 439 ? -15.828 12.787 -4.406 1.00 98.50 439 LEU A CA 1
ATOM 3260 C C . LEU A 1 439 ? -14.529 12.446 -3.665 1.00 98.50 439 LEU A C 1
ATOM 3262 O O . LEU A 1 439 ? -13.453 12.670 -4.204 1.00 98.50 439 LEU A O 1
ATOM 3266 N N . VAL A 1 440 ? -14.608 11.875 -2.457 1.00 98.38 440 VAL A N 1
ATOM 3267 C CA . VAL A 1 440 ? -13.403 11.490 -1.699 1.00 98.38 440 VAL A CA 1
ATOM 3268 C C . VAL A 1 440 ? -12.623 10.383 -2.412 1.00 98.38 440 VAL A C 1
ATOM 3270 O O . VAL A 1 440 ? -11.400 10.472 -2.492 1.00 98.38 440 VAL A O 1
ATOM 3273 N N . ALA A 1 441 ? -13.297 9.377 -2.978 1.00 98.50 441 ALA A N 1
ATOM 3274 C CA . ALA A 1 441 ? -12.619 8.340 -3.756 1.00 98.50 441 ALA A CA 1
ATOM 3275 C C . ALA A 1 441 ? -11.935 8.908 -5.008 1.00 98.50 441 ALA A C 1
ATOM 3277 O O . ALA A 1 441 ? -10.763 8.620 -5.233 1.00 98.50 441 ALA A O 1
ATOM 3278 N N . ALA A 1 442 ? -12.628 9.755 -5.775 1.00 98.50 442 ALA A N 1
ATOM 3279 C CA . ALA A 1 442 ? -12.091 10.392 -6.974 1.00 98.50 442 ALA A CA 1
ATOM 3280 C C . ALA A 1 442 ? -10.900 11.311 -6.658 1.00 98.50 442 ALA A C 1
ATOM 3282 O O . ALA A 1 442 ? -9.873 11.219 -7.323 1.00 98.50 442 ALA A O 1
ATOM 3283 N N . VAL A 1 443 ? -10.996 12.138 -5.609 1.00 98.69 443 VAL A N 1
ATOM 3284 C CA . VAL A 1 443 ? -9.902 13.019 -5.169 1.00 98.69 443 VAL A CA 1
ATOM 3285 C C . VAL A 1 443 ? -8.681 12.215 -4.734 1.00 98.69 443 VAL A C 1
ATOM 3287 O O . VAL A 1 443 ? -7.571 12.562 -5.121 1.00 98.69 443 VAL A O 1
ATOM 3290 N N . LEU A 1 444 ? -8.848 11.133 -3.966 1.00 98.69 444 LEU A N 1
ATOM 3291 C CA . LEU A 1 444 ? -7.703 10.337 -3.517 1.00 98.69 444 LEU A CA 1
ATOM 3292 C C . LEU A 1 444 ? -7.099 9.486 -4.649 1.00 98.69 444 LEU A C 1
ATOM 3294 O O . LEU A 1 444 ? -5.879 9.419 -4.760 1.00 98.69 444 LEU A O 1
ATOM 3298 N N . CYS A 1 445 ? -7.901 8.917 -5.553 1.00 98.56 445 CYS A N 1
ATOM 3299 C CA . CYS A 1 445 ? -7.362 8.239 -6.740 1.00 98.56 445 CYS A CA 1
ATOM 3300 C C . CYS A 1 445 ? -6.643 9.223 -7.681 1.00 98.56 445 CYS A C 1
ATOM 3302 O O . CYS A 1 445 ? -5.546 8.930 -8.148 1.00 98.56 445 CYS A O 1
ATOM 3304 N N . GLY A 1 446 ? -7.204 10.417 -7.898 1.00 98.56 446 GLY A N 1
ATOM 3305 C CA . GLY A 1 446 ? -6.569 11.478 -8.684 1.00 98.56 446 GLY A CA 1
ATOM 3306 C C . GLY A 1 446 ? -5.295 12.032 -8.040 1.00 98.56 446 GLY A C 1
ATOM 3307 O O . GLY A 1 446 ? -4.344 12.341 -8.746 1.00 98.56 446 GLY A O 1
ATOM 3308 N N . LEU A 1 447 ? -5.231 12.107 -6.707 1.00 98.56 447 LEU A N 1
ATOM 3309 C CA . LEU A 1 447 ? -4.031 12.523 -5.974 1.00 98.56 447 LEU A CA 1
ATOM 3310 C C . LEU A 1 447 ? -2.916 11.470 -6.036 1.00 98.56 447 LEU A C 1
ATOM 3312 O O . LEU A 1 447 ? -1.754 11.828 -6.188 1.00 98.56 447 LEU A O 1
ATOM 3316 N N . SER A 1 448 ? -3.271 10.184 -5.959 1.00 98.31 448 SER A N 1
ATOM 3317 C CA . SER A 1 448 ? -2.352 9.065 -6.206 1.00 98.31 448 SER A CA 1
ATOM 3318 C C . SER A 1 448 ? -1.750 9.148 -7.617 1.00 98.31 448 SER A C 1
ATOM 3320 O O . SER A 1 448 ? -0.529 9.216 -7.762 1.00 98.31 448 SER A O 1
ATOM 3322 N N . TRP A 1 449 ? -2.608 9.286 -8.636 1.00 98.50 449 TRP A N 1
ATOM 3323 C CA . TRP A 1 449 ? -2.202 9.492 -10.030 1.00 98.50 449 TRP A CA 1
ATOM 3324 C C . TRP A 1 449 ? -1.303 10.726 -10.195 1.00 98.50 449 TRP A C 1
ATOM 3326 O O . TRP A 1 449 ? -0.263 10.642 -10.838 1.00 98.50 449 TRP A O 1
ATOM 3336 N N . LEU A 1 450 ? -1.661 11.860 -9.580 1.00 98.31 450 LEU A N 1
ATOM 3337 C CA . LEU A 1 450 ? -0.931 13.125 -9.709 1.00 98.31 450 LEU A CA 1
ATOM 3338 C C . LEU A 1 450 ? 0.473 13.066 -9.098 1.00 98.31 450 LEU A C 1
ATOM 3340 O O . LEU A 1 450 ? 1.409 13.591 -9.693 1.00 98.31 450 LEU A O 1
ATOM 3344 N N . LEU A 1 451 ? 0.637 12.445 -7.927 1.00 97.62 451 LEU A N 1
ATOM 3345 C CA . LEU A 1 451 ? 1.953 12.323 -7.292 1.00 97.62 451 LEU A CA 1
ATOM 3346 C C . LEU A 1 451 ? 2.904 11.470 -8.142 1.00 97.62 451 LEU A C 1
ATOM 3348 O O . LEU A 1 451 ? 4.062 11.842 -8.323 1.00 97.62 451 LEU A O 1
ATOM 3352 N N . HIS A 1 452 ? 2.399 10.380 -8.722 1.00 97.44 452 HIS A N 1
ATOM 3353 C CA . HIS A 1 452 ? 3.160 9.544 -9.647 1.00 97.44 452 HIS A CA 1
ATOM 3354 C C . HIS A 1 452 ? 3.423 10.268 -10.988 1.00 97.44 452 HIS A C 1
ATOM 3356 O O . HIS A 1 452 ? 4.566 10.298 -11.444 1.00 97.44 452 HIS A O 1
ATOM 3362 N N . PHE A 1 453 ? 2.431 10.953 -11.571 1.00 97.62 453 PHE A N 1
ATOM 3363 C CA . PHE A 1 453 ? 2.618 11.807 -12.755 1.00 97.62 453 PHE A CA 1
ATOM 3364 C C . PHE A 1 453 ? 3.750 12.815 -12.541 1.00 97.62 453 PHE A C 1
ATOM 3366 O O . PHE A 1 453 ? 4.683 12.865 -13.337 1.00 97.62 453 PHE A O 1
ATOM 3373 N N . VAL A 1 454 ? 3.711 13.583 -11.443 1.00 95.88 454 VAL A N 1
ATOM 3374 C CA . VAL A 1 454 ? 4.745 14.579 -11.121 1.00 95.88 454 VAL A CA 1
ATOM 3375 C C . VAL A 1 454 ? 6.105 13.908 -10.945 1.00 95.88 454 VAL A C 1
ATOM 3377 O O . 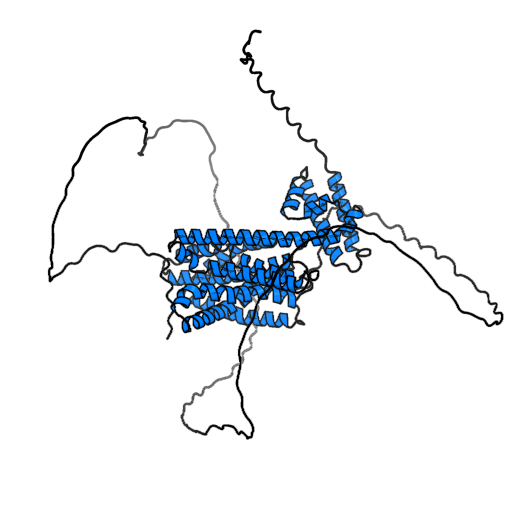VAL A 1 454 ? 7.096 14.420 -11.466 1.00 95.88 454 VAL A O 1
ATOM 3380 N N . ASN A 1 455 ? 6.160 12.745 -10.290 1.00 93.94 455 ASN A N 1
ATOM 3381 C CA . ASN A 1 455 ? 7.402 12.000 -10.107 1.00 93.94 455 ASN A CA 1
ATOM 3382 C C . ASN A 1 455 ? 8.072 11.603 -11.431 1.00 93.94 455 ASN A C 1
ATOM 3384 O O . ASN A 1 455 ? 9.286 11.751 -11.561 1.00 93.94 455 ASN A O 1
ATOM 3388 N N . ASN A 1 456 ? 7.282 11.141 -12.400 1.00 93.31 456 ASN A N 1
ATOM 3389 C CA . ASN A 1 456 ? 7.770 10.674 -13.700 1.00 93.31 456 ASN A CA 1
ATOM 3390 C C . ASN A 1 456 ? 7.811 11.785 -14.768 1.00 93.31 456 ASN A C 1
ATOM 3392 O O . ASN A 1 456 ? 8.229 11.534 -15.898 1.00 93.31 456 ASN A O 1
ATOM 3396 N N . SER A 1 457 ? 7.354 12.997 -14.442 1.00 94.31 457 SER A N 1
ATOM 3397 C CA . SER A 1 457 ? 7.301 14.121 -15.378 1.00 94.31 457 SER A CA 1
ATOM 3398 C C . SER A 1 457 ? 8.665 14.786 -15.597 1.00 94.31 457 SER A C 1
ATOM 3400 O O . SER A 1 457 ? 9.453 14.918 -14.657 1.00 94.31 457 SER A O 1
ATOM 3402 N N . PRO A 1 458 ? 8.922 15.332 -16.800 1.00 93.19 458 PRO A N 1
ATOM 3403 C CA . PRO A 1 458 ? 10.097 16.157 -17.066 1.00 93.19 458 PRO A CA 1
ATOM 3404 C C . PRO A 1 458 ? 9.993 17.562 -16.440 1.00 93.19 458 PRO A C 1
ATOM 3406 O O . PRO A 1 458 ? 10.879 18.383 -16.657 1.00 93.19 458 PRO A O 1
ATOM 3409 N N . LEU A 1 459 ? 8.936 17.870 -15.669 1.00 92.75 459 LEU A N 1
ATOM 3410 C CA . LEU A 1 459 ? 8.660 19.205 -15.116 1.00 92.75 459 LEU A CA 1
ATOM 3411 C C . LEU A 1 459 ? 9.843 19.791 -14.341 1.00 92.75 459 LEU A C 1
ATOM 3413 O O . LEU A 1 459 ? 10.197 20.949 -14.546 1.00 92.75 459 LEU A O 1
ATOM 3417 N N . PHE A 1 460 ? 10.454 19.002 -13.456 1.00 91.19 460 PHE A N 1
ATOM 3418 C CA . PHE A 1 460 ? 11.573 19.470 -12.637 1.00 91.19 460 PHE A CA 1
ATOM 3419 C C . PHE A 1 460 ? 12.800 19.795 -13.504 1.00 91.19 460 PHE A C 1
ATOM 3421 O O . PHE A 1 460 ? 13.422 20.840 -13.334 1.00 91.19 460 PHE A O 1
ATOM 3428 N N . VAL A 1 461 ? 13.085 18.941 -14.490 1.00 90.19 461 VAL A N 1
ATOM 3429 C CA . VAL A 1 461 ? 14.174 19.115 -15.465 1.00 90.19 461 VAL A CA 1
ATOM 3430 C C . VAL A 1 461 ? 13.953 20.362 -16.320 1.00 90.19 461 VAL A C 1
ATOM 3432 O O . VAL A 1 461 ? 14.888 21.114 -16.573 1.00 90.19 461 VAL A O 1
ATOM 3435 N N . LEU A 1 462 ? 12.708 20.606 -16.735 1.00 91.81 462 LEU A N 1
ATOM 3436 C CA . LEU A 1 462 ? 12.327 21.761 -17.545 1.00 91.81 462 LEU A CA 1
ATOM 3437 C C . LEU A 1 462 ? 12.411 23.083 -16.762 1.00 91.81 462 LEU A C 1
ATOM 3439 O O . LEU A 1 462 ? 12.734 24.112 -17.346 1.00 91.81 462 LEU A O 1
ATOM 3443 N N . MET A 1 463 ? 12.132 23.063 -15.454 1.00 91.81 463 MET A N 1
ATOM 3444 C CA . MET A 1 463 ? 12.181 24.254 -14.594 1.00 91.81 463 MET A CA 1
ATOM 3445 C C . MET A 1 463 ? 13.577 24.570 -14.042 1.00 91.81 463 MET A C 1
ATOM 3447 O O . MET A 1 463 ? 13.900 25.743 -13.873 1.00 91.81 463 MET A O 1
ATOM 3451 N N . PHE A 1 464 ? 14.388 23.553 -13.735 1.00 91.56 464 PHE A N 1
ATOM 3452 C CA . PHE A 1 464 ? 15.651 23.720 -12.998 1.00 91.56 464 PHE A CA 1
ATOM 3453 C C . PHE A 1 464 ? 16.894 23.217 -13.746 1.00 91.56 464 PHE A C 1
ATOM 3455 O O . PHE A 1 464 ? 18.010 23.441 -13.281 1.00 91.56 464 PHE A O 1
ATOM 3462 N N . GLY A 1 465 ? 16.723 22.567 -14.899 1.00 89.62 465 GLY A N 1
ATOM 3463 C CA . GLY A 1 465 ? 17.791 21.907 -15.649 1.00 89.62 465 GLY A CA 1
ATOM 3464 C C . GLY A 1 465 ? 17.980 20.433 -15.272 1.00 89.62 465 GLY A C 1
ATOM 3465 O O . GLY A 1 465 ? 17.421 19.922 -14.300 1.00 89.62 465 GLY A O 1
ATOM 3466 N N . GLY A 1 466 ? 18.780 19.726 -16.072 1.00 85.44 466 GLY A N 1
ATOM 3467 C CA . GLY A 1 466 ? 19.175 18.338 -15.818 1.00 85.44 466 GLY A CA 1
ATOM 3468 C C . GLY A 1 466 ? 20.491 18.226 -15.044 1.00 85.44 466 GLY A C 1
ATOM 3469 O O . GLY A 1 466 ? 21.331 19.122 -15.088 1.00 85.44 466 GLY A O 1
ATOM 3470 N N . GLY A 1 467 ? 20.695 17.100 -14.356 1.00 88.75 467 GLY A N 1
ATOM 3471 C CA . GLY A 1 467 ? 21.960 16.777 -13.689 1.00 88.75 467 GLY A CA 1
ATOM 3472 C C . GLY A 1 467 ? 21.782 15.930 -12.429 1.00 88.75 467 GLY A C 1
ATOM 3473 O O . GLY A 1 467 ? 20.728 15.950 -11.793 1.00 88.75 467 GLY A O 1
ATOM 3474 N N . GLY A 1 468 ? 22.826 15.195 -12.033 1.00 85.38 468 GLY A N 1
ATOM 3475 C CA . GLY A 1 468 ? 22.755 14.243 -10.914 1.00 85.38 468 GLY A CA 1
ATOM 3476 C C . GLY A 1 468 ? 22.341 14.874 -9.577 1.00 85.38 468 GLY A C 1
ATOM 3477 O O . GLY A 1 468 ? 21.489 14.332 -8.878 1.00 85.38 468 GLY A O 1
ATOM 3478 N N . LEU A 1 469 ? 22.864 16.061 -9.246 1.00 88.25 469 LEU A N 1
ATOM 3479 C CA . LEU A 1 469 ? 22.496 16.768 -8.011 1.00 88.25 469 LEU A CA 1
ATOM 3480 C C . LEU A 1 469 ? 21.027 17.226 -8.015 1.00 88.25 469 LEU A C 1
ATOM 3482 O O . L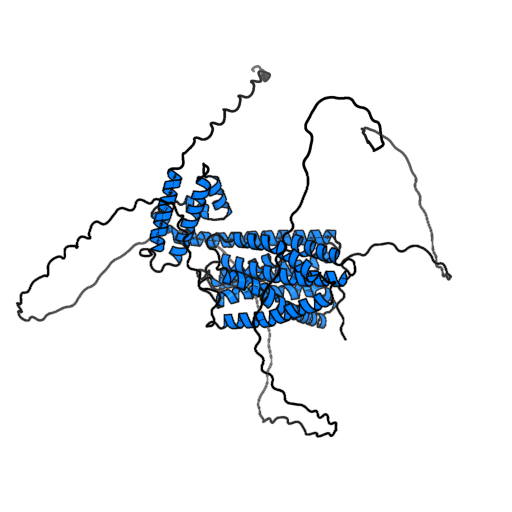EU A 1 469 ? 20.319 17.036 -7.027 1.00 88.25 469 LEU A O 1
ATOM 3486 N N . LEU A 1 470 ? 20.553 17.774 -9.139 1.00 90.56 470 LEU A N 1
ATOM 3487 C CA . LEU A 1 470 ? 19.159 18.199 -9.312 1.00 90.56 470 LEU A CA 1
ATOM 3488 C C . LEU A 1 470 ? 18.193 17.008 -9.291 1.00 90.56 470 LEU A C 1
ATOM 3490 O O . LEU A 1 470 ? 17.106 17.113 -8.736 1.00 90.56 470 LEU A O 1
ATOM 3494 N N . THR A 1 471 ? 18.621 15.850 -9.793 1.00 86.75 471 THR A N 1
ATOM 3495 C CA . THR A 1 471 ? 17.871 14.585 -9.706 1.00 86.75 471 THR A CA 1
ATOM 3496 C C . THR A 1 471 ? 17.661 14.157 -8.256 1.00 86.75 471 THR A C 1
ATOM 3498 O O . THR A 1 471 ? 16.550 13.821 -7.853 1.00 86.75 471 THR A O 1
ATOM 3501 N N . ILE A 1 472 ? 18.722 14.192 -7.445 1.00 89.00 472 ILE A N 1
ATOM 3502 C CA . ILE A 1 472 ? 18.639 13.856 -6.019 1.00 89.00 472 ILE A CA 1
ATOM 3503 C C . ILE A 1 472 ? 17.720 14.857 -5.301 1.00 89.00 472 ILE A C 1
ATOM 3505 O O . ILE A 1 472 ? 16.876 14.447 -4.503 1.00 89.00 472 ILE A O 1
ATOM 3509 N N . ALA A 1 473 ? 17.811 16.149 -5.636 1.00 91.12 473 ALA A N 1
ATOM 3510 C CA . ALA A 1 473 ? 16.909 17.175 -5.115 1.00 91.12 473 ALA A CA 1
ATOM 3511 C C . ALA A 1 473 ? 15.436 16.923 -5.502 1.00 91.12 473 ALA A C 1
ATOM 3513 O O . ALA A 1 473 ? 14.570 17.002 -4.632 1.00 91.12 473 ALA A O 1
ATOM 3514 N N . GLN A 1 474 ? 15.149 16.550 -6.757 1.00 91.06 474 GLN A N 1
ATOM 3515 C CA . GLN A 1 474 ? 13.812 16.162 -7.228 1.00 91.06 474 GLN A CA 1
ATOM 3516 C C . GLN A 1 474 ? 13.255 14.975 -6.434 1.00 91.06 474 GLN A C 1
ATOM 3518 O O . GLN A 1 474 ? 12.130 15.043 -5.939 1.00 91.06 474 GLN A O 1
ATOM 3523 N N . ILE A 1 475 ? 14.038 13.900 -6.289 1.00 91.69 475 ILE A N 1
ATOM 3524 C CA . ILE A 1 475 ? 13.618 12.679 -5.586 1.00 91.69 475 ILE A CA 1
ATOM 3525 C C . ILE A 1 475 ? 13.299 12.986 -4.115 1.00 91.69 475 ILE A C 1
ATOM 3527 O O . ILE A 1 475 ? 12.253 12.571 -3.611 1.00 91.69 475 ILE A O 1
ATOM 3531 N N . ILE A 1 476 ? 14.154 13.758 -3.434 1.00 92.56 476 ILE A N 1
ATOM 3532 C CA . ILE A 1 476 ? 13.929 14.172 -2.040 1.00 92.56 476 ILE A CA 1
ATOM 3533 C C . ILE A 1 476 ? 12.696 15.080 -1.933 1.00 92.56 476 ILE A C 1
ATOM 3535 O O . ILE A 1 476 ? 11.860 14.864 -1.057 1.00 92.56 476 ILE A O 1
ATOM 3539 N N . PHE A 1 477 ? 12.539 16.064 -2.822 1.00 92.94 477 PHE A N 1
ATOM 3540 C CA . PHE A 1 477 ? 11.403 16.989 -2.807 1.00 92.94 477 PHE A CA 1
ATOM 3541 C C . PHE A 1 477 ? 10.066 16.262 -3.023 1.00 92.94 477 PHE A C 1
ATOM 3543 O O . PHE A 1 477 ? 9.158 16.378 -2.195 1.00 92.94 477 PHE A O 1
ATOM 3550 N N . ASN A 1 478 ? 9.965 15.446 -4.077 1.00 93.62 478 ASN A N 1
ATOM 3551 C CA . ASN A 1 478 ? 8.778 14.637 -4.373 1.00 93.62 478 ASN A CA 1
ATOM 3552 C C . ASN A 1 478 ? 8.461 13.657 -3.232 1.00 93.62 478 ASN A C 1
ATOM 3554 O O . ASN A 1 478 ? 7.291 13.446 -2.892 1.00 93.62 478 ASN A O 1
ATOM 3558 N N . GLY A 1 479 ? 9.499 13.105 -2.599 1.00 93.69 479 GLY A N 1
ATOM 3559 C CA . GLY A 1 479 ? 9.375 12.244 -1.431 1.00 93.69 479 GLY A CA 1
ATOM 3560 C C . GLY A 1 479 ? 8.852 12.952 -0.193 1.00 93.69 479 GLY A C 1
ATOM 3561 O O . GLY A 1 479 ? 7.927 12.458 0.449 1.00 93.69 479 GLY A O 1
ATOM 3562 N N . MET A 1 480 ? 9.365 14.144 0.117 1.00 95.12 480 MET A N 1
ATOM 3563 C CA . MET A 1 480 ? 8.868 14.970 1.220 1.00 95.12 480 MET A CA 1
ATOM 3564 C C . MET A 1 480 ? 7.409 15.387 1.004 1.00 95.12 480 MET A C 1
ATOM 3566 O O . MET A 1 480 ? 6.606 15.296 1.936 1.00 95.12 480 MET A O 1
ATOM 3570 N N . VAL A 1 481 ? 7.038 15.790 -0.217 1.00 96.38 481 VAL A N 1
ATOM 3571 C CA . VAL A 1 481 ? 5.646 16.113 -0.575 1.00 96.38 481 VAL A CA 1
ATOM 3572 C C . VAL A 1 481 ? 4.747 14.886 -0.404 1.00 96.38 481 VAL A C 1
ATOM 3574 O O . VAL A 1 481 ? 3.730 14.966 0.291 1.00 96.38 481 VAL A O 1
ATOM 3577 N N . THR A 1 482 ? 5.139 13.734 -0.958 1.00 96.75 482 THR A N 1
ATOM 3578 C CA . THR A 1 482 ? 4.360 12.494 -0.836 1.00 96.75 482 THR A CA 1
ATOM 3579 C C . THR A 1 482 ? 4.228 12.058 0.624 1.00 96.75 482 THR A C 1
ATOM 3581 O O . THR A 1 482 ? 3.122 11.759 1.075 1.00 96.75 482 THR A O 1
ATOM 3584 N N . LEU A 1 483 ? 5.312 12.084 1.403 1.00 95.44 483 LEU A N 1
ATOM 3585 C CA . LEU A 1 483 ? 5.301 11.724 2.820 1.00 95.44 483 LEU A CA 1
ATOM 3586 C C . LEU A 1 483 ? 4.373 12.641 3.632 1.00 95.44 483 LEU A C 1
ATOM 3588 O O . LEU A 1 483 ? 3.596 12.150 4.451 1.00 95.44 483 LEU A O 1
ATOM 3592 N N . CYS A 1 484 ? 4.388 13.953 3.378 1.00 97.12 484 CYS A N 1
ATOM 3593 C CA . CYS A 1 484 ? 3.454 14.896 3.995 1.00 97.12 484 CYS A CA 1
ATOM 3594 C C . CYS A 1 484 ? 1.991 14.548 3.672 1.00 97.12 484 CYS A C 1
ATOM 3596 O O . CYS A 1 484 ? 1.164 14.467 4.585 1.00 97.12 484 CYS A O 1
ATOM 3598 N N . VAL A 1 485 ? 1.676 14.284 2.400 1.00 97.81 485 VAL A N 1
ATOM 3599 C CA . VAL A 1 485 ? 0.329 13.893 1.950 1.00 97.81 485 VAL A CA 1
ATOM 3600 C C . VAL A 1 485 ? -0.121 12.577 2.600 1.00 97.81 485 VAL A C 1
ATOM 3602 O O . VAL A 1 485 ? -1.205 12.515 3.187 1.00 97.81 485 VAL A O 1
ATOM 3605 N N . VAL A 1 486 ? 0.727 11.546 2.578 1.00 96.25 486 VAL A N 1
ATOM 3606 C CA . VAL A 1 486 ? 0.458 10.242 3.202 1.00 96.25 486 VAL A CA 1
ATOM 3607 C C . VAL A 1 486 ? 0.242 10.382 4.706 1.00 96.25 486 VAL A C 1
ATOM 3609 O O . VAL A 1 486 ? -0.713 9.815 5.232 1.00 96.25 486 VAL A O 1
ATOM 3612 N N . ILE A 1 487 ? 1.061 11.171 5.411 1.00 95.88 487 ILE A N 1
ATOM 3613 C CA . ILE A 1 487 ? 0.891 11.420 6.850 1.00 95.88 487 ILE A CA 1
ATOM 3614 C C . ILE A 1 487 ? -0.449 12.110 7.133 1.00 95.88 487 ILE A C 1
ATOM 3616 O O . ILE A 1 487 ? -1.122 11.744 8.099 1.00 95.88 487 ILE A O 1
ATOM 3620 N N . VAL A 1 488 ? -0.869 13.082 6.318 1.00 97.62 488 VAL A N 1
ATOM 3621 C CA . VAL A 1 488 ? -2.176 13.744 6.473 1.00 97.62 488 VAL A CA 1
ATOM 3622 C C . VAL A 1 488 ? -3.323 12.746 6.286 1.00 97.62 488 VAL A C 1
AT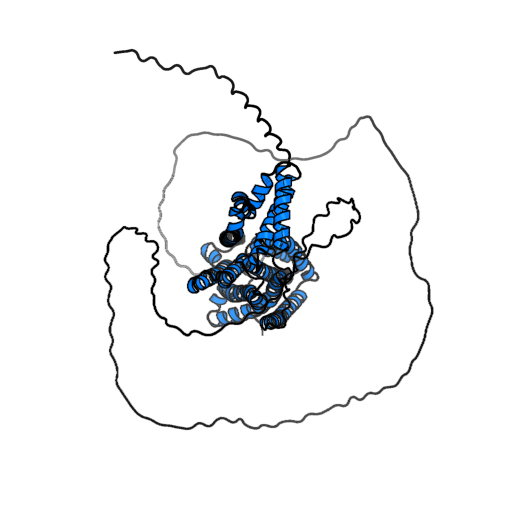OM 3624 O O . VAL A 1 488 ? -4.227 12.704 7.124 1.00 97.62 488 VAL A O 1
ATOM 3627 N N . ILE A 1 489 ? -3.263 11.906 5.250 1.00 97.75 489 ILE A N 1
ATOM 3628 C CA . ILE A 1 489 ? -4.304 10.916 4.930 1.00 97.75 489 ILE A CA 1
ATOM 3629 C C . ILE A 1 489 ? -4.359 9.802 5.977 1.00 97.75 489 ILE A C 1
ATOM 3631 O O . ILE A 1 489 ? -5.434 9.524 6.505 1.00 97.75 489 ILE A O 1
ATOM 3635 N N . TYR A 1 490 ? -3.216 9.240 6.372 1.00 96.00 490 TYR A N 1
ATOM 3636 C CA . TYR A 1 490 ? -3.117 8.267 7.462 1.00 96.00 490 TYR A CA 1
ATOM 3637 C C . TYR A 1 490 ? -3.690 8.832 8.772 1.00 96.00 490 TYR A C 1
ATOM 3639 O O . TYR A 1 490 ? -4.510 8.196 9.431 1.00 96.00 490 TYR A O 1
ATOM 3647 N N . ARG A 1 491 ? -3.355 10.081 9.130 1.00 95.19 491 ARG A N 1
ATOM 3648 C CA . ARG A 1 491 ? -3.922 10.741 10.321 1.00 95.19 491 ARG A CA 1
ATOM 3649 C C . ARG A 1 491 ? -5.424 10.995 10.198 1.00 95.19 491 ARG A C 1
ATOM 3651 O O . ARG A 1 491 ? -6.108 10.982 11.219 1.00 95.19 491 ARG A O 1
ATOM 3658 N N . ALA A 1 492 ? -5.945 11.240 8.997 1.00 95.94 492 ALA A N 1
ATOM 3659 C CA . ALA A 1 492 ? -7.382 11.336 8.759 1.00 95.94 492 ALA A CA 1
ATOM 3660 C C . ALA A 1 492 ? -8.070 9.967 8.909 1.00 95.94 492 ALA A C 1
ATOM 3662 O O . ALA A 1 492 ? -9.087 9.888 9.596 1.00 95.94 492 ALA A O 1
ATOM 3663 N N . ALA A 1 493 ? -7.484 8.893 8.368 1.00 94.44 493 ALA A N 1
ATOM 3664 C CA . ALA A 1 493 ? -7.971 7.524 8.529 1.00 94.44 493 ALA A CA 1
ATOM 3665 C C . ALA A 1 493 ? -8.008 7.109 10.012 1.00 94.44 493 ALA A C 1
ATOM 3667 O O . ALA A 1 493 ? -9.079 6.767 10.508 1.00 94.44 493 ALA A O 1
ATOM 3668 N N . CYS A 1 494 ? -6.911 7.281 10.762 1.00 93.25 494 CYS A N 1
ATOM 3669 C CA . CYS A 1 494 ? -6.883 6.994 12.202 1.00 93.25 494 CYS A CA 1
ATOM 3670 C C . CYS A 1 494 ? -7.898 7.824 13.007 1.00 93.25 494 CYS A C 1
ATOM 3672 O O . CYS A 1 494 ? -8.423 7.340 14.002 1.00 93.25 494 CYS A O 1
ATOM 3674 N N . ARG A 1 495 ? -8.194 9.073 12.612 1.00 93.31 495 ARG A N 1
ATOM 3675 C CA . ARG A 1 495 ? -9.240 9.888 13.268 1.00 93.31 495 ARG A CA 1
ATOM 3676 C C . ARG A 1 495 ? -10.643 9.338 13.014 1.00 93.31 495 ARG A C 1
ATOM 3678 O O . ARG A 1 495 ? -11.460 9.349 13.928 1.00 93.31 495 ARG A O 1
ATOM 3685 N N . ILE A 1 496 ? -10.919 8.886 11.790 1.00 92.81 496 ILE A N 1
ATOM 3686 C CA . ILE A 1 496 ? -12.193 8.254 11.416 1.00 92.81 496 ILE A CA 1
ATOM 3687 C C . ILE A 1 496 ? -12.379 6.949 12.200 1.00 92.81 496 ILE A C 1
ATOM 3689 O O . ILE A 1 496 ? -13.456 6.705 12.739 1.00 92.81 496 ILE A O 1
ATOM 3693 N N . GLU A 1 497 ? -11.321 6.145 12.282 1.00 91.44 497 GLU A N 1
ATOM 3694 C CA . GLU A 1 497 ? -11.291 4.870 12.997 1.00 91.44 497 GLU A CA 1
ATOM 3695 C C . GLU A 1 497 ? -11.428 5.061 14.516 1.00 91.44 497 GLU A C 1
ATOM 3697 O O . GLU A 1 497 ? -12.247 4.402 15.149 1.00 91.44 497 GLU A O 1
ATOM 3702 N N . TYR A 1 498 ? -10.701 6.020 15.104 1.00 92.94 498 TYR A N 1
ATOM 3703 C CA . TYR A 1 498 ? -10.842 6.375 16.519 1.00 92.94 498 TYR A CA 1
ATOM 3704 C C . TYR A 1 498 ? -12.249 6.876 16.861 1.00 92.94 498 TYR A C 1
ATOM 3706 O O . TYR A 1 498 ? -12.782 6.484 17.894 1.00 92.94 498 TYR A O 1
ATOM 3714 N N . GLY A 1 499 ? -12.852 7.713 16.007 1.00 92.44 499 GLY A N 1
ATOM 3715 C CA . GLY A 1 499 ? -14.229 8.174 16.202 1.00 92.44 499 GLY A CA 1
ATOM 3716 C C . GLY A 1 499 ? -15.201 6.998 16.284 1.00 92.44 499 GLY A C 1
ATOM 3717 O O . GLY A 1 499 ? -15.913 6.868 17.270 1.00 92.44 499 GLY A O 1
ATOM 3718 N N . TRP A 1 500 ? -15.122 6.076 15.319 1.00 91.25 500 TRP A N 1
ATOM 3719 C CA . TRP A 1 500 ? -15.900 4.834 15.339 1.00 91.25 500 TRP A CA 1
ATOM 3720 C C . TRP A 1 500 ? -15.668 4.005 16.613 1.00 91.25 500 TRP A C 1
ATOM 3722 O O . TRP A 1 500 ? -16.631 3.560 17.230 1.00 91.25 500 TRP A O 1
ATOM 3732 N N . PHE A 1 501 ? -14.416 3.824 17.045 1.00 92.62 501 PHE A N 1
ATOM 3733 C CA . PHE A 1 501 ? -14.117 3.063 18.262 1.00 92.62 501 PHE A CA 1
ATOM 3734 C C . PHE A 1 501 ? -14.713 3.732 19.510 1.00 92.62 501 PHE A C 1
ATOM 3736 O O . PHE A 1 501 ? -15.303 3.054 20.349 1.00 92.62 501 PHE A O 1
ATOM 3743 N N . ALA A 1 502 ? -14.584 5.058 19.619 1.00 94.12 502 ALA A N 1
ATOM 3744 C CA . ALA A 1 502 ? -15.140 5.840 20.719 1.00 94.12 502 ALA A CA 1
ATOM 3745 C C . ALA A 1 502 ? -16.676 5.776 20.755 1.00 94.12 502 ALA A C 1
ATOM 3747 O O . ALA A 1 502 ? -17.236 5.631 21.840 1.00 94.12 502 ALA A O 1
ATOM 3748 N N . ASP A 1 503 ? -17.337 5.810 19.592 1.00 93.00 503 ASP A N 1
ATOM 3749 C CA . ASP A 1 503 ? -18.788 5.632 19.470 1.00 93.00 503 ASP A CA 1
ATOM 3750 C C . ASP A 1 503 ? -19.212 4.224 19.941 1.00 93.00 503 ASP A C 1
ATOM 3752 O O . ASP A 1 503 ? -20.141 4.087 20.736 1.00 93.00 503 ASP A O 1
ATOM 3756 N N . VAL A 1 504 ? -18.493 3.170 19.524 1.00 92.88 504 VAL A N 1
ATOM 3757 C CA . VAL A 1 504 ? -18.780 1.769 19.902 1.00 92.88 504 VAL A CA 1
ATOM 3758 C C . VAL A 1 504 ? -18.680 1.536 21.415 1.00 92.88 504 VAL A C 1
ATOM 3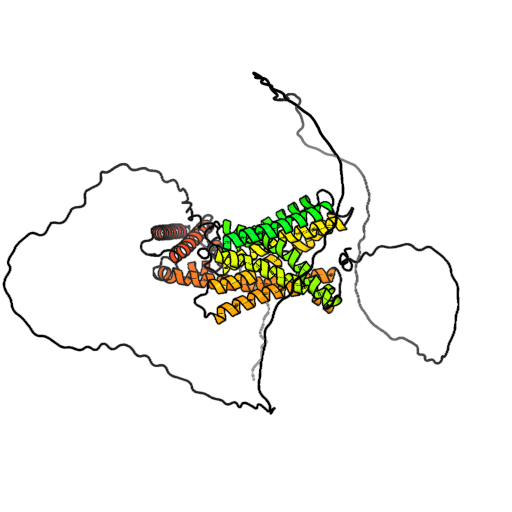760 O O . VAL A 1 504 ? -19.507 0.808 21.968 1.00 92.88 504 VAL A O 1
ATOM 3763 N N . VAL A 1 505 ? -17.701 2.138 22.103 1.00 94.94 505 VAL A N 1
ATOM 3764 C CA . VAL A 1 505 ? -17.493 1.951 23.557 1.00 94.94 505 VAL A CA 1
ATOM 3765 C C . VAL A 1 505 ? -18.132 3.040 24.431 1.00 94.94 505 VAL A C 1
ATOM 3767 O O . VAL A 1 505 ? -17.928 3.046 25.645 1.00 94.94 505 VAL A O 1
ATOM 3770 N N . ALA A 1 506 ? -18.913 3.963 23.858 1.00 94.94 506 ALA A N 1
ATOM 3771 C CA . ALA A 1 506 ? -19.478 5.106 24.584 1.00 94.94 506 ALA A CA 1
ATOM 3772 C C . ALA A 1 506 ? -20.331 4.691 25.801 1.00 94.94 506 ALA A C 1
ATOM 3774 O O . ALA A 1 506 ? -20.234 5.291 26.873 1.00 94.94 506 ALA A O 1
ATOM 3775 N N . ASP A 1 507 ? -21.124 3.627 25.666 1.00 93.88 507 ASP A N 1
ATOM 3776 C CA . ASP A 1 507 ? -21.935 3.074 26.760 1.00 93.88 507 ASP A CA 1
ATOM 3777 C C . ASP A 1 507 ? -21.080 2.449 27.863 1.00 93.88 507 ASP A C 1
ATOM 3779 O O . ASP A 1 507 ? -21.376 2.599 29.045 1.00 93.88 507 ASP A O 1
ATOM 3783 N N . ASP A 1 508 ? -19.975 1.808 27.490 1.00 94.19 508 ASP A N 1
ATOM 3784 C CA . ASP A 1 508 ? -19.051 1.163 28.420 1.00 94.19 508 ASP A CA 1
ATOM 3785 C C . ASP A 1 508 ? -18.216 2.184 29.210 1.00 94.19 508 ASP A C 1
ATOM 3787 O O . ASP A 1 508 ? -17.801 1.915 30.340 1.00 94.19 508 ASP A O 1
ATOM 3791 N N . VAL A 1 509 ? -18.006 3.381 28.647 1.00 94.19 509 VAL A N 1
ATOM 3792 C CA . VAL A 1 509 ? -17.478 4.542 29.381 1.00 94.19 509 VAL A CA 1
ATOM 3793 C C . VAL A 1 509 ? -18.503 5.042 30.402 1.00 94.19 509 VAL A C 1
ATOM 3795 O O . VAL A 1 509 ? -18.139 5.307 31.547 1.00 94.19 509 VAL A O 1
ATOM 3798 N N . ARG A 1 510 ? -19.791 5.126 30.032 1.00 92.25 510 ARG A N 1
ATOM 3799 C CA . ARG A 1 510 ? -20.872 5.503 30.966 1.00 92.25 510 ARG A CA 1
ATOM 3800 C C . ARG A 1 510 ? -21.059 4.475 32.088 1.00 92.25 510 ARG A C 1
ATOM 3802 O O . ARG A 1 510 ? -21.332 4.866 33.217 1.00 92.25 510 ARG A O 1
ATOM 3809 N N . ALA A 1 511 ? -20.847 3.192 31.799 1.00 90.19 511 ALA A N 1
ATOM 3810 C CA . ALA A 1 511 ? -20.870 2.098 32.771 1.00 90.19 511 ALA A CA 1
ATOM 3811 C C . ALA A 1 511 ? -19.569 1.947 33.596 1.00 90.19 511 ALA A C 1
ATOM 3813 O O . ALA A 1 511 ? -19.481 1.060 34.442 1.00 90.19 511 ALA A O 1
ATOM 3814 N N . GLY A 1 512 ? -18.538 2.771 33.361 1.00 91.38 512 GLY A N 1
ATOM 3815 C CA . GLY A 1 512 ? -17.282 2.771 34.132 1.00 91.38 512 GLY A CA 1
ATOM 3816 C C . GLY A 1 512 ? -16.274 1.658 33.796 1.00 91.38 512 GLY A C 1
ATOM 3817 O O . GLY A 1 512 ? -15.167 1.641 34.354 1.00 91.38 512 GLY A O 1
ATOM 3818 N N . LEU A 1 513 ? -16.597 0.763 32.853 1.00 91.19 513 LEU A N 1
ATOM 3819 C CA . LEU A 1 513 ? -15.683 -0.269 32.342 1.00 91.19 513 LEU A CA 1
ATOM 3820 C C . LEU A 1 513 ? -14.441 0.362 31.688 1.00 91.19 513 LEU A C 1
ATOM 3822 O O . LEU A 1 513 ? -13.324 -0.133 31.858 1.00 91.19 513 LEU A O 1
ATOM 3826 N N . PHE A 1 514 ? -14.636 1.498 31.017 1.00 93.31 514 PHE A N 1
ATOM 3827 C CA . PHE A 1 514 ? -13.586 2.347 30.457 1.00 93.31 514 PHE A CA 1
ATOM 3828 C C . PHE A 1 514 ? -13.614 3.727 31.117 1.00 93.31 514 PHE A C 1
ATOM 3830 O O . PHE A 1 514 ? -14.677 4.289 31.364 1.00 93.31 514 PHE A O 1
ATOM 3837 N N . THR A 1 515 ? -12.452 4.336 31.331 1.00 93.12 515 THR A N 1
ATOM 3838 C CA . THR A 1 515 ? -12.368 5.775 31.616 1.00 93.12 515 THR A CA 1
ATOM 3839 C C . THR A 1 515 ? -12.252 6.579 30.312 1.00 93.12 515 THR A C 1
ATOM 3841 O O . THR A 1 515 ? -11.618 6.114 29.357 1.00 93.12 515 THR A O 1
ATOM 3844 N N . PRO A 1 516 ? -12.748 7.834 30.258 1.00 93.38 516 PRO A N 1
ATOM 3845 C CA . PRO A 1 516 ? -12.567 8.704 29.088 1.00 93.38 516 PRO A CA 1
ATOM 3846 C C . PRO A 1 516 ? -11.093 8.892 28.695 1.00 93.38 516 PRO A C 1
ATOM 3848 O O . PRO A 1 516 ? -10.756 9.061 27.524 1.00 93.38 516 PRO A O 1
ATOM 3851 N N . ARG A 1 517 ? -10.191 8.827 29.684 1.00 93.31 517 ARG A N 1
ATOM 3852 C CA . ARG A 1 517 ? -8.745 8.930 29.487 1.00 93.31 517 ARG A CA 1
ATOM 3853 C C . ARG A 1 517 ? -8.145 7.693 28.824 1.00 93.31 517 ARG A C 1
ATOM 3855 O O . ARG A 1 517 ? -7.276 7.858 27.974 1.00 93.31 517 ARG A O 1
ATOM 3862 N N . GLU A 1 518 ? -8.575 6.488 29.194 1.00 93.88 518 GLU A N 1
ATOM 3863 C CA . GLU A 1 518 ? -8.109 5.252 28.549 1.00 93.88 518 GLU A CA 1
ATOM 3864 C C . GLU A 1 518 ? -8.509 5.232 27.070 1.00 93.88 518 GLU A C 1
ATOM 3866 O O . GLU A 1 518 ? -7.654 4.988 26.220 1.00 93.88 518 GLU A O 1
ATOM 3871 N N . VAL A 1 519 ? -9.753 5.610 26.750 1.00 94.06 519 VAL A N 1
ATOM 3872 C CA . VAL A 1 519 ? -10.217 5.749 25.357 1.00 94.06 519 VAL A CA 1
ATOM 3873 C C . VAL A 1 519 ? -9.390 6.800 24.604 1.00 94.06 519 VAL A C 1
ATOM 3875 O O . VAL A 1 519 ? -8.864 6.513 23.530 1.00 94.06 519 VAL A O 1
ATOM 3878 N N . ALA A 1 520 ? -9.163 7.984 25.183 1.00 93.69 520 ALA A N 1
ATOM 3879 C CA . ALA A 1 520 ? -8.326 9.015 24.562 1.00 93.69 520 ALA A CA 1
ATOM 3880 C C . ALA A 1 520 ? -6.853 8.586 24.377 1.00 93.69 520 ALA A C 1
ATOM 3882 O O . ALA A 1 520 ? -6.209 8.953 23.389 1.00 93.69 520 ALA A O 1
ATOM 3883 N N . ASP A 1 521 ? -6.300 7.785 25.293 1.00 93.94 521 ASP A N 1
ATOM 3884 C CA . ASP A 1 521 ? -4.949 7.238 25.159 1.00 93.94 521 ASP A CA 1
ATOM 3885 C C . ASP A 1 521 ? -4.873 6.184 24.019 1.00 93.94 521 ASP A C 1
ATOM 3887 O O . ASP A 1 521 ? -3.807 6.038 23.411 1.00 93.94 521 ASP A O 1
ATOM 3891 N N . LEU A 1 522 ? -5.983 5.541 23.621 1.00 92.62 522 LEU A N 1
ATOM 3892 C CA . LEU A 1 522 ? -6.066 4.633 22.459 1.00 92.62 522 LEU A CA 1
ATOM 3893 C C . LEU A 1 522 ? -6.106 5.335 21.084 1.00 92.62 522 LEU A C 1
ATOM 3895 O O . LEU A 1 522 ? -5.821 4.686 20.081 1.00 92.62 522 LEU A O 1
ATOM 3899 N N . ALA A 1 523 ? -6.367 6.646 21.020 1.00 90.44 523 ALA A N 1
ATOM 3900 C CA . ALA A 1 523 ? -6.668 7.370 19.773 1.00 90.44 523 ALA A CA 1
ATOM 3901 C C . ALA A 1 523 ? -5.610 7.311 18.653 1.00 90.44 523 ALA A C 1
ATOM 3903 O O . ALA A 1 523 ? -5.914 7.563 17.490 1.00 90.44 523 ALA A O 1
ATOM 3904 N N . THR A 1 524 ? -4.347 7.035 18.984 1.00 89.25 524 THR A N 1
ATOM 3905 C CA . THR A 1 524 ? -3.256 6.852 18.020 1.00 89.25 524 THR A CA 1
ATOM 3906 C C . THR A 1 524 ? -2.185 5.920 18.585 1.00 89.25 524 THR A C 1
ATOM 3908 O O . THR A 1 524 ? -1.941 5.879 19.793 1.00 89.25 524 THR A O 1
ATOM 3911 N N . ASN A 1 525 ? -1.388 5.302 17.711 1.00 87.12 525 ASN A N 1
ATOM 3912 C CA . ASN A 1 525 ? -0.163 4.604 18.119 1.00 87.12 525 ASN A CA 1
ATOM 3913 C C . ASN A 1 525 ? 0.817 5.510 18.916 1.00 87.12 525 ASN A C 1
ATOM 3915 O O . ASN A 1 525 ? 1.577 5.026 19.759 1.00 87.12 525 ASN A O 1
ATOM 3919 N N . GLY A 1 526 ? 0.765 6.838 18.735 1.00 88.25 526 GLY A N 1
ATOM 3920 C CA . GLY A 1 526 ? 1.538 7.811 19.519 1.00 88.25 526 GLY A CA 1
ATOM 3921 C C . GLY A 1 526 ? 1.012 8.053 20.942 1.00 88.25 526 GLY A C 1
ATOM 3922 O O . GLY A 1 526 ? 1.808 8.132 21.881 1.00 88.25 526 GLY A O 1
ATOM 3923 N N . THR A 1 527 ? -0.309 8.158 21.134 1.00 92.12 527 THR A N 1
ATOM 3924 C CA . THR A 1 527 ? -0.937 8.262 22.467 1.00 92.12 527 THR A CA 1
ATOM 3925 C C . THR A 1 527 ? -0.793 6.956 23.238 1.00 92.12 527 THR A C 1
ATOM 3927 O O . THR A 1 527 ? -0.324 7.005 24.374 1.00 92.12 527 THR A O 1
ATOM 3930 N N . ARG A 1 528 ? -0.990 5.798 22.590 1.00 91.56 528 ARG A N 1
ATOM 3931 C CA . ARG A 1 528 ? -0.778 4.470 23.196 1.00 91.56 528 ARG A CA 1
ATOM 3932 C C . ARG A 1 528 ? 0.625 4.342 23.788 1.00 91.56 528 ARG A C 1
ATOM 3934 O O . ARG A 1 528 ? 0.783 4.050 24.975 1.00 91.56 528 ARG A O 1
ATOM 3941 N N . ARG A 1 529 ? 1.658 4.682 23.001 1.00 91.44 529 ARG A N 1
ATOM 3942 C CA . ARG A 1 529 ? 3.066 4.729 23.451 1.00 91.44 529 ARG A CA 1
ATOM 3943 C C . ARG A 1 529 ? 3.321 5.773 24.548 1.00 91.44 529 ARG A C 1
ATOM 3945 O O . ARG A 1 529 ? 4.223 5.581 25.360 1.00 91.44 529 ARG A O 1
ATOM 3952 N N . ARG A 1 530 ? 2.594 6.897 24.587 1.00 93.50 530 ARG A N 1
ATOM 3953 C CA . ARG A 1 530 ? 2.692 7.884 25.684 1.00 93.50 530 ARG A CA 1
ATOM 3954 C C . ARG A 1 530 ? 2.070 7.356 26.978 1.00 93.50 530 ARG A C 1
ATOM 3956 O O . ARG A 1 530 ? 2.703 7.506 28.014 1.00 93.50 530 ARG A O 1
ATOM 3963 N N . ALA A 1 531 ? 0.918 6.691 26.923 1.00 92.25 531 ALA A N 1
ATOM 3964 C CA . ALA A 1 531 ? 0.295 6.048 28.079 1.00 92.25 531 ALA A CA 1
ATOM 3965 C C . ALA A 1 531 ? 1.208 4.977 28.693 1.00 92.25 531 ALA A C 1
ATOM 3967 O O . ALA A 1 531 ? 1.543 5.057 29.870 1.00 92.25 531 ALA A O 1
ATOM 3968 N N . ILE A 1 532 ? 1.742 4.072 27.865 1.00 92.50 532 ILE A N 1
ATOM 3969 C CA . ILE A 1 532 ? 2.717 3.047 28.281 1.00 92.50 532 ILE A CA 1
ATOM 3970 C C . ILE A 1 532 ? 3.944 3.672 28.972 1.00 92.50 532 ILE A C 1
ATOM 3972 O O . ILE A 1 532 ? 4.409 3.149 29.980 1.00 92.50 532 ILE A O 1
ATOM 3976 N N . ARG A 1 533 ? 4.454 4.809 28.472 1.00 91.75 533 ARG A N 1
ATOM 3977 C CA . ARG A 1 533 ? 5.599 5.532 29.065 1.00 91.75 533 ARG A CA 1
ATOM 3978 C C . ARG A 1 533 ? 5.272 6.326 30.336 1.00 91.75 533 ARG A C 1
ATOM 3980 O O . ARG A 1 533 ? 6.198 6.740 31.021 1.00 91.75 533 ARG A O 1
ATOM 3987 N N . ARG A 1 534 ? 3.993 6.554 30.662 1.00 89.94 534 ARG A N 1
ATOM 3988 C CA . ARG A 1 534 ? 3.577 7.153 31.947 1.00 89.94 534 ARG A CA 1
ATOM 3989 C C . ARG A 1 534 ? 3.571 6.131 33.090 1.00 89.94 534 ARG A C 1
ATOM 3991 O O . ARG A 1 534 ? 3.548 6.538 34.251 1.00 89.94 534 ARG A O 1
ATOM 3998 N N . MET A 1 535 ? 3.576 4.836 32.774 1.00 90.56 535 MET A N 1
ATOM 3999 C CA . MET A 1 535 ? 3.541 3.763 33.766 1.00 90.56 535 MET A CA 1
ATOM 4000 C C . MET A 1 535 ? 4.830 3.696 34.578 1.00 90.56 535 MET A C 1
ATOM 4002 O O . MET A 1 535 ? 5.925 3.880 34.049 1.00 90.56 535 MET A O 1
ATOM 4006 N N . ARG A 1 536 ? 4.693 3.392 35.872 1.00 83.00 536 ARG A N 1
ATOM 4007 C CA . ARG A 1 536 ? 5.818 3.212 36.797 1.00 83.00 536 ARG A CA 1
ATOM 4008 C C . ARG A 1 536 ? 6.133 1.729 37.001 1.00 83.00 536 ARG A C 1
ATOM 4010 O O . ARG A 1 536 ? 5.277 0.865 36.817 1.00 83.00 536 ARG A O 1
ATOM 4017 N N . GLY A 1 537 ? 7.362 1.461 37.439 1.00 84.00 537 GLY A N 1
ATOM 4018 C CA . GLY A 1 537 ? 7.848 0.115 37.745 1.00 84.00 537 GLY A CA 1
ATOM 4019 C C . GLY A 1 537 ? 8.100 -0.752 36.507 1.00 84.00 537 GLY A C 1
ATOM 4020 O O . GLY A 1 537 ? 7.755 -0.394 35.385 1.00 84.00 537 GLY A O 1
ATOM 4021 N N . LEU A 1 538 ? 8.710 -1.919 36.725 1.00 85.12 538 LEU A N 1
ATOM 4022 C CA . LEU A 1 538 ? 9.115 -2.833 35.649 1.00 85.12 538 LEU A CA 1
ATOM 4023 C C . LEU A 1 538 ? 7.916 -3.503 34.950 1.00 85.12 538 LEU A C 1
ATOM 4025 O O . LEU A 1 538 ? 7.952 -3.730 33.744 1.00 85.12 538 LEU A O 1
ATOM 4029 N N . ARG A 1 539 ? 6.836 -3.795 35.692 1.00 90.75 539 ARG A N 1
ATOM 4030 C CA . ARG A 1 539 ? 5.635 -4.476 35.166 1.00 90.75 539 ARG A CA 1
ATOM 4031 C C . ARG A 1 539 ? 4.613 -3.527 34.521 1.00 90.75 539 ARG A C 1
ATOM 4033 O O . ARG A 1 539 ? 3.906 -3.940 33.607 1.00 90.75 539 ARG A O 1
ATOM 4040 N N . GLY A 1 540 ? 4.561 -2.257 34.932 1.00 91.50 540 GLY A N 1
ATOM 4041 C CA . GLY A 1 540 ? 3.546 -1.293 34.478 1.00 91.50 540 GLY A CA 1
ATOM 4042 C C . GLY A 1 540 ? 3.453 -1.113 32.954 1.00 91.50 540 GLY A C 1
ATOM 4043 O O . GLY A 1 540 ? 2.354 -1.216 32.410 1.00 91.50 540 GLY A O 1
ATOM 4044 N N . PRO A 1 541 ? 4.569 -0.913 32.223 1.00 93.38 541 PRO A N 1
ATOM 4045 C CA . PRO A 1 541 ? 4.547 -0.803 30.763 1.00 93.38 541 PRO A CA 1
ATOM 4046 C C . PRO A 1 541 ? 4.057 -2.063 30.032 1.00 93.38 541 PRO A C 1
ATOM 4048 O O . PRO A 1 541 ? 3.604 -1.952 28.893 1.00 93.38 541 PRO A O 1
ATOM 4051 N N . ARG A 1 542 ? 4.158 -3.248 30.654 1.00 94.38 542 ARG A N 1
ATOM 4052 C CA . ARG A 1 542 ? 3.626 -4.510 30.119 1.00 94.38 542 ARG A CA 1
ATOM 4053 C C . ARG A 1 542 ? 2.119 -4.595 30.356 1.00 94.38 542 ARG A C 1
ATOM 4055 O O . ARG A 1 542 ? 1.382 -4.686 29.379 1.00 94.38 542 ARG A O 1
ATOM 4062 N N . LEU A 1 543 ? 1.675 -4.436 31.605 1.00 94.19 543 LEU A N 1
ATOM 4063 C CA . LEU A 1 543 ? 0.252 -4.462 31.969 1.00 94.19 543 LEU A CA 1
ATOM 4064 C C . LEU A 1 543 ? -0.557 -3.416 31.186 1.00 94.19 543 LEU A C 1
ATOM 4066 O O . LEU A 1 543 ? -1.634 -3.709 30.686 1.00 94.19 543 LEU A O 1
ATOM 4070 N N . GLN A 1 544 ? -0.013 -2.214 30.963 1.00 95.44 544 GLN A N 1
ATOM 4071 C CA . GLN A 1 544 ? -0.685 -1.188 30.155 1.00 95.44 544 GLN A CA 1
ATOM 4072 C C . GLN A 1 544 ? -0.810 -1.560 28.667 1.00 95.44 544 GLN A C 1
ATOM 4074 O O . GLN A 1 544 ? -1.736 -1.092 28.007 1.00 95.44 544 GLN A O 1
ATOM 4079 N N . ARG A 1 545 ? 0.096 -2.382 28.113 1.00 94.06 545 ARG A N 1
ATOM 4080 C CA . ARG A 1 545 ? -0.057 -2.929 26.750 1.00 94.06 545 ARG A CA 1
ATOM 4081 C C . ARG A 1 545 ? -1.131 -4.008 26.720 1.00 94.06 545 ARG A C 1
ATOM 4083 O O . ARG A 1 545 ? -1.936 -4.009 25.798 1.00 94.06 545 ARG A O 1
ATOM 4090 N N . GLU A 1 546 ? -1.137 -4.892 27.714 1.00 94.44 546 GLU A N 1
ATOM 4091 C CA . GLU A 1 546 ? -2.129 -5.962 27.863 1.00 94.44 546 GLU A CA 1
ATOM 4092 C C . GLU A 1 546 ? -3.539 -5.366 28.039 1.00 94.44 546 GLU A C 1
ATOM 4094 O O . GLU A 1 546 ? -4.436 -5.725 27.280 1.00 94.44 546 GLU A O 1
ATOM 4099 N N . LEU A 1 547 ? -3.699 -4.344 28.891 1.00 95.25 547 LEU A N 1
ATOM 4100 C CA . LEU A 1 547 ? -4.937 -3.569 29.039 1.00 95.25 547 LEU A CA 1
ATOM 4101 C C . LEU A 1 547 ? -5.387 -2.947 27.712 1.00 95.25 547 LEU A C 1
ATOM 4103 O O . LEU A 1 547 ? -6.530 -3.134 27.308 1.00 95.25 547 LEU A O 1
ATOM 4107 N N . GLN A 1 548 ? -4.493 -2.241 27.008 1.00 94.75 548 GLN A N 1
ATOM 4108 C CA . GLN A 1 548 ? -4.828 -1.632 25.715 1.00 94.75 548 GLN A CA 1
ATOM 4109 C C . GLN A 1 548 ? -5.239 -2.680 24.672 1.00 94.75 548 GLN A C 1
ATOM 4111 O O . GLN A 1 548 ? -6.146 -2.423 23.890 1.00 94.75 548 GLN A O 1
ATOM 4116 N N . HIS A 1 549 ? -4.600 -3.854 24.643 1.00 93.25 549 HIS A N 1
ATOM 4117 C CA . HIS A 1 549 ? -4.995 -4.932 23.735 1.00 93.25 549 HIS A CA 1
ATOM 4118 C C . HIS A 1 549 ? -6.357 -5.529 24.105 1.00 93.25 549 HIS A C 1
ATOM 4120 O O . HIS A 1 549 ? -7.173 -5.717 23.209 1.00 93.25 549 HIS A O 1
ATOM 4126 N N . ALA A 1 550 ? -6.637 -5.765 25.390 1.00 94.38 550 ALA A N 1
ATOM 4127 C CA . ALA A 1 550 ? -7.937 -6.260 25.847 1.00 94.38 550 ALA A CA 1
ATOM 4128 C C . ALA A 1 550 ? -9.069 -5.253 25.559 1.00 94.38 550 ALA A C 1
ATOM 4130 O O . ALA A 1 550 ? -10.110 -5.628 25.028 1.00 94.38 550 ALA A O 1
ATOM 4131 N N . GLN A 1 551 ? -8.831 -3.963 25.813 1.00 95.19 551 GLN A N 1
ATOM 4132 C CA . GLN A 1 551 ? -9.751 -2.858 25.508 1.00 95.19 551 GLN A CA 1
ATOM 4133 C C . GLN A 1 551 ? -10.073 -2.746 24.012 1.00 95.19 551 GLN A C 1
ATOM 4135 O O . GLN A 1 551 ? -11.234 -2.595 23.634 1.00 95.19 551 GLN A O 1
ATOM 4140 N N . ILE A 1 552 ? -9.054 -2.850 23.156 1.00 93.19 552 ILE A N 1
ATOM 4141 C CA . ILE A 1 552 ? -9.234 -2.851 21.702 1.00 93.19 552 ILE A CA 1
ATOM 4142 C C . ILE A 1 552 ? -9.998 -4.105 21.250 1.00 93.19 552 ILE A C 1
ATOM 4144 O O . ILE A 1 552 ? -10.970 -3.995 20.503 1.00 93.19 552 ILE A O 1
ATOM 4148 N N . ALA A 1 553 ? -9.603 -5.286 21.736 1.00 92.31 553 ALA A N 1
ATOM 4149 C CA . ALA A 1 553 ? -10.260 -6.550 21.414 1.00 92.31 553 ALA A CA 1
ATOM 4150 C C . ALA A 1 553 ? -11.733 -6.569 21.850 1.00 92.31 553 ALA A C 1
ATOM 4152 O O . ALA A 1 553 ? -12.558 -7.138 21.139 1.00 92.31 553 ALA A O 1
ATOM 4153 N N . TYR A 1 554 ? -12.072 -5.917 22.969 1.00 94.69 554 TYR A N 1
ATOM 4154 C CA . TYR A 1 554 ? -13.452 -5.719 23.410 1.00 94.69 554 TYR A CA 1
ATOM 4155 C C . TYR A 1 554 ? -14.247 -4.859 22.426 1.00 94.69 554 TYR A C 1
ATOM 4157 O O . TYR A 1 554 ? -15.304 -5.292 21.984 1.00 94.69 554 TYR A O 1
ATOM 4165 N N . GLY A 1 555 ? -13.737 -3.689 22.022 1.00 93.00 555 GLY A N 1
ATOM 4166 C CA . GLY A 1 555 ? -14.437 -2.828 21.058 1.00 93.00 555 GLY A CA 1
ATOM 4167 C C . GLY A 1 555 ? -14.662 -3.503 19.698 1.00 93.00 555 GLY A C 1
ATOM 4168 O O . GLY A 1 555 ? -15.758 -3.428 19.148 1.00 93.00 555 GLY A O 1
ATOM 4169 N N . VAL A 1 556 ? -13.661 -4.233 19.189 1.00 89.94 556 VAL A N 1
ATOM 4170 C CA . VAL A 1 556 ? -13.759 -4.991 17.923 1.00 89.94 556 VAL A CA 1
ATOM 4171 C C . VAL A 1 556 ? -14.688 -6.208 18.039 1.00 89.94 556 VAL A C 1
ATOM 4173 O O . VAL A 1 556 ? -15.395 -6.535 17.090 1.00 89.94 556 VAL A O 1
ATOM 4176 N N . ALA A 1 557 ? -14.725 -6.887 19.188 1.00 91.19 557 ALA A N 1
ATOM 4177 C CA . ALA A 1 557 ? -15.704 -7.948 19.420 1.00 91.19 557 ALA A CA 1
ATOM 4178 C C . ALA A 1 557 ? -17.128 -7.371 19.543 1.00 91.19 557 ALA A C 1
ATOM 4180 O O . ALA A 1 557 ? -18.055 -7.909 18.945 1.00 91.19 557 ALA A O 1
ATOM 4181 N N . LYS A 1 558 ? -17.295 -6.240 20.243 1.00 92.81 558 LYS A N 1
ATOM 4182 C CA . LYS A 1 558 ? -18.594 -5.595 20.486 1.00 92.81 558 LYS A CA 1
ATOM 4183 C C . LYS A 1 558 ? -19.247 -5.137 19.185 1.00 92.81 558 LYS A C 1
ATOM 4185 O O . LYS A 1 558 ? -20.444 -5.328 19.016 1.00 92.81 558 LYS A O 1
ATOM 4190 N N . SER A 1 559 ? -18.473 -4.582 18.252 1.00 89.31 559 SER A N 1
ATOM 4191 C CA . SER A 1 559 ? -18.987 -4.126 16.952 1.00 89.31 559 SER A CA 1
ATOM 4192 C C . SER A 1 559 ? -19.412 -5.255 16.004 1.00 89.31 559 SER A C 1
ATOM 4194 O O . SER A 1 559 ? -20.130 -4.991 15.041 1.00 89.31 559 SER A O 1
ATOM 4196 N N . ARG A 1 560 ? -18.976 -6.496 16.260 1.00 87.38 560 ARG A N 1
ATOM 4197 C CA . ARG A 1 560 ? -19.308 -7.688 15.461 1.00 87.38 560 ARG A CA 1
ATOM 4198 C C . ARG A 1 560 ? -20.314 -8.622 16.132 1.00 87.38 560 ARG A C 1
ATOM 4200 O O . ARG A 1 560 ? -20.778 -9.558 15.487 1.00 87.38 560 ARG A O 1
ATOM 4207 N N . SER A 1 561 ? -20.634 -8.389 17.402 1.00 89.62 561 SER A N 1
ATOM 4208 C CA . SER A 1 561 ? -21.554 -9.225 18.165 1.00 89.62 561 SER A CA 1
ATOM 4209 C C . SER A 1 561 ? -23.013 -8.834 17.889 1.00 89.62 561 SER A C 1
ATOM 4211 O O . SER A 1 561 ? -23.350 -7.660 18.062 1.00 89.62 561 SER A O 1
ATOM 4213 N N . PRO A 1 562 ? -23.893 -9.771 17.478 1.00 88.44 562 PRO A N 1
ATOM 4214 C CA . PRO A 1 562 ? -25.319 -9.488 17.296 1.00 88.44 562 PRO A CA 1
ATOM 4215 C C . PRO A 1 562 ? -26.037 -9.145 18.609 1.00 88.44 562 PRO A C 1
ATOM 4217 O O . PRO A 1 562 ? -26.939 -8.313 18.603 1.00 88.44 562 PRO A O 1
ATOM 4220 N N . ASP A 1 563 ? -25.614 -9.756 19.722 1.00 90.75 563 ASP A N 1
ATOM 4221 C CA . ASP A 1 563 ? -26.092 -9.455 21.076 1.00 90.75 563 ASP A CA 1
ATOM 4222 C C . ASP A 1 563 ? -24.899 -9.240 22.031 1.00 90.75 563 ASP A C 1
ATOM 4224 O O . ASP A 1 563 ? -24.379 -10.188 22.635 1.00 90.75 563 ASP A O 1
ATOM 4228 N N . PRO A 1 564 ? -24.459 -7.979 22.207 1.00 89.44 564 PRO A N 1
ATOM 4229 C CA . PRO A 1 564 ? -23.361 -7.649 23.107 1.00 89.44 564 PRO A CA 1
ATOM 4230 C C . PRO A 1 564 ? -23.633 -7.859 24.608 1.00 89.44 564 PRO A C 1
ATOM 4232 O O . PRO A 1 564 ? -22.711 -7.686 25.420 1.00 89.44 564 PRO A O 1
ATOM 4235 N N . ALA A 1 565 ? -24.873 -8.155 25.009 1.00 85.62 565 ALA A N 1
ATOM 4236 C CA . ALA A 1 565 ? -25.220 -8.425 26.400 1.00 85.62 565 ALA A CA 1
ATOM 4237 C C . ALA A 1 565 ? -24.943 -9.891 26.755 1.00 85.62 565 ALA A C 1
ATOM 4239 O O . ALA A 1 565 ? -24.347 -10.149 27.803 1.00 85.62 565 ALA A O 1
ATOM 4240 N N . THR A 1 566 ? -25.303 -10.827 25.869 1.00 90.19 566 THR A N 1
ATOM 4241 C CA . THR A 1 566 ? -25.163 -12.277 26.100 1.00 90.19 566 THR A CA 1
ATOM 4242 C C . THR A 1 566 ? -23.856 -12.888 25.589 1.00 90.19 566 THR A C 1
ATOM 4244 O O . THR A 1 566 ? -23.576 -14.047 25.886 1.00 90.19 566 THR A O 1
ATOM 4247 N N . ASP A 1 567 ? -23.056 -12.157 24.807 1.00 92.50 567 ASP A N 1
ATOM 4248 C CA . ASP A 1 567 ? -21.822 -12.681 24.207 1.00 92.50 567 ASP A CA 1
ATOM 4249 C C . ASP A 1 567 ? -20.777 -13.117 25.269 1.00 92.50 567 ASP A C 1
ATOM 4251 O O . ASP A 1 567 ? -20.223 -12.267 25.987 1.00 92.50 567 ASP A O 1
ATOM 4255 N N . PRO A 1 568 ? -20.430 -14.420 25.354 1.00 92.75 568 PRO A N 1
ATOM 4256 C CA . PRO A 1 568 ? -19.490 -14.928 26.353 1.00 92.75 568 PRO A CA 1
ATOM 4257 C C . PRO A 1 568 ? -18.064 -14.399 26.147 1.00 92.75 568 PRO A C 1
ATOM 4259 O O . PRO A 1 568 ? -17.312 -14.255 27.112 1.00 92.75 568 PRO A O 1
ATOM 4262 N N . ARG A 1 569 ? -17.679 -14.045 24.914 1.00 91.88 569 ARG A N 1
ATOM 4263 C CA . ARG A 1 569 ? -16.369 -13.450 24.617 1.00 91.88 569 ARG A CA 1
ATOM 4264 C C . ARG A 1 569 ? -16.282 -12.020 25.142 1.00 91.88 569 ARG A C 1
ATOM 4266 O O . ARG A 1 569 ? -15.214 -11.605 25.591 1.00 91.88 569 ARG A O 1
ATOM 4273 N N . LEU A 1 570 ? -17.384 -11.268 25.113 1.00 94.25 570 LEU A N 1
ATOM 4274 C CA . LEU A 1 570 ? -17.439 -9.939 25.728 1.00 94.25 570 LEU A CA 1
ATOM 4275 C C . LEU A 1 570 ? -17.449 -10.023 27.251 1.00 94.25 570 LEU A C 1
ATOM 4277 O O . LEU A 1 570 ? -16.762 -9.226 27.887 1.00 94.25 570 LEU A O 1
ATOM 4281 N N . ALA A 1 571 ? -18.162 -10.989 27.835 1.00 93.19 571 ALA A N 1
ATOM 4282 C CA . ALA A 1 571 ? -18.109 -11.246 29.273 1.00 93.19 571 ALA A CA 1
ATOM 4283 C C . ALA A 1 571 ? -16.673 -11.546 29.745 1.00 93.19 571 ALA A C 1
ATOM 4285 O O . ALA A 1 571 ? -16.199 -10.931 30.702 1.00 93.19 571 ALA A O 1
ATOM 4286 N N . GLU A 1 572 ? -15.943 -12.399 29.019 1.00 94.81 572 GLU A N 1
ATOM 4287 C CA . GLU A 1 572 ? -14.544 -12.703 29.330 1.00 94.81 572 GLU A CA 1
ATOM 4288 C C . GLU A 1 572 ? -13.635 -11.474 29.190 1.00 94.81 572 GLU A C 1
ATOM 4290 O O . GLU A 1 572 ? -12.878 -11.150 30.103 1.00 94.81 572 GLU A O 1
ATOM 4295 N N . LEU A 1 573 ? -13.753 -10.717 28.095 1.00 95.62 573 LEU A N 1
ATOM 4296 C CA . LEU A 1 573 ? -12.950 -9.507 27.894 1.00 95.62 573 LEU A CA 1
ATOM 4297 C C . LEU A 1 573 ? -13.236 -8.423 28.950 1.00 95.62 573 LEU A C 1
ATOM 4299 O O . LEU A 1 573 ? -12.303 -7.737 29.370 1.00 95.62 573 LEU A O 1
ATOM 4303 N N . ARG A 1 574 ? -14.482 -8.290 29.436 1.00 95.44 574 ARG A N 1
ATOM 4304 C CA . ARG A 1 574 ? -14.826 -7.416 30.579 1.00 95.44 574 ARG A CA 1
ATOM 4305 C C . ARG A 1 574 ? -14.062 -7.830 31.836 1.00 95.44 574 ARG A C 1
ATOM 4307 O O . ARG A 1 574 ? -13.473 -6.970 32.493 1.00 95.44 574 ARG A O 1
ATOM 4314 N N . ARG A 1 575 ? -14.034 -9.133 32.137 1.00 94.94 575 ARG A N 1
ATOM 4315 C CA . ARG A 1 575 ? -13.298 -9.705 33.273 1.00 94.94 575 ARG A CA 1
ATOM 4316 C C . ARG A 1 575 ? -11.797 -9.433 33.156 1.00 94.94 575 ARG A C 1
ATOM 4318 O O . ARG A 1 575 ? -11.233 -8.820 34.058 1.00 94.94 575 ARG A O 1
ATOM 4325 N N . THR A 1 576 ? -11.184 -9.749 32.014 1.00 95.75 576 THR A N 1
ATOM 4326 C CA . THR A 1 576 ? -9.756 -9.485 31.758 1.00 95.75 576 THR A CA 1
ATOM 4327 C C . THR A 1 576 ? -9.396 -7.997 31.902 1.00 95.75 576 THR A C 1
ATOM 4329 O O . THR A 1 576 ? -8.364 -7.657 32.481 1.00 95.75 576 THR A O 1
ATOM 4332 N N . ILE A 1 577 ? -10.242 -7.079 31.412 1.00 95.94 577 ILE A N 1
ATOM 4333 C CA . ILE A 1 577 ? -10.030 -5.627 31.568 1.00 95.94 577 ILE A CA 1
ATOM 4334 C C . ILE A 1 577 ? -10.057 -5.223 33.051 1.00 95.94 577 ILE A C 1
ATOM 4336 O O . ILE A 1 577 ? -9.196 -4.455 33.487 1.00 95.94 577 ILE A O 1
ATOM 4340 N N . ALA A 1 578 ? -11.013 -5.737 33.830 1.00 94.19 578 ALA A N 1
ATOM 4341 C CA . ALA A 1 578 ? -11.125 -5.451 35.259 1.00 94.19 578 ALA A CA 1
ATOM 4342 C C . ALA A 1 578 ? -9.929 -6.003 36.060 1.00 94.19 578 ALA A C 1
ATOM 4344 O O . ALA A 1 578 ? -9.351 -5.279 36.875 1.00 94.19 578 ALA A O 1
ATOM 4345 N N . GLU A 1 579 ? -9.510 -7.240 35.780 1.00 95.12 579 GLU A N 1
ATOM 4346 C CA . GLU A 1 579 ? -8.348 -7.893 36.397 1.00 95.12 579 GLU A CA 1
ATOM 4347 C C . GLU A 1 579 ? -7.066 -7.074 36.172 1.00 95.12 579 GLU A C 1
ATOM 4349 O O . GLU A 1 579 ? -6.432 -6.652 37.145 1.00 95.12 579 GLU A O 1
ATOM 4354 N N . ILE A 1 580 ? -6.744 -6.735 34.913 1.00 95.00 580 ILE A N 1
ATOM 4355 C CA . ILE A 1 580 ? -5.537 -5.962 34.570 1.00 95.00 580 ILE A CA 1
ATOM 4356 C C . ILE A 1 580 ? -5.591 -4.539 35.156 1.00 95.00 580 ILE A C 1
ATOM 4358 O O . ILE A 1 580 ? -4.567 -4.026 35.617 1.00 95.00 580 ILE A O 1
ATOM 4362 N N . ARG A 1 581 ? -6.766 -3.885 35.192 1.00 93.12 581 ARG A N 1
ATOM 4363 C CA . ARG A 1 581 ? -6.924 -2.589 35.885 1.00 93.12 581 ARG A CA 1
ATOM 4364 C C . ARG A 1 581 ? -6.638 -2.724 37.386 1.00 93.12 581 ARG A C 1
ATOM 4366 O O . ARG A 1 581 ? -5.994 -1.836 37.947 1.00 93.12 581 ARG A O 1
ATOM 4373 N N . SER A 1 582 ? -7.044 -3.827 38.020 1.00 92.69 582 SER A N 1
ATOM 4374 C CA . SER A 1 582 ? -6.737 -4.096 39.431 1.00 92.69 582 SER A CA 1
ATOM 4375 C C . SER A 1 582 ? -5.235 -4.313 39.661 1.00 92.69 582 SER A C 1
ATOM 4377 O O . SER A 1 582 ? -4.670 -3.727 40.583 1.00 92.69 582 SER A O 1
ATOM 4379 N N . ASP A 1 583 ? -4.554 -5.053 38.783 1.00 92.50 583 ASP A N 1
ATOM 4380 C CA . ASP A 1 583 ? -3.106 -5.282 38.868 1.00 92.50 583 ASP A CA 1
ATOM 4381 C C . ASP A 1 583 ? -2.306 -3.992 38.683 1.00 92.50 583 ASP A C 1
ATOM 4383 O O . ASP A 1 583 ? -1.332 -3.749 39.397 1.00 92.50 583 ASP A O 1
ATOM 4387 N N . ILE A 1 584 ? -2.745 -3.126 37.765 1.00 91.25 584 ILE A N 1
ATOM 4388 C CA . ILE A 1 584 ? -2.179 -1.787 37.584 1.00 91.25 584 ILE A CA 1
ATOM 4389 C C . ILE A 1 584 ? -2.361 -0.936 38.848 1.00 91.25 584 ILE A C 1
ATOM 4391 O O . ILE A 1 584 ? -1.423 -0.240 39.240 1.00 91.25 584 ILE A O 1
ATOM 4395 N N . ALA A 1 585 ? -3.524 -1.002 39.504 1.00 89.50 585 ALA A N 1
ATOM 4396 C CA . ALA A 1 585 ? -3.791 -0.265 40.740 1.00 89.50 585 ALA A CA 1
ATOM 4397 C C . ALA A 1 585 ? -2.952 -0.763 41.934 1.00 89.50 585 ALA A C 1
ATOM 4399 O O . ALA A 1 585 ? -2.579 0.038 42.789 1.00 89.50 585 ALA A O 1
ATOM 4400 N N . ARG A 1 586 ? -2.597 -2.056 41.968 1.00 89.25 586 ARG A N 1
ATOM 4401 C CA . ARG A 1 586 ? -1.703 -2.656 42.980 1.00 89.25 586 ARG A CA 1
ATOM 4402 C C . ARG A 1 586 ? -0.217 -2.326 42.770 1.00 89.25 586 ARG A C 1
ATOM 4404 O O . ARG A 1 586 ? 0.599 -2.657 43.630 1.00 89.25 586 ARG A O 1
ATOM 4411 N N . LEU A 1 587 ? 0.178 -1.709 41.650 1.00 87.06 587 LEU A N 1
ATOM 4412 C CA . LEU A 1 587 ? 1.583 -1.357 41.416 1.00 87.06 587 LEU A CA 1
ATOM 4413 C C . LEU A 1 587 ? 2.063 -0.322 42.449 1.00 87.06 587 LEU A C 1
ATOM 4415 O O . LEU A 1 587 ? 1.428 0.723 42.602 1.00 87.06 587 LEU A O 1
ATOM 4419 N N . PRO A 1 588 ? 3.217 -0.542 43.111 1.00 75.50 588 PRO A N 1
ATOM 4420 C CA . PRO A 1 588 ? 3.677 0.339 44.174 1.00 75.50 588 PRO A CA 1
ATOM 4421 C C . PRO A 1 588 ? 3.919 1.756 43.650 1.00 75.50 588 PRO A C 1
ATOM 4423 O O . PRO A 1 588 ? 4.805 2.009 42.822 1.00 75.50 588 PRO A O 1
ATOM 4426 N N . THR A 1 589 ? 3.158 2.704 44.190 1.00 62.12 589 THR A N 1
ATOM 4427 C CA . THR A 1 589 ? 3.304 4.140 43.962 1.00 62.12 589 THR A CA 1
ATOM 4428 C C . THR A 1 589 ? 4.551 4.660 44.674 1.00 62.12 589 THR A C 1
ATOM 4430 O O . THR A 1 589 ? 4.470 5.439 45.621 1.00 62.12 589 THR A O 1
ATOM 4433 N N . ARG A 1 590 ? 5.750 4.282 44.193 1.00 52.25 590 ARG A N 1
ATOM 4434 C CA . ARG A 1 590 ? 6.985 4.945 44.643 1.00 52.25 590 ARG A CA 1
ATOM 4435 C C . ARG A 1 590 ? 6.777 6.459 44.512 1.00 52.25 590 ARG A C 1
ATOM 4437 O O . ARG A 1 590 ? 6.370 6.894 43.422 1.00 52.25 590 ARG A O 1
ATOM 4444 N N . PRO A 1 591 ? 7.021 7.256 45.571 1.00 49.12 591 PRO A N 1
ATOM 4445 C CA . PRO A 1 591 ? 6.907 8.703 45.482 1.00 49.12 591 PRO A CA 1
ATOM 4446 C C . PRO A 1 591 ? 7.797 9.205 44.342 1.00 49.12 591 PRO A C 1
ATOM 4448 O O . PRO A 1 591 ? 8.769 8.546 43.956 1.00 49.12 591 PRO A O 1
ATOM 4451 N N . ARG A 1 592 ? 7.470 10.375 43.771 1.00 47.84 592 ARG A N 1
ATOM 4452 C CA . ARG A 1 592 ? 8.455 11.060 42.918 1.00 47.84 592 ARG A CA 1
ATOM 4453 C C . ARG A 1 592 ? 9.756 11.1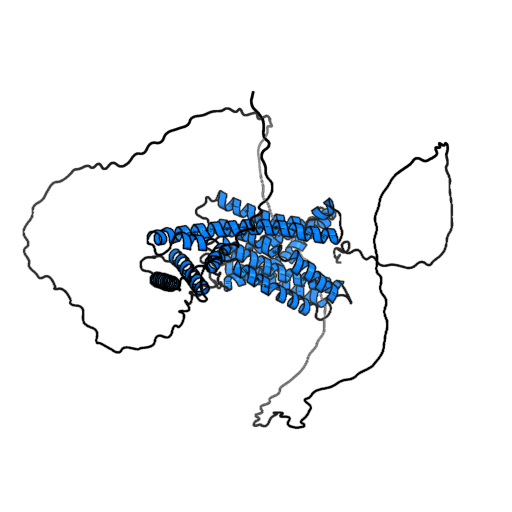43 43.729 1.00 47.84 592 ARG A C 1
ATOM 4455 O O . ARG A 1 592 ? 9.655 11.470 44.916 1.00 47.84 592 ARG A O 1
ATOM 4462 N N . PRO A 1 593 ? 10.942 10.891 43.140 1.00 44.50 593 PRO A N 1
ATOM 4463 C CA . PRO A 1 593 ? 12.173 11.328 43.778 1.00 44.50 593 PRO A CA 1
ATOM 4464 C C . PRO A 1 593 ? 11.949 12.794 44.132 1.00 44.50 593 PRO A C 1
ATOM 4466 O O . PRO A 1 593 ? 11.548 13.566 43.254 1.00 44.50 593 PRO A O 1
ATOM 4469 N N . ARG A 1 594 ? 12.100 13.161 45.411 1.00 43.81 594 ARG A N 1
ATOM 4470 C CA . ARG A 1 594 ? 12.119 14.577 45.770 1.00 43.81 594 ARG A CA 1
ATOM 4471 C C . ARG A 1 594 ? 13.254 15.152 44.937 1.00 43.81 594 ARG A C 1
ATOM 4473 O O . ARG A 1 594 ? 14.407 14.787 45.162 1.00 43.81 594 ARG A O 1
ATOM 4480 N N . LEU A 1 595 ? 12.922 15.975 43.939 1.00 52.19 595 LEU A N 1
ATOM 4481 C CA . LEU A 1 595 ? 13.913 16.845 43.325 1.00 52.19 595 LEU A CA 1
ATOM 4482 C C . LEU A 1 595 ? 14.567 17.541 44.512 1.00 52.19 595 LEU A C 1
ATOM 4484 O O . LEU A 1 595 ? 13.852 18.155 45.311 1.00 52.19 595 LEU A O 1
ATOM 4488 N N . ARG A 1 596 ? 15.883 17.353 44.693 1.00 47.19 596 ARG A N 1
ATOM 4489 C CA . ARG A 1 596 ? 16.618 18.153 45.674 1.00 47.19 596 ARG A CA 1
ATOM 4490 C C . ARG A 1 596 ? 16.217 19.603 45.390 1.00 47.19 596 ARG A C 1
ATOM 4492 O O . ARG A 1 596 ? 16.224 19.964 44.207 1.00 47.19 596 ARG A O 1
ATOM 4499 N N . PRO A 1 597 ? 15.803 20.391 46.401 1.00 48.91 597 PRO A N 1
ATOM 4500 C CA . PRO A 1 597 ? 15.535 21.801 46.168 1.00 48.91 597 PRO A CA 1
ATOM 4501 C C . PRO A 1 597 ? 16.756 22.364 45.447 1.00 48.91 597 PRO A C 1
ATOM 4503 O O . PRO A 1 597 ? 17.886 22.038 45.824 1.00 48.91 597 PRO A O 1
ATOM 4506 N N . ALA A 1 598 ? 16.520 23.100 44.357 1.00 53.50 598 ALA A N 1
ATOM 4507 C CA . ALA A 1 598 ? 17.611 23.671 43.582 1.00 53.50 598 ALA A CA 1
ATOM 4508 C C . ALA A 1 598 ? 18.542 24.416 44.553 1.00 53.50 598 ALA A C 1
ATOM 4510 O O . ALA A 1 598 ? 18.027 25.079 45.464 1.00 53.50 598 ALA A O 1
ATOM 4511 N N . PRO A 1 599 ? 19.877 24.270 44.428 1.00 54.75 599 PRO A N 1
ATOM 4512 C CA . PRO A 1 599 ? 20.790 25.015 45.281 1.00 54.75 599 PRO A CA 1
ATOM 4513 C C . PRO A 1 599 ? 20.401 26.489 45.192 1.00 54.75 599 PRO A C 1
ATOM 4515 O O . PRO A 1 599 ? 20.209 27.008 44.089 1.00 54.75 599 PRO A O 1
ATOM 4518 N N . ARG A 1 600 ? 20.198 27.131 46.351 1.00 49.59 600 ARG A N 1
ATOM 4519 C CA . ARG A 1 600 ? 19.861 28.557 46.390 1.00 49.59 600 ARG A CA 1
ATOM 4520 C C . ARG A 1 600 ? 20.931 29.297 45.577 1.00 49.59 600 ARG A C 1
ATOM 4522 O O . ARG A 1 600 ? 22.111 29.015 45.802 1.00 49.59 600 ARG A O 1
ATOM 4529 N N . PRO A 1 601 ? 20.557 30.185 44.638 1.00 49.62 601 PRO A N 1
ATOM 4530 C CA . PRO A 1 601 ? 21.552 30.976 43.931 1.00 49.62 601 PRO A CA 1
ATOM 4531 C C . PRO A 1 601 ? 22.384 31.758 44.959 1.00 49.62 601 PRO A C 1
ATOM 4533 O O . PRO A 1 601 ? 21.834 32.161 45.992 1.00 49.62 601 PRO A O 1
ATOM 4536 N N . PRO A 1 602 ? 23.694 31.944 44.726 1.00 52.66 602 PRO A N 1
ATOM 4537 C CA . PRO A 1 602 ? 24.523 32.719 45.635 1.00 52.66 602 PRO A CA 1
ATOM 4538 C C . PRO A 1 602 ? 23.954 34.135 45.763 1.00 52.66 602 PRO A C 1
ATOM 4540 O O . PRO A 1 602 ? 23.594 34.767 44.769 1.00 52.66 602 PRO A O 1
ATOM 4543 N N . PHE A 1 603 ? 23.868 34.624 47.000 1.00 41.34 603 PHE A N 1
ATOM 4544 C CA . PHE A 1 603 ? 23.531 36.015 47.280 1.00 41.34 603 PHE A CA 1
ATOM 4545 C C . PHE A 1 603 ? 24.622 36.911 46.683 1.00 41.34 603 PHE A C 1
ATOM 4547 O O . PHE A 1 603 ? 25.708 37.029 47.248 1.00 41.34 603 PHE A O 1
ATOM 4554 N N . HIS A 1 604 ? 24.331 37.567 45.561 1.00 47.66 604 HIS A N 1
ATOM 4555 C CA . HIS A 1 604 ? 25.121 38.706 45.109 1.00 47.66 604 HIS A CA 1
ATOM 4556 C C . HIS A 1 604 ? 24.698 39.943 45.902 1.00 47.66 604 HIS A C 1
ATOM 4558 O O . HIS A 1 604 ? 23.796 40.683 45.517 1.00 47.66 604 HIS A O 1
ATOM 4564 N N . SER A 1 605 ? 25.355 40.156 47.039 1.00 48.41 605 SER A N 1
ATOM 4565 C CA . SER A 1 605 ? 25.354 41.442 47.729 1.00 48.41 605 SER A CA 1
ATOM 4566 C C . SER A 1 605 ? 26.183 42.444 46.921 1.00 48.41 605 SER A C 1
ATOM 4568 O O . SER A 1 605 ? 27.412 42.375 46.939 1.00 48.41 605 SER A O 1
ATOM 4570 N N . GLY A 1 606 ? 25.536 43.371 46.214 1.00 43.19 606 GLY A N 1
ATOM 4571 C CA . GLY A 1 606 ? 26.251 44.461 45.551 1.00 43.19 606 GLY A CA 1
ATOM 4572 C C . GLY A 1 606 ? 25.434 45.248 44.529 1.00 43.19 606 GLY A C 1
ATOM 4573 O O . GLY A 1 606 ? 25.036 44.707 43.506 1.00 43.19 606 GLY A O 1
ATOM 4574 N N . LEU A 1 607 ? 25.315 46.554 44.786 1.00 46.06 607 LEU A N 1
ATOM 4575 C CA . LEU A 1 607 ? 25.125 47.615 43.787 1.00 46.06 607 LEU A CA 1
ATOM 4576 C C . LEU A 1 607 ? 23.810 47.608 42.985 1.00 46.06 607 LEU A C 1
ATOM 4578 O O . LEU A 1 607 ? 23.786 47.404 41.775 1.00 46.06 607 LEU A O 1
ATOM 4582 N N . TRP A 1 608 ? 22.744 48.050 43.655 1.00 39.03 608 TRP A N 1
ATOM 4583 C CA . TRP A 1 608 ? 21.859 49.063 43.070 1.00 39.03 608 TRP A CA 1
ATOM 4584 C C . TRP A 1 608 ? 21.472 50.075 44.157 1.00 39.03 608 TRP A C 1
ATOM 4586 O O . TRP A 1 608 ? 20.665 49.772 45.034 1.00 39.03 608 TRP A O 1
ATOM 4596 N N . ARG A 1 609 ? 22.100 51.258 44.139 1.00 43.09 609 ARG A N 1
ATOM 4597 C CA . ARG A 1 609 ? 21.617 52.435 44.875 1.00 43.09 609 ARG A CA 1
ATOM 4598 C C . ARG A 1 609 ? 20.670 53.191 43.939 1.00 43.09 609 ARG A C 1
ATOM 4600 O O . ARG A 1 609 ? 21.127 53.561 42.858 1.00 43.09 609 ARG A O 1
ATOM 4607 N N . PRO A 1 610 ? 19.402 53.428 44.308 1.00 43.78 610 PRO A N 1
ATOM 4608 C CA . PRO A 1 610 ? 18.603 54.463 43.671 1.00 43.78 610 PRO A CA 1
ATOM 4609 C C . PRO A 1 610 ? 19.258 55.827 43.905 1.00 43.78 610 PRO A C 1
ATOM 4611 O O . PRO A 1 610 ? 19.863 56.056 44.953 1.00 43.78 610 PRO A O 1
ATOM 4614 N N . GLN A 1 611 ? 19.159 56.691 42.905 1.00 40.84 611 GLN A N 1
ATOM 4615 C CA . GLN A 1 611 ? 19.657 58.059 42.945 1.00 40.84 611 GLN A CA 1
ATOM 4616 C C . GLN A 1 611 ? 18.719 58.917 43.808 1.00 40.84 611 GLN A C 1
ATOM 4618 O O . GLN A 1 611 ? 17.503 58.729 43.762 1.00 40.84 611 GLN A O 1
ATOM 4623 N N . GLU A 1 612 ? 19.287 59.808 44.615 1.00 42.56 612 GLU A N 1
ATOM 4624 C CA . GLU A 1 612 ? 18.536 60.800 45.387 1.00 42.56 612 GLU A CA 1
ATOM 4625 C C . GLU A 1 612 ? 18.131 61.940 44.443 1.00 42.56 612 GLU A C 1
ATOM 4627 O O . GLU A 1 612 ? 19.001 62.525 43.800 1.00 42.56 612 GLU A O 1
ATOM 4632 N N . ASP A 1 613 ? 16.834 62.246 44.369 1.00 48.00 613 ASP A N 1
ATOM 4633 C CA . ASP A 1 613 ? 16.329 63.522 43.853 1.00 48.00 613 ASP A CA 1
ATOM 4634 C C . ASP A 1 613 ? 15.751 64.298 45.048 1.00 48.00 613 ASP A C 1
ATOM 4636 O O . ASP A 1 613 ? 14.847 63.819 45.742 1.00 48.00 613 ASP A O 1
ATOM 4640 N N . GLU A 1 614 ? 16.322 65.473 45.320 1.00 48.19 614 GLU A N 1
ATOM 4641 C CA . GLU A 1 614 ? 15.881 66.391 46.376 1.00 48.19 614 GLU A CA 1
ATOM 4642 C C . GLU A 1 614 ? 14.589 67.136 45.996 1.00 48.19 614 GLU A C 1
ATOM 4644 O O . GLU A 1 614 ? 14.193 67.213 44.832 1.00 48.19 614 GLU A O 1
ATOM 4649 N N . ALA A 1 615 ? 13.910 67.681 47.006 1.00 48.12 615 ALA A N 1
ATOM 4650 C CA . ALA A 1 615 ? 12.586 68.281 46.876 1.00 48.12 615 ALA A CA 1
ATOM 4651 C C . ALA A 1 615 ? 12.599 69.757 46.434 1.00 48.12 615 ALA A C 1
ATOM 4653 O O . ALA A 1 615 ? 13.399 70.548 46.938 1.00 48.12 615 ALA A O 1
ATOM 4654 N N . ALA A 1 616 ? 11.610 70.131 45.612 1.00 41.97 616 ALA A N 1
ATOM 4655 C CA . ALA A 1 616 ? 10.987 71.460 45.550 1.00 41.97 616 ALA A CA 1
ATOM 4656 C C . ALA A 1 616 ? 9.582 71.352 44.925 1.00 41.97 616 ALA A C 1
ATOM 4658 O O . ALA A 1 616 ? 9.490 70.811 43.800 1.00 41.97 616 ALA A O 1
#

Radius of gyration: 42.14 Å; chains: 1; bounding box: 140×131×103 Å

pLDDT: mean 70.25, std 29.52, range [24.12, 98.69]

Secondary structure (DSSP, 8-state):
---PPP--TTS------------------------------------------------------------------------------------------------------------------------------------------------------------------------------PPPPPPPPPPPP---------------------S--TTSHHHHHHHHHHHHHHHHHHHHHHHHHHHSPTTHHHHHHHHHHHHHHHHHHHHTTT-SS-PPPHHHHHHHHHIIIIIIHHHHHHHHHHHHHHHHHH-HHHHHHHHHHHHHHHHHHHHHHHHHHHHHHH-GGG--SHHHHHHHHHHHHHHHHHHHHHHHHHHHHHHTGGGHHHHHHHHIIIIIIIGGGSSHHHHHHHHHHHHHHHHH-TTS-HHHHHHHHHHHHHHHHHHHHHHHSTHHHHHH--SHHHHHHHHHHHHHHHHHHHHHHHHHHHHHHHHHHHHHTHHHHHTTSS-HHHHHHHSSHHHHHHHHHH--TTTHHHHHHHHHHHHHHHHHHHTT-S-TTT-HHHHHHHHHHHHHHHHHHTS--PPPP-PPPPPPPP------PPPP----

Sequence (616 aa):
MGQSGDFSSWLGSGTCASERGEHGRAHATANGLRPRQRGTRGDAGRRRDHGRRRADSDAAQRDGGRLRPGARGRTLHRGRVPVRAGAVLADGRHAIDERAERAGGRERDLHGAAAGPGRVAARRLPAGRAAAGGGRSGPRLRRSPALPHSRRAGRAHRGDHRCRRGAAVRGAPPGAGSRGRADRAAPAAARPRAAPPGRAHDGVTGGAAVIRLPLGEGFLRPHRHAFWLYLVSLAVGGTTVIGSLARRTAEAPPGALLLAVVLYAIWLAPVLWFVWRLELFEREPISLAAAAFVWGGLAATGLALAANTAFVSYLAKLDSGFAASWGPAVAGPTTEETLKTLAVVMIVLINRGQFDRVLDGFVYGALAGLGFQVVEDVIYALSIAAKSGSGWVGGLVLSFVMRGLINGLWTHAAWSAISGAGIAYFVTRRDRPLNRRLLVAAVLCGLSWLLHFVNNSPLFVLMFGGGGLLTIAQIIFNGMVTLCVVIVIYRAACRIEYGWFADVVADDVRAGLFTPREVADLATNGTRRRAIRRMRGLRGPRLQRELQHAQIAYGVAKSRSPDPATDPRLAELRRTIAEIRSDIARLPTRPRPRLRPAPRPPFHSGLWRPQEDEAA

Foldseek 3Di:
DDDDDDPPPFDDDDDDDDDDDDDDDDDDDDDDDDDDDDDDDDDDDDDDDDDDDDDDDDDDDDDDDDDDDDDDDDDDDDDDDYDDDDDDDDDDDDDDDDDDDDDDDDDDDDDYDDDDDDDDDDDDDDDDDDDDDDDDDDDDDDDDDDDDDDDDDDDDDDDDDDDDDDDDDDDDDDDDDDDDDDDDDDDDDDDDDDDDDDDDDDDDDPDPPPPPDPQPDALDFPVFVLSVVLVVLLVQQQVQLVVLLVVLCVLFDPCLLVVLLVLLVVLLVVVLVVLQVLDQFDGARVRLLVLLLSLLQGRLLSQLVVQLVVQLVVVCVVPVVCSVAQSCLQSVLVRRLVSSLVSLVSSCRRCVVRQAALQVLLSSQLSSLSSNLSSVLSSVLSNQRSVCPPCSVVSSVVSCCVRRVQQNSQARSLLRSQLSSLVSQLSHPPVDDNVVSPVSNVVSSVVSSVLSSQLSHCVQCVVPNGDDVSNSVSSVVSRVVSVVVSVVSSLVRLQRVLVLLCVLCVVVCVVVLDPPQLSVCSSGPVSLVVCLVVADDPCRSVLSVQLSNLSSVLSVVSVVDPDCVPDVSNVVSSVSNVVSVVVSVPPDCDDDPPPPPPPDPDDPPDDDDDDDDDDD

InterPro domains:
  IPR026898 Intramembrane metalloprotease PrsW [PF13367] (284-475)
  IPR026898 Intramembrane metalloprotease PrsW [PTHR36844] (260-561)

Organism: NCBI:txid1070861